Protein AF-0000000075327744 (afdb_homodimer)

InterPro domains:
  IPR001563 Peptidase S10, serine carboxypeptidase [PF00450] (1-350)
  IPR001563 Peptidase S10, serine carboxypeptidase [PR00724] (29-41)
  IPR001563 Peptidase S10, serine carboxypeptidase [PR00724] (42-52)
  IPR001563 Peptidase S10, serine carboxypeptidase [PR00724] (78-103)
  IPR001563 Peptidase S10, serine carboxypeptidase [PR00724] (320-333)
  IPR001563 Peptidase S10, serine carboxypeptidase [PTHR11802] (1-337)
  IPR018202 Serine carboxypeptidase, serine active site [PS00131] (92-99)
  IPR029058 Alpha/Beta hydrolase fold [G3DSA:3.40.50.1820] (1-203)
  IPR029058 Alpha/Beta hydrolase fold [SSF53474] (1-352)
  IPR033124 Serine carboxypeptidases, histidine active site [PS00560] (320-337)

Organism: Citrus sinensis (NCBI:txid2711)

Nearest PDB structures (foldseek):
  4ci9-assembly1_A-2  TM=8.654E-01  e=8.279E-30  Homo sapiens
  1ivy-assembly1_B  TM=8.521E-01  e=3.752E-30  Homo sapiens
  1wht-assembly1_A  TM=8.964E-01  e=1.060E-17  Triticum aestivum
  3sc2-assembly1_A-2  TM=8.978E-01  e=2.201E-17  Triticum aestivum
  1bcs-assembly1_B  TM=9.721E-01  e=8.070E-15  Triticum aestivum

Sequence (712 aa):
PGCSSLGYGAMEELGPFRVNSDGKTLYRNEYAWNNVANVLFLETPAGVGFSYSNTSSDYSNPGDNNTAEDSYTFLVNWFERFPQYKNRDFFITGESYAGHYVPQLAYTILSKNTSKTIINLKGIAIGNAWIDDNLCTKGMFDFFWTHALNSDETNAAINKYCDFATGQLSTSCDQYQTQGVREYGQIDLYNVYAPLCKSSAPPPPTAGVIREYDPCSDKYVNSYLNLAEVQAALHAKHTNWSTCSDLTWTDSPSTVLPTIQQLIASGIRVWIYSGDTDGRVPVTSSRYSINALNLPVETAWYPWYADGEVGGYVLGYKGVIFTTVRGAGHLVPTYQPQRALIMISSFLEGKLPPSSPGCSSLGYGAMEELGPFRVNSDGKTLYRNEYAWNNVANVLFLETPAGVGFSYSNTSSDYSNPGDNNTAEDSYTFLVNWFERFPQYKNRDFFITGESYAGHYVPQLAYTILSKNTSKTIINLKGIAIGNAWIDDNLCTKGMFDFFWTHALNSDETNAAINKYCDFATGQLSTSCDQYQTQGVREYGQIDLYNVYAPLCKSSAPPPPTAGVIREYDPCSDKYVNSYLNLAEVQAALHAKHTNWSTCSDLTWTDSPSTVLPTIQQLIASGIRVWIYSGDTDGRVPVTSSRYSINALNLPVETAWYPWYADGEVGGYVLGYKGVIFTTVRGAGHLVPTYQPQRALIMISSFLEGKLPPSS

Solvent-accessible surface area (backbone atoms only — not comparable to full-atom values): 37125 Å² total; per-residue (Å²): 118,34,52,15,28,52,52,47,41,33,38,52,35,38,26,59,40,33,54,34,82,84,19,76,51,71,31,60,35,93,44,19,48,59,78,81,39,91,78,83,72,66,49,50,42,68,57,8,46,80,31,67,66,97,47,73,72,65,64,69,62,35,28,51,67,60,35,27,51,51,50,50,52,49,49,56,52,48,34,65,75,41,56,92,57,39,84,40,86,34,71,47,68,38,50,35,54,25,27,44,52,42,48,48,32,51,50,52,50,54,66,64,28,74,85,48,80,70,67,49,70,49,32,39,41,25,27,21,37,48,40,32,55,38,43,30,51,53,15,22,53,56,44,29,43,62,54,64,29,34,44,72,66,40,50,52,46,31,66,69,44,35,39,51,88,80,58,55,68,40,72,65,14,52,50,30,52,54,48,40,63,57,32,47,52,75,62,44,46,48,24,63,69,53,71,74,59,60,83,70,74,62,78,65,69,74,82,67,58,88,80,67,75,59,62,49,46,66,60,15,44,45,46,31,61,50,33,67,68,49,30,55,74,67,70,42,74,91,63,91,50,46,60,58,38,94,68,70,73,73,42,72,75,64,54,38,60,70,53,47,51,51,38,35,75,71,66,33,41,38,35,42,33,21,15,48,38,12,49,65,40,12,43,40,12,46,48,47,50,52,57,71,67,70,57,59,77,75,37,76,63,37,37,18,38,49,93,90,31,59,30,23,31,38,34,29,35,66,52,35,38,41,33,39,33,60,67,5,17,50,57,35,33,41,54,31,30,64,50,38,36,50,45,51,49,18,56,77,70,74,42,75,60,44,72,107,118,33,51,15,28,52,52,49,41,30,38,51,35,37,26,59,39,34,53,34,90,82,18,74,49,72,30,61,36,93,43,18,49,63,78,80,40,89,78,85,73,65,49,49,42,68,57,8,47,79,31,68,67,95,49,73,70,63,64,68,61,35,26,52,66,60,35,27,51,51,50,50,53,48,50,56,52,50,33,65,74,41,56,91,55,39,84,40,85,34,72,46,71,37,50,34,55,24,27,45,53,44,48,48,31,50,50,52,51,55,67,64,27,75,85,47,83,71,67,47,72,50,33,40,39,25,26,20,35,47,41,30,56,40,42,28,51,53,15,21,50,55,44,30,43,62,56,64,30,34,42,72,65,41,49,52,46,30,65,69,42,34,39,50,89,80,59,56,69,41,72,65,16,54,52,32,50,52,49,40,62,58,34,46,51,74,62,45,46,47,24,63,69,55,71,74,58,63,87,64,90,60,74,75,66,74,80,68,58,89,81,67,76,60,62,48,46,67,59,15,44,45,47,31,61,51,32,68,70,50,29,54,74,68,69,41,73,91,64,90,50,48,59,58,36,93,69,69,73,72,40,72,75,64,54,38,60,71,52,47,53,51,39,34,75,71,67,32,41,36,36,43,31,20,15,47,36,12,49,66,42,13,43,40,10,47,49,46,49,54,57,71,65,69,56,56,78,75,37,76,63,38,37,17,38,49,95,88,31,59,30,24,30,37,35,29,34,68,50,34,39,41,33,39,33,58,66,6,15,49,56,34,32,42,53,32,30,62,51,38,36,50,45,52,50,18,56,76,70,72,44,75,61,43,72,106

Radius of gyration: 27.91 Å; Cα contacts (8 Å, |Δi|>4): 1458; chains: 2; bounding box: 46×91×65 Å

Foldseek 3Di:
DFFFCCLQVQAQFAHQWHFFPVLADIFGDPLHLVVQPDDDGDRDDAPHFLHHDPDPVSQVADAQVVRLVVVLVVVLVVCVVVVVCFPPEDEEEEFEQCLRNRLSNVLVQVVVPVVHNRHNYAAYEYELYDFAQLLQLLLLLVLCVVVVQADPVLNVQLVVQADSVVRDHDPSNVVSSVVSVPRNPDADLLFRPDDADDPPDPDTDPPHYLPAFDNCRSVSSQSHSQDPVNCVVVVGDRDNGHRGDDGPHNYDDNGCLVSLVVCLVVNHAYEYEYEQRRSNSHPSSVVSSVVVNVFDWDDDKAFADDPRHGQWIWTDTRRYIYTYGYQAGRSRCNGPSNSVSQCVSCVVVVHHHHRD/DFFFCCLQVQAQFAHQWHFFPVLADIFGDPLHLVVQPDDDGDRDDAPHFLHHDPDPVSQVADAQQVRLVVVLVVVLVVCVVVVVCFPPEDEEEEFEQCLRNRLSNVLVQVVVPPVHNRHNYAAYEYELYDFAQLLQLLLLLVLCVVVVQFDPVLNVQLVVQADSVVRDHDPSNVVSSVVSVPRNPDADLLFRPDDADDPPPPPGPPPHYLPAFDNCRQVSSQSHSQDPVNCVVVVGDRDNGHRGDDGPHNYDDNGCLVSLVVCLVVNHAYEYEYEQRRSNSHPSSVVSSVVVNVFDWDADKAFADDPRHGQWIWTDTRRYIYTYGYQAGRSRCNGPSNSVSQCVSCVVVVHHHHRD

Structure (mmCIF, N/CA/C/O backbone):
data_AF-0000000075327744-model_v1
#
loop_
_entity.id
_entity.type
_entity.pdbx_description
1 polymer Carboxypeptidase
#
loop_
_atom_site.group_PDB
_atom_site.id
_atom_site.type_symbol
_atom_site.label_atom_id
_atom_site.label_alt_id
_atom_site.label_comp_id
_atom_site.label_asym_id
_atom_site.label_entity_id
_atom_site.label_seq_id
_atom_site.pdbx_PDB_ins_code
_atom_site.Cartn_x
_atom_site.Cartn_y
_atom_site.Cartn_z
_atom_site.occupancy
_atom_site.B_iso_or_equiv
_atom_site.auth_seq_id
_atom_site.auth_comp_id
_atom_site.auth_asym_id
_atom_site.auth_atom_id
_atom_site.pdbx_PDB_model_num
ATOM 1 N N . PRO A 1 1 ? 11.477 -17.531 -13.422 1 89.94 1 PRO A N 1
ATOM 2 C CA . PRO A 1 1 ? 11.484 -18.984 -13.57 1 89.94 1 PRO A CA 1
ATOM 3 C C . PRO A 1 1 ? 12.492 -19.672 -12.648 1 89.94 1 PRO A C 1
ATOM 5 O O . PRO A 1 1 ? 13.438 -19.031 -12.172 1 89.94 1 PRO A O 1
ATOM 8 N N . GLY A 1 2 ? 12.18 -20.922 -12.359 1 90.31 2 GLY A N 1
ATOM 9 C CA . GLY A 1 2 ? 13.195 -21.75 -11.727 1 90.31 2 GLY A CA 1
ATOM 10 C C . GLY A 1 2 ? 13.109 -21.734 -10.211 1 90.31 2 GLY A C 1
ATOM 11 O O . GLY A 1 2 ? 14.07 -22.109 -9.531 1 90.31 2 GLY A O 1
ATOM 12 N N . CYS A 1 3 ? 11.945 -21.281 -9.727 1 95.12 3 CYS A N 1
ATOM 13 C CA . CYS A 1 3 ? 11.836 -21.266 -8.266 1 95.12 3 CYS A CA 1
ATOM 14 C C . CYS A 1 3 ? 11.023 -22.438 -7.766 1 95.12 3 CYS A C 1
ATOM 16 O O . CYS A 1 3 ? 10.133 -22.938 -8.469 1 95.12 3 CYS A O 1
ATOM 18 N N . SER A 1 4 ? 11.312 -22.844 -6.582 1 96.81 4 SER A N 1
ATOM 19 C CA . SER A 1 4 ? 10.859 -24.094 -5.984 1 96.81 4 SER A CA 1
ATOM 20 C C . SER A 1 4 ? 9.406 -24 -5.539 1 96.81 4 SER A C 1
ATOM 22 O O . SER A 1 4 ? 9.047 -23.141 -4.738 1 96.81 4 SER A O 1
ATOM 24 N N . SER A 1 5 ? 8.594 -24.891 -6.012 1 97.19 5 SER A N 1
ATOM 25 C CA . SER A 1 5 ? 7.219 -25.016 -5.543 1 97.19 5 SER A CA 1
ATOM 26 C C . SER A 1 5 ? 7.16 -25.578 -4.129 1 97.19 5 SER A C 1
ATOM 28 O O . SER A 1 5 ? 6.215 -25.297 -3.383 1 97.19 5 SER A O 1
ATOM 30 N N . LEU A 1 6 ? 8.117 -26.375 -3.781 1 96.94 6 LEU A N 1
ATOM 31 C CA . LEU A 1 6 ? 8.18 -26.891 -2.42 1 96.94 6 LEU A CA 1
ATOM 32 C C . LEU A 1 6 ? 8.617 -25.797 -1.446 1 96.94 6 LEU A C 1
ATOM 34 O O . LEU A 1 6 ? 8.023 -25.641 -0.377 1 96.94 6 LEU A O 1
ATOM 38 N N . GLY A 1 7 ? 9.641 -25.094 -1.791 1 96.5 7 GLY A N 1
ATOM 39 C CA . GLY A 1 7 ? 10.133 -24.031 -0.936 1 96.5 7 GLY A CA 1
ATOM 40 C C . GLY A 1 7 ? 9.141 -22.891 -0.758 1 96.5 7 GLY A C 1
ATOM 41 O O . GLY A 1 7 ? 8.648 -22.656 0.349 1 96.5 7 GLY A O 1
ATOM 42 N N . TYR A 1 8 ? 8.781 -22.219 -1.87 1 96 8 TYR A N 1
ATOM 43 C CA . TYR A 1 8 ? 7.816 -21.125 -1.814 1 96 8 TYR A CA 1
ATOM 44 C C . TYR A 1 8 ? 6.406 -21.641 -1.565 1 96 8 TYR A C 1
ATOM 46 O O . TYR A 1 8 ? 5.801 -21.344 -0.536 1 96 8 TYR A O 1
ATOM 54 N N . GLY A 1 9 ? 5.953 -22.469 -2.451 1 96.81 9 GLY A N 1
ATOM 55 C CA . GLY A 1 9 ? 4.57 -22.922 -2.436 1 96.81 9 GLY A CA 1
ATOM 56 C C . GLY A 1 9 ? 4.199 -23.672 -1.171 1 96.81 9 GLY A C 1
ATOM 57 O O . GLY A 1 9 ? 3.344 -23.219 -0.404 1 96.81 9 GLY A O 1
ATOM 58 N N . ALA A 1 10 ? 4.922 -24.719 -0.872 1 97.75 10 ALA A N 1
ATOM 59 C CA . ALA A 1 10 ? 4.543 -25.609 0.221 1 97.75 10 ALA A CA 1
ATOM 60 C C . ALA A 1 10 ? 4.961 -25.031 1.57 1 97.75 10 ALA A C 1
ATOM 62 O O . ALA A 1 10 ? 4.188 -25.062 2.533 1 97.75 10 ALA A O 1
ATOM 63 N N . MET A 1 11 ? 6.113 -24.453 1.64 1 97.12 11 MET A N 1
ATOM 64 C CA . MET A 1 11 ? 6.66 -24.172 2.965 1 97.12 11 MET A CA 1
ATOM 65 C C . MET A 1 11 ? 6.461 -22.703 3.34 1 97.12 11 MET A C 1
ATOM 67 O O . MET A 1 11 ? 6.457 -22.359 4.523 1 97.12 11 MET A O 1
ATOM 71 N N . GLU A 1 12 ? 6.258 -21.859 2.342 1 95.94 12 GLU A N 1
ATOM 72 C CA . GLU A 1 12 ? 6.125 -20.453 2.672 1 95.94 12 GLU A CA 1
ATOM 73 C C . GLU A 1 12 ? 4.719 -19.938 2.379 1 95.94 12 GLU A C 1
ATOM 75 O O . GLU A 1 12 ? 4.293 -18.922 2.93 1 95.94 12 GLU A O 1
ATOM 80 N N . GLU A 1 13 ? 4 -20.609 1.548 1 96.62 13 GLU A N 1
ATOM 81 C CA . GLU A 1 13 ? 2.73 -20.047 1.102 1 96.62 13 GLU A CA 1
ATOM 82 C C . GLU A 1 13 ? 1.555 -20.906 1.574 1 96.62 13 GLU A C 1
ATOM 84 O O . GLU A 1 13 ? 0.93 -20.594 2.592 1 96.62 13 GLU A O 1
ATOM 89 N N . LEU A 1 14 ? 1.235 -21.984 0.94 1 97.81 14 LEU A N 1
ATOM 90 C CA . LEU A 1 14 ? -0.118 -22.516 1.05 1 97.81 14 LEU A CA 1
ATOM 91 C C . LEU A 1 14 ? -0.095 -23.953 1.566 1 97.81 14 LEU A C 1
ATOM 93 O O . LEU A 1 14 ? -1.145 -24.578 1.701 1 97.81 14 LEU A O 1
ATOM 97 N N . GLY A 1 15 ? 1.062 -24.484 1.902 1 97.75 15 GLY A N 1
ATOM 98 C CA . GLY A 1 15 ? 1.169 -25.859 2.365 1 97.75 15 GLY A CA 1
ATOM 99 C C . GLY A 1 15 ? 0.789 -26.031 3.824 1 97.75 15 GLY A C 1
ATOM 100 O O . GLY A 1 15 ? 0.447 -25.062 4.5 1 97.75 15 GLY A O 1
ATOM 101 N N . PRO A 1 16 ? 0.827 -27.234 4.316 1 97.06 16 PRO A N 1
ATOM 102 C CA . PRO A 1 16 ? 0.313 -27.562 5.648 1 97.06 16 PRO A CA 1
ATOM 103 C C . PRO A 1 16 ? 1.245 -27.094 6.77 1 97.06 16 PRO A C 1
ATOM 105 O O . PRO A 1 16 ? 0.816 -26.969 7.918 1 97.06 16 PRO A O 1
ATOM 108 N N . PHE A 1 17 ? 2.562 -26.875 6.375 1 95.88 17 PHE A N 1
ATOM 109 C CA . PHE A 1 17 ? 3.518 -26.547 7.426 1 95.88 17 PHE A CA 1
ATOM 110 C C . PHE A 1 17 ? 4.336 -25.312 7.043 1 95.88 17 PHE A C 1
ATOM 112 O O . PHE A 1 17 ? 4.543 -25.047 5.855 1 95.88 17 PHE A O 1
ATOM 119 N N . ARG A 1 18 ? 4.777 -24.594 8.094 1 95.69 18 ARG A N 1
ATOM 120 C CA . ARG A 1 18 ? 5.793 -23.547 8.008 1 95.69 18 ARG A CA 1
ATOM 121 C C . ARG A 1 18 ? 7.043 -23.953 8.789 1 95.69 18 ARG A C 1
ATOM 123 O O . ARG A 1 18 ? 7 -24.844 9.633 1 95.69 18 ARG A O 1
ATOM 130 N N . VAL A 1 19 ? 8.07 -23.297 8.453 1 94.81 19 VAL A N 1
ATOM 131 C CA . VAL A 1 19 ? 9.32 -23.609 9.148 1 94.81 19 VAL A CA 1
ATOM 132 C C . VAL A 1 19 ? 9.547 -22.609 10.281 1 94.81 19 VAL A C 1
ATOM 134 O O . VAL A 1 19 ? 9.398 -21.391 10.094 1 94.81 19 VAL A O 1
ATOM 137 N N . ASN A 1 20 ? 9.867 -23.109 11.445 1 93.12 20 ASN A N 1
ATOM 138 C CA . ASN A 1 20 ? 10.18 -22.266 12.586 1 93.12 20 ASN A CA 1
ATOM 139 C C . ASN A 1 20 ? 11.484 -21.5 12.375 1 93.12 20 ASN A C 1
ATOM 141 O O . ASN A 1 20 ? 12.312 -21.891 11.547 1 93.12 20 ASN A O 1
ATOM 145 N N . SER A 1 21 ? 11.68 -20.484 13.195 1 91.19 21 SER A N 1
ATOM 146 C CA . SER A 1 21 ? 12.852 -19.625 13.078 1 91.19 21 SER A CA 1
ATOM 147 C C . SER A 1 21 ? 14.141 -20.375 13.375 1 91.19 21 SER A C 1
ATOM 149 O O . SER A 1 21 ? 15.234 -19.922 13.039 1 91.19 21 SER A O 1
ATOM 151 N N . ASP A 1 22 ? 14.07 -21.578 14.008 1 91.81 22 ASP A N 1
ATOM 152 C CA . ASP A 1 22 ? 15.258 -22.391 14.281 1 91.81 22 ASP A CA 1
ATOM 153 C C . ASP A 1 22 ? 15.766 -23.062 13.008 1 91.81 22 ASP A C 1
ATOM 155 O O . ASP A 1 22 ? 16.859 -23.625 12.992 1 91.81 22 ASP A O 1
ATOM 159 N N . GLY A 1 23 ? 14.922 -23.016 11.914 1 93.88 23 GLY A N 1
ATOM 160 C CA . GLY A 1 23 ? 15.32 -23.625 10.648 1 93.88 23 GLY A CA 1
ATOM 161 C C . GLY A 1 23 ? 15.344 -25.141 10.688 1 93.88 23 GLY A C 1
ATOM 162 O O . GLY A 1 23 ? 15.953 -25.766 9.82 1 93.88 23 GLY A O 1
ATOM 163 N N . LYS A 1 24 ? 14.68 -25.766 11.688 1 95.81 24 LYS A N 1
ATOM 164 C CA . LYS A 1 24 ? 14.82 -27.219 11.883 1 95.81 24 LYS A CA 1
ATOM 165 C C . LYS A 1 24 ? 13.469 -27.875 12.133 1 95.81 24 LYS A C 1
ATOM 167 O O . LYS A 1 24 ? 13.281 -29.047 11.836 1 95.81 24 LYS A O 1
ATOM 172 N N . THR A 1 25 ? 12.547 -27.172 12.711 1 95.31 25 THR A N 1
ATOM 173 C CA . THR A 1 25 ? 11.258 -27.734 13.086 1 95.31 25 THR A CA 1
ATOM 174 C C . THR A 1 25 ? 10.117 -27.031 12.352 1 95.31 25 THR A C 1
ATOM 176 O O . THR A 1 25 ? 10.32 -25.984 11.742 1 95.31 25 THR A O 1
ATOM 179 N N . LEU A 1 26 ? 8.992 -27.703 12.367 1 94.94 26 LEU A N 1
ATOM 180 C CA . LEU A 1 26 ? 7.828 -27.219 11.625 1 94.94 26 LEU A CA 1
ATOM 181 C C . LEU A 1 26 ? 6.695 -26.844 12.57 1 94.94 26 LEU A C 1
ATOM 183 O O . LEU A 1 26 ? 6.664 -27.297 13.719 1 94.94 26 LEU A O 1
ATOM 187 N N . TYR A 1 27 ? 5.816 -26 12.133 1 93.25 27 TYR A N 1
ATOM 188 C CA . TYR A 1 27 ? 4.535 -25.766 12.781 1 93.25 27 TYR A CA 1
ATOM 189 C C . TYR A 1 27 ? 3.398 -25.75 11.766 1 93.25 27 TYR A C 1
ATOM 191 O O . TYR A 1 27 ? 3.625 -25.516 10.578 1 93.25 27 TYR A O 1
ATOM 199 N N . ARG A 1 28 ? 2.232 -26 12.195 1 94.25 28 ARG A N 1
ATOM 200 C CA . ARG A 1 28 ? 1.08 -26.203 11.32 1 94.25 28 ARG A CA 1
ATOM 201 C C . ARG A 1 28 ? 0.579 -24.875 10.766 1 94.25 28 ARG A C 1
ATOM 203 O O . ARG A 1 28 ? 0.523 -23.875 11.492 1 94.25 28 ARG A O 1
ATOM 210 N N . ASN A 1 29 ? 0.234 -24.859 9.539 1 95.38 29 ASN A N 1
ATOM 211 C CA . ASN A 1 29 ? -0.487 -23.781 8.875 1 95.38 29 ASN A CA 1
ATOM 212 C C . ASN A 1 29 ? -1.995 -24.016 8.906 1 95.38 29 ASN A C 1
ATOM 214 O O . ASN A 1 29 ? -2.525 -24.812 8.141 1 95.38 29 ASN A O 1
ATOM 218 N N . GLU A 1 30 ? -2.709 -23.266 9.695 1 94.94 30 GLU A N 1
ATOM 219 C CA . GLU A 1 30 ? -4.145 -23.484 9.859 1 94.94 30 GLU A CA 1
ATOM 220 C C . GLU A 1 30 ? -4.91 -23.062 8.602 1 94.94 30 GLU A C 1
ATOM 222 O O . GLU A 1 30 ? -6.066 -23.453 8.414 1 94.94 30 GLU A O 1
ATOM 227 N N . TYR A 1 31 ? -4.254 -22.359 7.75 1 96.5 31 TYR A N 1
ATOM 228 C CA . TYR A 1 31 ? -4.922 -21.875 6.547 1 96.5 31 TYR A CA 1
ATOM 229 C C . TYR A 1 31 ? -4.375 -22.562 5.301 1 96.5 31 TYR A C 1
ATOM 231 O O . TYR A 1 31 ? -4.383 -21.969 4.211 1 96.5 31 TYR A O 1
ATOM 239 N N . ALA A 1 32 ? -3.877 -23.688 5.438 1 97.56 32 ALA A N 1
ATOM 240 C CA . ALA A 1 32 ? -3.326 -24.453 4.324 1 97.56 32 ALA A CA 1
ATOM 241 C C . ALA A 1 32 ? -4.406 -24.781 3.293 1 97.56 32 ALA A C 1
ATOM 243 O O . ALA A 1 32 ? -5.559 -25.031 3.65 1 97.56 32 ALA A O 1
ATOM 244 N N . TRP A 1 33 ? -4.043 -24.828 2.033 1 98.56 33 TRP A N 1
ATOM 245 C CA . TRP A 1 33 ? -5 -25.125 0.967 1 98.56 33 TRP A CA 1
ATOM 246 C C . TRP A 1 33 ? -5.41 -26.594 0.98 1 98.56 33 TRP A C 1
ATOM 248 O O . TRP A 1 33 ? -6.457 -26.953 0.441 1 98.56 33 TRP A O 1
ATOM 258 N N . ASN A 1 34 ? -4.645 -27.469 1.617 1 97.94 34 ASN A N 1
ATOM 259 C CA . ASN A 1 34 ? -5.035 -28.875 1.692 1 97.94 34 ASN A CA 1
ATOM 260 C C . ASN A 1 34 ? -6.199 -29.078 2.654 1 97.94 34 ASN A C 1
ATOM 262 O O . ASN A 1 34 ? -6.703 -30.188 2.795 1 97.94 34 ASN A O 1
ATOM 266 N N . ASN A 1 35 ? -6.602 -28.016 3.287 1 97.62 35 ASN A N 1
ATOM 267 C CA . ASN A 1 35 ? -7.852 -28.062 4.039 1 97.62 35 ASN A CA 1
ATOM 268 C C . ASN A 1 35 ? -9.055 -28.234 3.117 1 97.62 35 ASN A C 1
ATOM 270 O O . ASN A 1 35 ? -10.109 -28.688 3.551 1 97.62 35 ASN A O 1
ATOM 274 N N . VAL A 1 36 ? -8.898 -27.922 1.811 1 98.06 36 VAL A N 1
ATOM 275 C CA . VAL A 1 36 ? -10.078 -27.906 0.959 1 98.06 36 VAL A CA 1
ATOM 276 C C . VAL A 1 36 ? -9.82 -28.703 -0.315 1 98.06 36 VAL A C 1
ATOM 278 O O . VAL A 1 36 ? -10.734 -28.953 -1.103 1 98.06 36 VAL A O 1
ATOM 281 N N . ALA A 1 37 ? -8.578 -29.141 -0.484 1 97.75 37 ALA A N 1
ATOM 282 C CA . ALA A 1 37 ? -8.211 -29.953 -1.635 1 97.75 37 ALA A CA 1
ATOM 283 C C . ALA A 1 37 ? -6.949 -30.766 -1.354 1 97.75 37 ALA A C 1
ATOM 285 O O . ALA A 1 37 ? -6.184 -30.438 -0.444 1 97.75 37 ALA A O 1
ATOM 286 N N . ASN A 1 38 ? -6.805 -31.891 -2.072 1 97.5 38 ASN A N 1
ATOM 287 C CA . ASN A 1 38 ? -5.477 -32.469 -2.152 1 97.5 38 ASN A CA 1
ATOM 288 C C . ASN A 1 38 ? -4.523 -31.625 -2.977 1 97.5 38 ASN A C 1
ATOM 290 O O . ASN A 1 38 ? -4.918 -31.047 -3.998 1 97.5 38 ASN A O 1
ATOM 294 N N . VAL A 1 39 ? -3.305 -31.484 -2.506 1 98.12 39 VAL A N 1
ATOM 295 C CA . VAL A 1 39 ? -2.393 -30.578 -3.193 1 98.12 39 VAL A CA 1
ATOM 296 C C . VAL A 1 39 ? -1.116 -31.328 -3.58 1 98.12 39 VAL A C 1
ATOM 298 O O . VAL A 1 39 ? -0.509 -32 -2.748 1 98.12 39 VAL A O 1
ATOM 301 N N . LEU A 1 40 ? -0.753 -31.203 -4.809 1 97.5 40 LEU A N 1
ATOM 302 C CA . LEU A 1 40 ? 0.519 -31.688 -5.344 1 97.5 40 LEU A CA 1
ATOM 303 C C . LEU A 1 40 ? 1.462 -30.516 -5.621 1 97.5 40 LEU A C 1
ATOM 305 O O . LEU A 1 40 ? 1.091 -29.562 -6.309 1 97.5 40 LEU A O 1
ATOM 309 N N . PHE A 1 41 ? 2.604 -30.562 -5.008 1 97.5 41 PHE A N 1
ATOM 310 C CA . PHE A 1 41 ? 3.641 -29.594 -5.309 1 97.5 41 PHE A CA 1
ATOM 311 C C . PHE A 1 41 ? 4.664 -30.172 -6.277 1 97.5 41 PHE A C 1
ATOM 313 O O . PHE A 1 41 ? 5.297 -31.188 -5.988 1 97.5 41 PHE A O 1
ATOM 320 N N . LEU A 1 42 ? 4.84 -29.516 -7.324 1 96.62 42 LEU A N 1
ATOM 321 C CA . LEU A 1 42 ? 5.703 -30.047 -8.367 1 96.62 42 LEU A CA 1
ATOM 322 C C . LEU A 1 42 ? 6.91 -29.156 -8.594 1 96.62 42 LEU A C 1
ATOM 324 O O . LEU A 1 42 ? 6.758 -27.969 -8.922 1 96.62 42 LEU A O 1
ATOM 328 N N . GLU A 1 43 ? 8.078 -29.719 -8.352 1 95.12 43 GLU A N 1
ATOM 329 C CA . GLU A 1 43 ? 9.312 -29.031 -8.711 1 95.12 43 GLU A CA 1
ATOM 330 C C . GLU A 1 43 ? 9.609 -29.172 -10.203 1 95.12 43 GLU A C 1
ATOM 332 O O . GLU A 1 43 ? 9.906 -30.266 -10.68 1 95.12 43 GLU A O 1
ATOM 337 N N . THR A 1 44 ? 9.523 -28.172 -10.852 1 92.75 44 THR A N 1
ATOM 338 C CA . THR A 1 44 ? 9.734 -28.172 -12.297 1 92.75 44 THR A CA 1
ATOM 339 C C . THR A 1 44 ? 10.398 -26.875 -12.75 1 92.75 44 THR A C 1
ATOM 341 O O . THR A 1 44 ? 10.188 -25.828 -12.141 1 92.75 44 THR A O 1
ATOM 344 N N . PRO A 1 45 ? 11.258 -26.891 -13.836 1 91.5 45 PRO A N 1
ATOM 345 C CA . PRO A 1 45 ? 11.773 -28.047 -14.578 1 91.5 45 PRO A CA 1
ATOM 346 C C . PRO A 1 45 ? 12.914 -28.75 -13.844 1 91.5 45 PRO A C 1
ATOM 348 O O . PRO A 1 45 ? 13.109 -28.531 -12.648 1 91.5 45 PRO A O 1
ATOM 351 N N . ALA A 1 46 ? 13.492 -29.734 -14.523 1 91.69 46 ALA A N 1
ATOM 352 C CA . ALA A 1 46 ? 14.68 -30.375 -13.953 1 91.69 46 ALA A CA 1
ATOM 353 C C . ALA A 1 46 ? 15.703 -29.328 -13.508 1 91.69 46 ALA A C 1
ATOM 355 O O . ALA A 1 46 ? 15.984 -28.375 -14.234 1 91.69 46 ALA A O 1
ATOM 356 N N . GLY A 1 47 ? 16.172 -29.5 -12.281 1 91.25 47 GLY A N 1
ATOM 357 C CA . GLY A 1 47 ? 17.172 -28.578 -11.742 1 91.25 47 GLY A CA 1
ATOM 358 C C . GLY A 1 47 ? 16.609 -27.656 -10.672 1 91.25 47 GLY A C 1
ATOM 359 O O . GLY A 1 47 ? 17.359 -26.984 -9.961 1 91.25 47 GLY A O 1
ATOM 360 N N . VAL A 1 48 ? 15.336 -27.625 -10.555 1 94.5 48 VAL A N 1
ATOM 361 C CA . VAL A 1 48 ? 14.688 -26.766 -9.57 1 94.5 48 VAL A CA 1
ATOM 362 C C . VAL A 1 48 ? 14.398 -27.578 -8.297 1 94.5 48 VAL A C 1
ATOM 364 O O . VAL A 1 48 ? 13.82 -28.656 -8.367 1 94.5 48 VAL A O 1
ATOM 367 N N . GLY A 1 49 ? 14.773 -26.969 -7.18 1 95.31 49 GLY A N 1
ATOM 368 C CA . GLY A 1 49 ? 14.586 -27.672 -5.922 1 95.31 49 GLY A CA 1
ATOM 369 C C . GLY A 1 49 ? 15.273 -29.016 -5.883 1 95.31 49 GLY A C 1
ATOM 370 O O . GLY A 1 49 ? 16.469 -29.125 -6.141 1 95.31 49 GLY A O 1
ATOM 371 N N . PHE A 1 50 ? 14.453 -30.078 -5.707 1 95.88 50 PHE A N 1
ATOM 372 C CA . PHE A 1 50 ? 15.016 -31.422 -5.605 1 95.88 50 PHE A CA 1
ATOM 373 C C . PHE A 1 50 ? 14.906 -32.156 -6.938 1 95.88 50 PHE A C 1
ATOM 375 O O . PHE A 1 50 ? 15.375 -33.281 -7.066 1 95.88 50 PHE A O 1
ATOM 382 N N . SER A 1 51 ? 14.281 -31.5 -7.914 1 93.62 51 SER A N 1
ATOM 383 C CA . SER A 1 51 ? 14.156 -32.125 -9.227 1 93.62 51 SER A CA 1
ATOM 384 C C . SER A 1 51 ? 15.516 -32.25 -9.906 1 93.62 51 SER A C 1
ATOM 386 O O . SER A 1 51 ? 16.375 -31.375 -9.766 1 93.62 51 SER A O 1
ATOM 388 N N . TYR A 1 52 ? 15.672 -33.375 -10.609 1 92.06 52 TYR A N 1
ATOM 389 C CA . TYR A 1 52 ? 16.922 -33.562 -11.312 1 92.06 52 TYR A CA 1
ATOM 390 C C . TYR A 1 52 ? 16.734 -34.5 -12.523 1 92.06 52 TYR A C 1
ATOM 392 O O . TYR A 1 52 ? 15.68 -35.125 -12.664 1 92.06 52 TYR A O 1
ATOM 400 N N . SER A 1 53 ? 17.656 -34.438 -13.398 1 89.94 53 SER A N 1
ATOM 401 C CA . SER A 1 53 ? 17.766 -35.344 -14.531 1 89.94 53 SER A CA 1
ATOM 402 C C . SER A 1 53 ? 19.125 -36.031 -14.578 1 89.94 53 SER A C 1
ATOM 404 O O . SER A 1 53 ? 20.141 -35.406 -14.242 1 89.94 53 SER A O 1
ATOM 406 N N . ASN A 1 54 ? 19.031 -37.312 -14.953 1 89.06 54 ASN A N 1
ATOM 407 C CA . ASN A 1 54 ? 20.297 -38.031 -15.125 1 89.06 54 ASN A CA 1
ATOM 408 C C . ASN A 1 54 ? 20.891 -37.781 -16.5 1 89.06 54 ASN A C 1
ATOM 410 O O . ASN A 1 54 ? 21.984 -38.281 -16.812 1 89.06 54 ASN A O 1
ATOM 414 N N . THR A 1 55 ? 20.203 -37.031 -17.25 1 88.81 55 THR A N 1
ATOM 415 C CA . THR A 1 55 ? 20.641 -36.719 -18.609 1 88.81 55 THR A CA 1
ATOM 416 C C . THR A 1 55 ? 21.047 -35.25 -18.703 1 88.81 55 THR A C 1
ATOM 418 O O . THR A 1 55 ? 20.219 -34.344 -18.562 1 88.81 55 THR A O 1
ATOM 421 N N . SER A 1 56 ? 22.297 -35.031 -19.047 1 86.25 56 SER A N 1
ATOM 422 C CA . SER A 1 56 ? 22.859 -33.688 -19.031 1 86.25 56 SER A CA 1
ATOM 423 C C . SER A 1 56 ? 22.172 -32.781 -20.031 1 86.25 56 SER A C 1
ATOM 425 O O . SER A 1 56 ? 22.047 -31.578 -19.797 1 86.25 56 SER A O 1
ATOM 427 N N . SER A 1 57 ? 21.703 -33.375 -21.078 1 84.06 57 SER A N 1
ATOM 428 C CA . SER A 1 57 ? 21.094 -32.594 -22.141 1 84.06 57 SER A CA 1
ATOM 429 C C . SER A 1 57 ? 19.797 -31.938 -21.672 1 84.06 57 SER A C 1
ATOM 431 O O . SER A 1 57 ? 19.359 -30.938 -22.234 1 84.06 57 SER A O 1
ATOM 433 N N . ASP A 1 58 ? 19.219 -32.406 -20.625 1 85 58 ASP A N 1
ATOM 434 C CA . ASP A 1 58 ? 17.953 -31.906 -20.109 1 85 58 ASP A CA 1
ATOM 435 C C . ASP A 1 58 ? 18.141 -30.531 -19.469 1 85 58 ASP A C 1
ATOM 437 O O . ASP A 1 58 ? 17.172 -29.797 -19.281 1 85 58 ASP A O 1
ATOM 441 N N . TYR A 1 59 ? 19.391 -30.234 -19.203 1 86.12 59 TYR A N 1
ATOM 442 C CA . TYR A 1 59 ? 19.672 -28.984 -18.516 1 86.12 59 TYR A CA 1
ATOM 443 C C . TYR A 1 59 ? 20.109 -27.906 -19.5 1 86.12 59 TYR A C 1
ATOM 445 O O . TYR A 1 59 ? 20.234 -26.734 -19.141 1 86.12 59 TYR A O 1
ATOM 453 N N . SER A 1 60 ? 20.344 -28.344 -20.734 1 82.81 60 SER A N 1
ATOM 454 C CA . SER A 1 60 ? 20.984 -27.453 -21.688 1 82.81 60 SER A CA 1
ATOM 455 C C . SER A 1 60 ? 19.984 -26.469 -22.281 1 82.81 60 SER A C 1
ATOM 457 O O . SER A 1 60 ? 20.344 -25.359 -22.656 1 82.81 60 SER A O 1
ATOM 459 N N . ASN A 1 61 ? 18.75 -26.938 -22.344 1 83.12 61 ASN A N 1
ATOM 460 C CA . ASN A 1 61 ? 17.797 -26.031 -22.969 1 83.12 61 ASN A CA 1
ATOM 461 C C . ASN A 1 61 ? 16.484 -25.969 -22.188 1 83.12 61 ASN A C 1
ATOM 463 O O . ASN A 1 61 ? 15.414 -26.234 -22.734 1 83.12 61 ASN A O 1
ATOM 467 N N . PRO A 1 62 ? 16.656 -25.531 -20.953 1 88.19 62 PRO A N 1
ATOM 468 C CA . PRO A 1 62 ? 15.406 -25.391 -20.203 1 88.19 62 PRO A CA 1
ATOM 469 C C . PRO A 1 62 ? 14.5 -24.297 -20.766 1 88.19 62 PRO A C 1
ATOM 471 O O . PRO A 1 62 ? 14.984 -23.297 -21.297 1 88.19 62 PRO A O 1
ATOM 474 N N . GLY A 1 63 ? 13.234 -24.484 -20.75 1 93.88 63 GLY A N 1
ATOM 475 C CA . GLY A 1 63 ? 12.258 -23.531 -21.266 1 93.88 63 GLY A CA 1
ATOM 476 C C . GLY A 1 63 ? 10.828 -23.938 -20.969 1 93.88 63 GLY A C 1
ATOM 477 O O . GLY A 1 63 ? 10.578 -24.984 -20.359 1 93.88 63 GLY A O 1
ATOM 478 N N . ASP A 1 64 ? 9.945 -23.109 -21.391 1 96.56 64 ASP A N 1
ATOM 479 C CA . ASP A 1 64 ? 8.531 -23.281 -21.094 1 96.56 64 ASP A CA 1
ATOM 480 C C . ASP A 1 64 ? 7.977 -24.531 -21.781 1 96.56 64 ASP A C 1
ATOM 482 O O . ASP A 1 64 ? 7.215 -25.297 -21.172 1 96.56 64 ASP A O 1
ATOM 486 N N . ASN A 1 65 ? 8.367 -24.75 -23 1 95.19 65 ASN A N 1
ATOM 487 C CA . ASN A 1 65 ? 7.828 -25.875 -23.75 1 95.19 65 ASN A CA 1
ATOM 488 C C . ASN A 1 65 ? 8.18 -27.203 -23.094 1 95.19 65 ASN A C 1
ATOM 490 O O . ASN A 1 65 ? 7.301 -28.047 -22.891 1 95.19 65 ASN A O 1
ATOM 494 N N . ASN A 1 66 ? 9.477 -27.375 -22.844 1 93.69 66 ASN A N 1
ATOM 495 C CA . ASN A 1 66 ? 9.875 -28.641 -22.219 1 93.69 66 ASN A CA 1
ATOM 496 C C . ASN A 1 66 ? 9.281 -28.781 -20.812 1 93.69 66 ASN A C 1
ATOM 498 O O . ASN A 1 66 ? 8.977 -29.891 -20.375 1 93.69 66 ASN A O 1
ATOM 502 N N . THR A 1 67 ? 9.164 -27.656 -20.109 1 95.88 67 THR A N 1
ATOM 503 C CA . THR A 1 67 ? 8.562 -27.688 -18.781 1 95.88 67 THR A CA 1
ATOM 504 C C . THR A 1 67 ? 7.121 -28.188 -18.859 1 95.88 67 THR A C 1
ATOM 506 O O . THR A 1 67 ? 6.711 -29.031 -18.047 1 95.88 67 THR A O 1
ATOM 509 N N . ALA A 1 68 ? 6.32 -27.703 -19.812 1 97.31 68 ALA A N 1
ATOM 510 C CA . ALA A 1 68 ? 4.934 -28.125 -19.984 1 97.31 68 ALA A CA 1
ATOM 511 C C . ALA A 1 68 ? 4.855 -29.609 -20.328 1 97.31 68 ALA A C 1
ATOM 513 O O . ALA A 1 68 ? 4.055 -30.344 -19.75 1 97.31 68 ALA A O 1
ATOM 514 N N . GLU A 1 69 ? 5.715 -30.047 -21.188 1 95.81 69 GLU A N 1
ATOM 515 C CA . GLU A 1 69 ? 5.707 -31.438 -21.641 1 95.81 69 GLU A CA 1
ATOM 516 C C . GLU A 1 69 ? 6.105 -32.375 -20.5 1 95.81 69 GLU A C 1
ATOM 518 O O . GLU A 1 69 ? 5.484 -33.438 -20.312 1 95.81 69 GLU A O 1
ATOM 523 N N . ASP A 1 70 ? 7.156 -32 -19.828 1 95.38 70 ASP A N 1
ATOM 524 C CA . ASP A 1 70 ? 7.621 -32.844 -18.734 1 95.38 70 ASP A CA 1
ATOM 525 C C . ASP A 1 70 ? 6.582 -32.906 -17.609 1 95.38 70 ASP A C 1
ATOM 527 O O . ASP A 1 70 ? 6.363 -33.969 -17.016 1 95.38 70 ASP A O 1
ATOM 531 N N . SER A 1 71 ? 5.996 -31.766 -17.328 1 97.38 71 SER A N 1
ATOM 532 C CA . SER A 1 71 ? 4.965 -31.734 -16.297 1 97.38 71 SER A CA 1
ATOM 533 C C . SER A 1 71 ? 3.758 -32.562 -16.688 1 97.38 71 SER A C 1
ATOM 535 O O . SER A 1 71 ? 3.182 -33.25 -15.836 1 97.38 71 SER A O 1
ATOM 537 N N . TYR A 1 72 ? 3.367 -32.469 -17.938 1 97.94 72 TYR A N 1
ATOM 538 C CA . TYR A 1 72 ? 2.271 -33.312 -18.422 1 97.94 72 TYR A CA 1
ATOM 539 C C . TYR A 1 72 ? 2.6 -34.812 -18.266 1 97.94 72 TYR A C 1
ATOM 541 O O . TYR A 1 72 ? 1.775 -35.562 -17.766 1 97.94 72 TYR A O 1
ATOM 549 N N . THR A 1 73 ? 3.803 -35.188 -18.672 1 97 73 THR A N 1
ATOM 550 C CA . THR A 1 73 ? 4.234 -36.562 -18.562 1 97 73 THR A CA 1
ATOM 551 C C . THR A 1 73 ? 4.207 -37.031 -17.109 1 97 73 THR A C 1
ATOM 553 O O . THR A 1 73 ? 3.766 -38.125 -16.812 1 97 73 THR A O 1
ATOM 556 N N . PHE A 1 74 ? 4.723 -36.188 -16.25 1 97.06 74 PHE A N 1
ATOM 557 C CA . PHE A 1 74 ? 4.68 -36.469 -14.828 1 97.06 74 PHE A CA 1
ATOM 558 C C . PHE A 1 74 ? 3.248 -36.75 -14.375 1 97.06 74 PHE A C 1
ATOM 560 O O . PHE A 1 74 ? 2.98 -37.719 -13.695 1 97.06 74 PHE A O 1
ATOM 567 N N . LEU A 1 75 ? 2.293 -35.875 -14.719 1 97.75 75 LEU A N 1
ATOM 568 C CA . LEU A 1 75 ? 0.915 -35.969 -14.258 1 97.75 75 LEU A CA 1
ATOM 569 C C . LEU A 1 75 ? 0.27 -37.25 -14.75 1 97.75 75 LEU A C 1
ATOM 571 O O . LEU A 1 75 ? -0.414 -37.969 -13.992 1 97.75 75 LEU A O 1
ATOM 575 N N . VAL A 1 76 ? 0.489 -37.594 -16 1 96.94 76 VAL A N 1
ATOM 576 C CA . VAL A 1 76 ? -0.084 -38.812 -16.562 1 96.94 76 VAL A CA 1
ATOM 577 C C . VAL A 1 76 ? 0.412 -40.031 -15.781 1 96.94 76 VAL A C 1
ATOM 579 O O . VAL A 1 76 ? -0.382 -40.875 -15.383 1 96.94 76 VAL A O 1
ATOM 582 N N . ASN A 1 77 ? 1.712 -40.062 -15.562 1 97.31 77 ASN A N 1
ATOM 583 C CA . ASN A 1 77 ? 2.287 -41.188 -14.836 1 97.31 77 ASN A CA 1
ATOM 584 C C . ASN A 1 77 ? 1.839 -41.188 -13.375 1 97.31 77 ASN A C 1
ATOM 586 O O . ASN A 1 77 ? 1.646 -42.25 -12.789 1 97.31 77 ASN A O 1
ATOM 590 N N . TRP A 1 78 ? 1.738 -40 -12.797 1 96.94 78 TRP A N 1
ATOM 591 C CA . TRP A 1 78 ? 1.278 -39.906 -11.414 1 96.94 78 TRP A CA 1
ATOM 592 C C . TRP A 1 78 ? -0.139 -40.469 -11.273 1 96.94 78 TRP A C 1
ATOM 594 O O . TRP A 1 78 ? -0.427 -41.219 -10.352 1 96.94 78 TRP A O 1
ATOM 604 N N . PHE A 1 79 ? -1.063 -40.125 -12.18 1 96.44 79 PHE A N 1
ATOM 605 C CA . PHE A 1 79 ? -2.445 -40.594 -12.125 1 96.44 79 PHE A CA 1
ATOM 606 C C . PHE A 1 79 ? -2.527 -42.094 -12.406 1 96.44 79 PHE A C 1
ATOM 608 O O . PHE A 1 79 ? -3.434 -42.781 -11.922 1 96.44 79 PHE A O 1
ATOM 615 N N . GLU A 1 80 ? -1.602 -42.531 -13.227 1 96.25 80 GLU A N 1
ATOM 616 C CA . GLU A 1 80 ? -1.539 -43.969 -13.438 1 96.25 80 GLU A CA 1
ATOM 617 C C . GLU A 1 80 ? -1.127 -44.688 -12.156 1 96.25 80 GLU A C 1
ATOM 619 O O . GLU A 1 80 ? -1.66 -45.781 -11.844 1 96.25 80 GLU A O 1
ATOM 624 N N . ARG A 1 81 ? -0.218 -44.125 -11.523 1 97 81 ARG A N 1
ATOM 625 C CA . ARG A 1 81 ? 0.28 -44.719 -10.281 1 97 81 ARG A CA 1
ATOM 626 C C . ARG A 1 81 ? -0.754 -44.625 -9.172 1 97 81 ARG A C 1
ATOM 628 O O . ARG A 1 81 ? -0.851 -45.5 -8.312 1 97 81 ARG A O 1
ATOM 635 N N . PHE A 1 82 ? -1.526 -43.531 -9.172 1 96.94 82 PHE A N 1
ATOM 636 C CA . PHE A 1 82 ? -2.541 -43.281 -8.156 1 96.94 82 PHE A CA 1
ATOM 637 C C . PHE A 1 82 ? -3.918 -43.125 -8.789 1 96.94 82 PHE A C 1
ATOM 639 O O . PHE A 1 82 ? -4.508 -42.062 -8.734 1 96.94 82 PHE A O 1
ATOM 646 N N . PRO A 1 83 ? -4.512 -44.188 -9.227 1 95.44 83 PRO A N 1
ATOM 647 C CA . PRO A 1 83 ? -5.734 -44.156 -10.031 1 95.44 83 PRO A CA 1
ATOM 648 C C . PRO A 1 83 ? -6.941 -43.656 -9.242 1 95.44 83 PRO A C 1
ATOM 650 O O . PRO A 1 83 ? -7.934 -43.219 -9.828 1 95.44 83 PRO A O 1
ATOM 653 N N . GLN A 1 84 ? -6.875 -43.688 -7.887 1 95.44 84 GLN A N 1
ATOM 654 C CA . GLN A 1 84 ? -7.973 -43.219 -7.059 1 95.44 84 GLN A CA 1
ATOM 655 C C . GLN A 1 84 ? -8.195 -41.719 -7.262 1 95.44 84 GLN A C 1
ATOM 657 O O . GLN A 1 84 ? -9.25 -41.188 -6.914 1 95.44 84 GLN A O 1
ATOM 662 N N . TYR A 1 85 ? -7.211 -41.031 -7.848 1 95.69 85 TYR A N 1
ATOM 663 C CA . TYR A 1 85 ? -7.324 -39.594 -8.031 1 95.69 85 TYR A CA 1
ATOM 664 C C . TYR A 1 85 ? -7.656 -39.25 -9.477 1 95.69 85 TYR A C 1
ATOM 666 O O . TYR A 1 85 ? -7.902 -38.094 -9.805 1 95.69 85 TYR A O 1
ATOM 674 N N . LYS A 1 86 ? -7.719 -40.188 -10.398 1 92.31 86 LYS A N 1
ATOM 675 C CA . LYS A 1 86 ? -7.801 -39.969 -11.844 1 92.31 86 LYS A CA 1
ATOM 676 C C . LYS A 1 86 ? -9.109 -39.281 -12.227 1 92.31 86 LYS A C 1
ATOM 678 O O . LYS A 1 86 ? -9.141 -38.5 -13.172 1 92.31 86 LYS A O 1
ATOM 683 N N . ASN A 1 87 ? -10.203 -39.562 -11.578 1 91.56 87 ASN A N 1
ATOM 684 C CA . ASN A 1 87 ? -11.508 -39.031 -12 1 91.56 87 ASN A CA 1
ATOM 685 C C . ASN A 1 87 ? -11.938 -37.844 -11.172 1 91.56 87 ASN A C 1
ATOM 687 O O . ASN A 1 87 ? -13.047 -37.344 -11.32 1 91.56 87 ASN A O 1
ATOM 691 N N . ARG A 1 88 ? -11.039 -37.375 -10.398 1 95.88 88 ARG A N 1
ATOM 692 C CA . ARG A 1 88 ? -11.352 -36.188 -9.594 1 95.88 88 ARG A CA 1
ATOM 693 C C . ARG A 1 88 ? -11.141 -34.938 -10.406 1 95.88 88 ARG A C 1
ATOM 695 O O . ARG A 1 88 ? -10.398 -34.906 -11.391 1 95.88 88 ARG A O 1
ATOM 702 N N . ASP A 1 89 ? -11.945 -33.844 -9.984 1 97.62 89 ASP A N 1
ATOM 703 C CA . ASP A 1 89 ? -11.68 -32.531 -10.57 1 97.62 89 ASP A CA 1
ATOM 704 C C . ASP A 1 89 ? -10.234 -32.125 -10.336 1 97.62 89 ASP A C 1
ATOM 706 O O . ASP A 1 89 ? -9.711 -32.25 -9.234 1 97.62 89 ASP A O 1
ATOM 710 N N . PHE A 1 90 ? -9.578 -31.688 -11.398 1 98.5 90 PHE A N 1
ATOM 711 C CA . PHE A 1 90 ? -8.18 -31.281 -11.336 1 98.5 90 PHE A CA 1
ATOM 712 C C . PHE A 1 90 ? -8.023 -29.797 -11.625 1 98.5 90 PHE A C 1
ATOM 714 O O . PHE A 1 90 ? -8.68 -29.266 -12.523 1 98.5 90 PHE A O 1
ATOM 721 N N . PHE A 1 91 ? -7.277 -29.125 -10.859 1 98.75 91 PHE A N 1
ATOM 722 C CA . PHE A 1 91 ? -6.98 -27.703 -10.992 1 98.75 91 PHE A CA 1
ATOM 723 C C . PHE A 1 91 ? -5.477 -27.469 -10.977 1 98.75 91 PHE A C 1
ATOM 725 O O . PHE A 1 91 ? -4.719 -28.266 -10.422 1 98.75 91 PHE A O 1
ATOM 732 N N . ILE A 1 92 ? -5.062 -26.453 -11.609 1 98.88 92 ILE A N 1
ATOM 733 C CA . ILE A 1 92 ? -3.662 -26.047 -11.57 1 98.88 92 ILE A CA 1
ATOM 734 C C . ILE A 1 92 ? -3.555 -24.609 -11.047 1 98.88 92 ILE A C 1
ATOM 736 O O . ILE A 1 92 ? -4.316 -23.734 -11.469 1 98.88 92 ILE A O 1
ATOM 740 N N . THR A 1 93 ? -2.688 -24.391 -10.148 1 98.62 93 THR A N 1
ATOM 741 C CA . THR A 1 93 ? -2.449 -23.047 -9.617 1 98.62 93 THR A CA 1
ATOM 742 C C . THR A 1 93 ? -0.96 -22.719 -9.648 1 98.62 93 THR A C 1
ATOM 744 O O . THR A 1 93 ? -0.119 -23.609 -9.75 1 98.62 93 THR A O 1
ATOM 747 N N . GLY A 1 94 ? -0.621 -21.531 -9.594 1 98 94 GLY A N 1
ATOM 748 C CA . GLY A 1 94 ? 0.737 -21.016 -9.539 1 98 94 GLY A CA 1
ATOM 749 C C . GLY A 1 94 ? 0.795 -19.516 -9.398 1 98 94 GLY A C 1
ATOM 750 O O . GLY A 1 94 ? -0.228 -18.828 -9.508 1 98 94 GLY A O 1
ATOM 751 N N . GLU A 1 95 ? 1.934 -19.016 -9.102 1 97.31 95 GLU A N 1
ATOM 752 C CA . GLU A 1 95 ? 2.133 -17.594 -8.891 1 97.31 95 GLU A CA 1
ATOM 753 C C . GLU A 1 95 ? 3.35 -17.078 -9.656 1 97.31 95 GLU A C 1
ATOM 755 O O . GLU A 1 95 ? 4.27 -17.844 -9.945 1 97.31 95 GLU A O 1
ATOM 760 N N . SER A 1 96 ? 3.336 -15.758 -9.969 1 97.75 96 SER A N 1
ATOM 761 C CA . SER A 1 96 ? 4.496 -15.125 -10.586 1 97.75 96 SER A CA 1
ATOM 762 C C . SER A 1 96 ? 4.715 -15.641 -12.008 1 97.75 96 SER A C 1
ATOM 764 O O . SER A 1 96 ? 3.801 -15.609 -12.836 1 97.75 96 SER A O 1
ATOM 766 N N . TYR A 1 97 ? 5.852 -16.25 -12.281 1 97.19 97 TYR A N 1
ATOM 767 C CA . TYR A 1 97 ? 6.129 -16.75 -13.617 1 97.19 97 TYR A CA 1
ATOM 768 C C . TYR A 1 97 ? 5.223 -17.922 -13.961 1 97.19 97 TYR A C 1
ATOM 770 O O . TYR A 1 97 ? 5.105 -18.312 -15.125 1 97.19 97 TYR A O 1
ATOM 778 N N . ALA A 1 98 ? 4.543 -18.422 -12.953 1 97.25 98 ALA A N 1
ATOM 779 C CA . ALA A 1 98 ? 3.539 -19.453 -13.227 1 97.25 98 ALA A CA 1
ATOM 780 C C . ALA A 1 98 ? 2.428 -18.906 -14.117 1 97.25 98 ALA A C 1
ATOM 782 O O . ALA A 1 98 ? 1.638 -19.672 -14.672 1 97.25 98 ALA A O 1
ATOM 783 N N . GLY A 1 99 ? 2.416 -17.625 -14.289 1 98.31 99 GLY A N 1
ATOM 784 C CA . GLY A 1 99 ? 1.602 -17.062 -15.352 1 98.31 99 GLY A CA 1
ATOM 785 C C . GLY A 1 99 ? 1.938 -17.641 -16.719 1 98.31 99 GLY A C 1
ATOM 786 O O . GLY A 1 99 ? 1.113 -17.594 -17.641 1 98.31 99 GLY A O 1
ATOM 787 N N . HIS A 1 100 ? 3.119 -18.141 -16.891 1 98.25 100 HIS A N 1
ATOM 788 C CA . HIS A 1 100 ? 3.521 -18.875 -18.094 1 98.25 100 HIS A CA 1
ATOM 789 C C . HIS A 1 100 ? 3.299 -20.375 -17.922 1 98.25 100 HIS A C 1
ATOM 791 O O . HIS A 1 100 ? 2.635 -21 -18.734 1 98.25 100 HIS A O 1
ATOM 797 N N . TYR A 1 101 ? 3.746 -20.922 -16.828 1 98 101 TYR A N 1
ATOM 798 C CA . TYR A 1 101 ? 3.77 -22.359 -16.609 1 98 101 TYR A CA 1
ATOM 799 C C . TYR A 1 101 ? 2.359 -22.938 -16.609 1 98 101 TYR A C 1
ATOM 801 O O . TYR A 1 101 ? 2.094 -23.953 -17.266 1 98 101 TYR A O 1
ATOM 809 N N . VAL A 1 102 ? 1.495 -22.281 -15.906 1 98.75 102 VAL A N 1
ATOM 810 C CA . VAL A 1 102 ? 0.195 -22.875 -15.602 1 98.75 102 VAL A CA 1
ATOM 811 C C . VAL A 1 102 ? -0.672 -22.891 -16.859 1 98.75 102 VAL A C 1
ATOM 813 O O . VAL A 1 102 ? -1.182 -23.938 -17.25 1 98.75 102 VAL A O 1
ATOM 816 N N . PRO A 1 103 ? -0.812 -21.797 -17.547 1 98.88 103 PRO A N 1
ATOM 817 C CA . PRO A 1 103 ? -1.618 -21.844 -18.781 1 98.88 103 PRO A CA 1
ATOM 818 C C . PRO A 1 103 ? -1.04 -22.797 -19.828 1 98.88 103 PRO A C 1
ATOM 820 O O . PRO A 1 103 ? -1.79 -23.484 -20.516 1 98.88 103 PRO A O 1
ATOM 823 N N . GLN A 1 104 ? 0.225 -22.844 -19.922 1 98.75 104 GLN A N 1
ATOM 824 C CA . GLN A 1 104 ? 0.844 -23.688 -20.953 1 98.75 104 GLN A CA 1
ATOM 825 C C . GLN A 1 104 ? 0.659 -25.172 -20.625 1 98.75 104 GLN A C 1
ATOM 827 O O . GLN A 1 104 ? 0.407 -25.969 -21.516 1 98.75 104 GLN A O 1
ATOM 832 N N . LEU A 1 105 ? 0.817 -25.5 -19.375 1 98.75 105 LEU A N 1
ATOM 833 C CA . LEU A 1 105 ? 0.526 -26.875 -18.969 1 98.75 105 LEU A CA 1
ATOM 834 C C . LEU A 1 105 ? -0.944 -27.203 -19.203 1 98.75 105 LEU A C 1
ATOM 836 O O . LEU A 1 105 ? -1.269 -28.297 -19.688 1 98.75 105 LEU A O 1
ATOM 840 N N . ALA A 1 106 ? -1.828 -26.297 -18.812 1 98.81 106 ALA A N 1
ATOM 841 C CA . ALA A 1 106 ? -3.262 -26.5 -19.016 1 98.81 106 ALA A CA 1
ATOM 842 C C . ALA A 1 106 ? -3.584 -26.734 -20.484 1 98.81 106 ALA A C 1
ATOM 844 O O . ALA A 1 106 ? -4.352 -27.641 -20.828 1 98.81 106 ALA A O 1
ATOM 845 N N . TYR A 1 107 ? -3.018 -25.938 -21.312 1 98.44 107 TYR A N 1
ATOM 846 C CA . TYR A 1 107 ? -3.23 -26.078 -22.75 1 98.44 107 TYR A CA 1
ATOM 847 C C . TYR A 1 107 ? -2.73 -27.422 -23.25 1 98.44 107 TYR A C 1
ATOM 849 O O . TYR A 1 107 ? -3.383 -28.078 -24.078 1 98.44 107 TYR A O 1
ATOM 857 N N . THR A 1 108 ? -1.562 -27.828 -22.797 1 98.12 108 THR A N 1
ATOM 858 C CA . THR A 1 108 ? -1 -29.125 -23.156 1 98.12 108 THR A CA 1
ATOM 859 C C . THR A 1 108 ? -1.944 -30.25 -22.766 1 98.12 108 THR A C 1
ATOM 861 O O . THR A 1 108 ? -2.184 -31.188 -23.531 1 98.12 108 THR A O 1
ATOM 864 N N . ILE A 1 109 ? -2.479 -30.188 -21.562 1 98.19 109 ILE A N 1
ATOM 865 C CA . ILE A 1 109 ? -3.418 -31.188 -21.062 1 98.19 109 ILE A CA 1
ATOM 866 C C . ILE A 1 109 ? -4.641 -31.234 -21.984 1 98.19 109 ILE A C 1
ATOM 868 O O . ILE A 1 109 ? -5.062 -32.312 -22.406 1 98.19 109 ILE A O 1
ATOM 872 N N . LEU A 1 110 ? -5.238 -30.125 -22.328 1 97.19 110 LEU A N 1
ATOM 873 C CA . LEU A 1 110 ? -6.43 -30.062 -23.172 1 97.19 110 LEU A CA 1
ATOM 874 C C . LEU A 1 110 ? -6.156 -30.641 -24.547 1 97.19 110 LEU A C 1
ATOM 876 O O . LEU A 1 110 ? -6.996 -31.344 -25.109 1 97.19 110 LEU A O 1
ATOM 880 N N . SER A 1 111 ? -5.004 -30.312 -25.078 1 95.94 111 SER A N 1
ATOM 881 C CA . SER A 1 111 ? -4.637 -30.766 -26.406 1 95.94 111 SER A CA 1
ATOM 882 C C . SER A 1 111 ? -4.5 -32.281 -26.453 1 95.94 111 SER A C 1
ATOM 884 O O . SER A 1 111 ? -4.801 -32.906 -27.469 1 95.94 111 SER A O 1
ATOM 886 N N . LYS A 1 112 ? -4.105 -32.844 -25.422 1 95 112 LYS A N 1
ATOM 887 C CA . LYS A 1 112 ? -3.883 -34.281 -25.375 1 95 112 LYS A CA 1
ATOM 888 C C . LYS A 1 112 ? -5.152 -35 -24.953 1 95 112 LYS A C 1
ATOM 890 O O . LYS A 1 112 ? -5.273 -36.219 -25.172 1 95 112 LYS A O 1
ATOM 895 N N . ASN A 1 113 ? -6.062 -34.312 -24.328 1 93.69 113 ASN A N 1
ATOM 896 C CA . ASN A 1 113 ? -7.352 -34.875 -23.922 1 93.69 113 ASN A CA 1
ATOM 897 C C . ASN A 1 113 ? -8.297 -35 -25.109 1 93.69 113 ASN A C 1
ATOM 899 O O . ASN A 1 113 ? -9.375 -35.594 -24.984 1 93.69 113 ASN A O 1
ATOM 903 N N . THR A 1 114 ? -8.133 -34.562 -26.266 1 84.56 114 THR A N 1
ATOM 904 C CA . THR A 1 114 ? -9.039 -34.5 -27.406 1 84.56 114 THR A CA 1
ATOM 905 C C . THR A 1 114 ? -9.57 -35.875 -27.766 1 84.56 114 THR A C 1
ATOM 907 O O . THR A 1 114 ? -10.734 -36.031 -28.125 1 84.56 114 THR A O 1
ATOM 910 N N . SER A 1 115 ? -8.844 -36.938 -27.609 1 81.62 115 SER A N 1
ATOM 911 C CA . SER A 1 115 ? -9.289 -38.281 -27.969 1 81.62 115 SER A CA 1
ATOM 912 C C . SER A 1 115 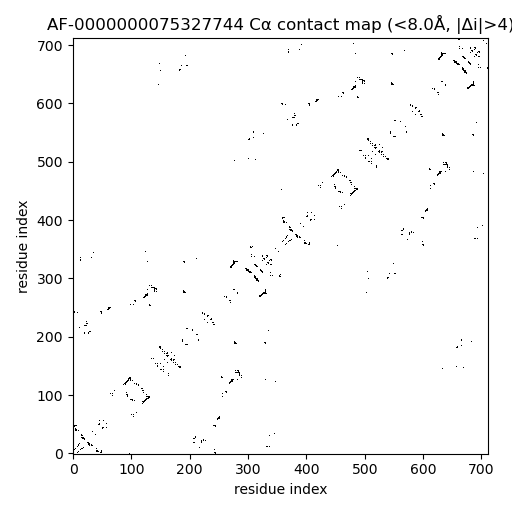? -9.93 -38.969 -26.766 1 81.62 115 SER A C 1
ATOM 914 O O . SER A 1 115 ? -10.93 -39.688 -26.922 1 81.62 115 SER A O 1
ATOM 916 N N . LYS A 1 116 ? -9.43 -38.875 -25.688 1 87.25 116 LYS A N 1
ATOM 917 C CA . LYS A 1 116 ? -9.891 -39.406 -24.406 1 87.25 116 LYS A CA 1
ATOM 918 C C . LYS A 1 116 ? -9.484 -38.5 -23.25 1 87.25 116 LYS A C 1
ATOM 920 O O . LYS A 1 116 ? -8.422 -37.844 -23.297 1 87.25 116 LYS A O 1
ATOM 925 N N . THR A 1 117 ? -10.414 -38.375 -22.328 1 87.25 117 THR A N 1
ATOM 926 C CA . THR A 1 117 ? -10.039 -37.594 -21.172 1 87.25 117 THR A CA 1
ATOM 927 C C . THR A 1 117 ? -9.031 -38.344 -20.312 1 87.25 117 THR A C 1
ATOM 929 O O . THR A 1 117 ? -9.359 -39.375 -19.719 1 87.25 117 THR A O 1
ATOM 932 N N . ILE A 1 118 ? -7.879 -37.812 -20.281 1 90.94 118 ILE A N 1
ATOM 933 C CA . ILE A 1 118 ? -6.82 -38.406 -19.469 1 90.94 118 ILE A CA 1
ATOM 934 C C . ILE A 1 118 ? -6.742 -37.719 -18.109 1 90.94 118 ILE A C 1
ATOM 936 O O . ILE A 1 118 ? -6.629 -38.344 -17.078 1 90.94 118 ILE A O 1
ATOM 940 N N . ILE A 1 119 ? -6.824 -36.406 -18.141 1 96.88 119 ILE A N 1
ATOM 941 C CA . ILE A 1 119 ? -6.828 -35.562 -16.953 1 96.88 119 ILE A CA 1
ATOM 942 C C . ILE A 1 119 ? -8.078 -34.688 -16.938 1 96.88 119 ILE A C 1
ATOM 944 O O . ILE A 1 119 ? -8.352 -33.969 -17.906 1 96.88 119 ILE A O 1
ATOM 948 N N . ASN A 1 120 ? -8.875 -34.688 -15.906 1 97 120 ASN A N 1
ATOM 949 C CA . ASN A 1 120 ? -10.141 -33.969 -15.789 1 97 120 ASN A CA 1
ATOM 950 C C . ASN A 1 120 ? -9.938 -32.531 -15.344 1 97 120 ASN A C 1
ATOM 952 O O . ASN A 1 120 ? -10.422 -32.125 -14.281 1 97 120 ASN A O 1
ATOM 956 N N . LEU A 1 121 ? -9.273 -31.75 -16.156 1 98 121 LEU A N 1
ATOM 957 C CA . LEU A 1 121 ? -8.922 -30.359 -15.875 1 98 121 LEU A CA 1
ATOM 958 C C . LEU A 1 121 ? -10.164 -29.484 -15.867 1 98 121 LEU A C 1
ATOM 960 O O . LEU A 1 121 ? -10.906 -29.438 -16.844 1 98 121 LEU A O 1
ATOM 964 N N . LYS A 1 122 ? -10.352 -28.703 -14.727 1 98.12 122 LYS A N 1
ATOM 965 C CA . LYS A 1 122 ? -11.555 -27.875 -14.57 1 98.12 122 LYS A CA 1
ATOM 966 C C . LYS A 1 122 ? -11.211 -26.391 -14.594 1 98.12 122 LYS A C 1
ATOM 968 O O . LYS A 1 122 ? -12.055 -25.562 -14.953 1 98.12 122 LYS A O 1
ATOM 973 N N . GLY A 1 123 ? -10.031 -26.062 -14.172 1 98.62 123 GLY A N 1
ATOM 974 C CA . GLY A 1 123 ? -9.711 -24.641 -14.086 1 98.62 123 GLY A CA 1
ATOM 975 C C . GLY A 1 123 ? -8.281 -24.375 -13.672 1 98.62 123 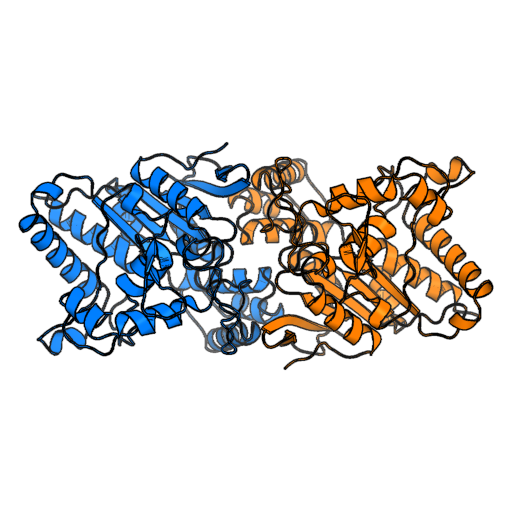GLY A C 1
ATOM 976 O O . GLY A 1 123 ? -7.574 -25.297 -13.234 1 98.62 123 GLY A O 1
ATOM 977 N N . ILE A 1 124 ? -7.863 -23.141 -13.828 1 98.94 124 ILE A N 1
ATOM 978 C CA . ILE A 1 124 ? -6.555 -22.672 -13.375 1 98.94 124 ILE A CA 1
ATOM 979 C C . ILE A 1 124 ? -6.715 -21.391 -12.57 1 98.94 124 ILE A C 1
ATOM 981 O O . ILE A 1 124 ? -7.621 -20.594 -12.828 1 98.94 124 ILE A O 1
ATOM 985 N N . ALA A 1 125 ? -5.871 -21.125 -11.594 1 98.94 125 ALA A N 1
ATOM 986 C CA . ALA A 1 125 ? -5.766 -19.891 -10.82 1 98.94 125 ALA A CA 1
ATOM 987 C C . ALA A 1 125 ? -4.316 -19.438 -10.727 1 98.94 125 ALA A C 1
ATOM 989 O O . ALA A 1 125 ? -3.467 -20.141 -10.172 1 98.94 125 ALA A O 1
ATOM 990 N N . ILE A 1 126 ? -4.066 -18.266 -11.234 1 98.88 126 ILE A N 1
ATOM 991 C CA . ILE A 1 126 ? -2.688 -17.781 -11.273 1 98.88 126 ILE A CA 1
ATOM 992 C C . ILE A 1 126 ? -2.576 -16.453 -10.531 1 98.88 126 ILE A C 1
ATOM 994 O O . ILE A 1 126 ? -3.375 -15.547 -10.758 1 98.88 126 ILE A O 1
ATOM 998 N N . GLY A 1 127 ? -1.665 -16.359 -9.609 1 98.75 127 GLY A N 1
ATOM 999 C CA . GLY A 1 127 ? -1.502 -15.203 -8.734 1 98.75 127 GLY A CA 1
ATOM 1000 C C . GLY A 1 127 ? -0.354 -14.305 -9.141 1 98.75 127 GLY A C 1
ATOM 1001 O O . GLY A 1 127 ? 0.726 -14.781 -9.492 1 98.75 127 GLY A O 1
ATOM 1002 N N . ASN A 1 128 ? -0.68 -13 -8.969 1 98.75 128 ASN A N 1
ATOM 1003 C CA . ASN A 1 128 ? 0.341 -12.07 -9.43 1 98.75 128 ASN A CA 1
ATOM 1004 C C . ASN A 1 128 ? 1.098 -12.617 -10.641 1 98.75 128 ASN A C 1
ATOM 1006 O O . ASN A 1 128 ? 2.33 -12.664 -10.633 1 98.75 128 ASN A O 1
ATOM 1010 N N . ALA A 1 129 ? 0.364 -12.867 -11.641 1 98.75 129 ALA A N 1
ATOM 1011 C CA . ALA A 1 129 ? 0.767 -13.734 -12.75 1 98.75 129 ALA A CA 1
ATOM 1012 C C . ALA A 1 129 ? 1.541 -12.945 -13.805 1 98.75 129 ALA A C 1
ATOM 1014 O O . ALA A 1 129 ? 1.039 -11.961 -14.336 1 98.75 129 ALA A O 1
ATOM 1015 N N . TRP A 1 130 ? 2.695 -13.391 -14.078 1 98.69 130 TRP A N 1
ATOM 1016 C CA . TRP A 1 130 ? 3.455 -12.852 -15.195 1 98.69 130 TRP A CA 1
ATOM 1017 C C . TRP A 1 130 ? 2.949 -13.406 -16.516 1 98.69 130 TRP A C 1
ATOM 1019 O O . TRP A 1 130 ? 3.395 -14.469 -16.969 1 98.69 130 TRP A O 1
ATOM 1029 N N . ILE A 1 131 ? 2.115 -12.633 -17.188 1 98.56 131 ILE A N 1
ATOM 1030 C CA . ILE A 1 131 ? 1.364 -13.141 -18.328 1 98.56 131 ILE A CA 1
ATOM 1031 C C . ILE A 1 131 ? 1.966 -12.594 -19.625 1 98.56 131 ILE A C 1
ATOM 1033 O O . ILE A 1 131 ? 2.111 -13.328 -20.594 1 98.56 131 ILE A O 1
ATOM 1037 N N . ASP A 1 132 ? 2.301 -11.336 -19.609 1 98.38 132 ASP A N 1
ATOM 1038 C CA . ASP A 1 132 ? 2.803 -10.609 -20.781 1 98.38 132 ASP A CA 1
ATOM 1039 C C . ASP A 1 132 ? 3.977 -9.711 -20.391 1 98.38 132 ASP A C 1
ATOM 1041 O O . ASP A 1 132 ? 3.842 -8.828 -19.547 1 98.38 132 ASP A O 1
ATOM 1045 N N . ASP A 1 133 ? 5.055 -9.875 -21.078 1 97 133 ASP A N 1
ATOM 1046 C CA . ASP A 1 133 ? 6.285 -9.195 -20.688 1 97 133 ASP A CA 1
ATOM 1047 C C . ASP A 1 133 ? 6.113 -7.68 -20.734 1 97 133 ASP A C 1
ATOM 1049 O O . ASP A 1 133 ? 6.453 -6.984 -19.766 1 97 133 ASP A O 1
ATOM 1053 N N . ASN A 1 134 ? 5.617 -7.148 -21.812 1 97.5 134 ASN A N 1
ATOM 1054 C CA . ASN A 1 134 ? 5.523 -5.703 -22.016 1 97.5 134 ASN A CA 1
ATOM 1055 C C . ASN A 1 134 ? 4.469 -5.082 -21.094 1 97.5 134 ASN A C 1
ATOM 1057 O O . ASN A 1 134 ? 4.727 -4.078 -20.438 1 97.5 134 ASN A O 1
ATOM 1061 N N . LEU A 1 135 ? 3.309 -5.68 -21.062 1 98 135 LEU A N 1
ATOM 1062 C CA . LEU A 1 135 ? 2.207 -5.133 -20.281 1 98 135 LEU A CA 1
ATOM 1063 C C . LEU A 1 135 ? 2.516 -5.207 -18.781 1 98 135 LEU A C 1
ATOM 1065 O O . LEU A 1 135 ? 2.205 -4.281 -18.031 1 98 135 LEU A O 1
ATOM 1069 N N . CYS A 1 136 ? 3.098 -6.32 -18.344 1 98.44 136 CYS A N 1
ATOM 1070 C CA . CYS A 1 136 ? 3.453 -6.461 -16.938 1 98.44 136 CYS A CA 1
ATOM 1071 C C . CYS A 1 136 ? 4.531 -5.457 -16.547 1 98.44 136 CYS A C 1
ATOM 1073 O O . CYS A 1 136 ? 4.484 -4.891 -15.453 1 98.44 136 CYS A O 1
ATOM 1075 N N . THR A 1 137 ? 5.5 -5.23 -17.422 1 98.06 137 THR A N 1
ATOM 1076 C CA . THR A 1 137 ? 6.543 -4.254 -17.141 1 98.06 137 THR A CA 1
ATOM 1077 C C . THR A 1 137 ? 5.957 -2.848 -17.047 1 98.06 137 THR A C 1
ATOM 1079 O O . THR A 1 137 ? 6.297 -2.09 -16.141 1 98.06 137 THR A O 1
ATOM 1082 N N . LYS A 1 138 ? 5.113 -2.51 -18 1 98.19 138 LYS A N 1
ATOM 1083 C CA . LYS A 1 138 ? 4.434 -1.221 -17.922 1 98.19 138 LYS A CA 1
ATOM 1084 C C . LYS A 1 138 ? 3.693 -1.067 -16.594 1 98.19 138 LYS A C 1
ATOM 1086 O O . LYS A 1 138 ? 3.777 -0.02 -15.953 1 98.19 138 LYS A O 1
ATOM 1091 N N . GLY A 1 139 ? 2.92 -2.117 -16.25 1 98.56 139 GLY A N 1
ATOM 1092 C CA . GLY A 1 139 ? 2.178 -2.094 -15.008 1 98.56 139 GLY A CA 1
ATOM 1093 C C . GLY A 1 139 ? 3.064 -1.933 -13.789 1 98.56 139 GLY A C 1
ATOM 1094 O O . GLY A 1 139 ? 2.691 -1.254 -12.828 1 98.56 139 GLY A O 1
ATOM 1095 N N . MET A 1 140 ? 4.207 -2.572 -13.797 1 98.69 140 MET A N 1
ATOM 1096 C CA . MET A 1 140 ? 5.16 -2.484 -12.695 1 98.69 140 MET A CA 1
ATOM 1097 C C . MET A 1 140 ? 5.586 -1.039 -12.461 1 98.69 140 MET A C 1
ATOM 1099 O O . MET A 1 140 ? 5.566 -0.557 -11.328 1 98.69 140 MET A O 1
ATOM 1103 N N . PHE A 1 141 ? 5.938 -0.328 -13.484 1 98.56 141 PHE A N 1
ATOM 1104 C CA . PHE A 1 141 ? 6.445 1.029 -13.32 1 98.56 141 PHE A CA 1
ATOM 1105 C C . PHE A 1 141 ? 5.312 1.995 -13 1 98.56 141 PHE A C 1
ATOM 1107 O O . PHE A 1 141 ? 5.508 2.971 -12.273 1 98.56 141 PHE A O 1
ATOM 1114 N N . ASP A 1 142 ? 4.082 1.771 -13.539 1 98.25 142 ASP A N 1
ATOM 1115 C CA . ASP A 1 142 ? 2.936 2.566 -13.109 1 98.25 142 ASP A CA 1
ATOM 1116 C C . ASP A 1 142 ? 2.66 2.373 -11.625 1 98.25 142 ASP A C 1
ATOM 1118 O O . ASP A 1 142 ? 2.32 3.328 -10.922 1 98.25 142 ASP A O 1
ATOM 1122 N N . PHE A 1 143 ? 2.779 1.156 -11.211 1 98.81 143 PHE A N 1
ATOM 1123 C CA . PHE A 1 143 ? 2.666 0.862 -9.789 1 98.81 143 PHE A CA 1
ATOM 1124 C C . PHE A 1 143 ? 3.732 1.608 -8.992 1 98.81 143 PHE A C 1
ATOM 1126 O O . PHE A 1 143 ? 3.436 2.213 -7.961 1 98.81 143 PHE A O 1
ATOM 1133 N N . PHE A 1 144 ? 5.004 1.559 -9.438 1 98.88 144 PHE A N 1
ATOM 1134 C CA . PHE A 1 144 ? 6.09 2.244 -8.742 1 98.88 144 PHE A CA 1
ATOM 1135 C C . PHE A 1 144 ? 5.746 3.713 -8.523 1 98.88 144 PHE A C 1
ATOM 1137 O O . PHE A 1 144 ? 5.879 4.227 -7.406 1 98.88 144 PHE A O 1
ATOM 1144 N N . TRP A 1 145 ? 5.289 4.336 -9.523 1 98.75 145 TRP A N 1
ATOM 1145 C CA . TRP A 1 145 ? 5.059 5.777 -9.461 1 98.75 145 TRP A CA 1
ATOM 1146 C C . TRP A 1 145 ? 3.957 6.105 -8.453 1 98.75 145 TRP A C 1
ATOM 1148 O O . TRP A 1 145 ? 4.133 6.973 -7.594 1 98.75 145 TRP A O 1
ATOM 1158 N N . THR A 1 146 ? 2.867 5.371 -8.484 1 98.44 146 THR A N 1
ATOM 1159 C CA . THR A 1 146 ? 1.703 5.695 -7.668 1 98.44 146 THR A CA 1
ATOM 1160 C C . THR A 1 146 ? 1.919 5.266 -6.223 1 98.44 146 THR A C 1
ATOM 1162 O O . THR A 1 146 ? 1.199 5.703 -5.32 1 98.44 146 THR A O 1
ATOM 1165 N N . HIS A 1 147 ? 2.887 4.406 -5.949 1 98.56 147 HIS A N 1
ATOM 1166 C CA . HIS A 1 147 ? 3.219 3.965 -4.602 1 98.56 147 HIS A CA 1
ATOM 1167 C C . HIS A 1 147 ? 4.457 4.684 -4.074 1 98.56 147 HIS A C 1
ATOM 1169 O O . HIS A 1 147 ? 5.051 4.258 -3.08 1 98.56 147 HIS A O 1
ATOM 1175 N N . ALA A 1 148 ? 4.895 5.73 -4.801 1 98.5 148 ALA A N 1
ATOM 1176 C CA . ALA A 1 148 ? 5.98 6.617 -4.387 1 98.5 148 ALA A CA 1
ATOM 1177 C C . ALA A 1 148 ? 7.328 5.902 -4.457 1 98.5 148 ALA A C 1
ATOM 1179 O O . ALA A 1 148 ? 8.234 6.191 -3.67 1 98.5 148 ALA A O 1
ATOM 1180 N N . LEU A 1 149 ? 7.512 4.969 -5.398 1 98.75 149 LEU A N 1
ATOM 1181 C CA . LEU A 1 149 ? 8.742 4.188 -5.426 1 98.75 149 LEU A CA 1
ATOM 1182 C C . LEU A 1 149 ? 9.719 4.742 -6.465 1 98.75 149 LEU A C 1
ATOM 1184 O O . LEU A 1 149 ? 10.867 4.316 -6.531 1 98.75 149 LEU A O 1
ATOM 1188 N N . ASN A 1 150 ? 9.258 5.645 -7.289 1 98.38 150 ASN A N 1
ATOM 1189 C CA . ASN A 1 150 ? 10.156 6.297 -8.234 1 98.38 150 ASN A CA 1
ATOM 1190 C C . ASN A 1 150 ? 9.711 7.727 -8.531 1 98.38 150 ASN A C 1
ATOM 1192 O O . ASN A 1 150 ? 8.672 8.172 -8.039 1 98.38 150 ASN A O 1
ATOM 1196 N N . SER A 1 151 ? 10.508 8.484 -9.242 1 98.44 151 SER A N 1
ATOM 1197 C CA . SER A 1 151 ? 10.289 9.914 -9.438 1 98.44 151 SER A CA 1
ATOM 1198 C C . SER A 1 151 ? 9.32 10.172 -10.586 1 98.44 151 SER A C 1
ATOM 1200 O O . SER A 1 151 ? 9.086 9.297 -11.422 1 98.44 151 SER A O 1
ATOM 1202 N N . ASP A 1 152 ? 8.727 11.391 -10.594 1 98.19 152 ASP A N 1
ATOM 1203 C CA . ASP A 1 152 ? 7.941 11.859 -11.727 1 98.19 152 ASP A CA 1
ATOM 1204 C C . ASP A 1 152 ? 8.758 11.828 -13.016 1 98.19 152 ASP A C 1
ATOM 1206 O O . ASP A 1 152 ? 8.25 11.422 -14.07 1 98.19 152 ASP A O 1
ATOM 1210 N N . GLU A 1 153 ? 10 12.242 -12.922 1 97.5 153 GLU A N 1
ATOM 1211 C CA . GLU A 1 153 ? 10.875 12.32 -14.086 1 97.5 153 GLU A CA 1
ATOM 1212 C C . GLU A 1 153 ? 11.102 10.945 -14.703 1 97.5 153 GLU A C 1
ATOM 1214 O O . GLU A 1 153 ? 11.008 10.781 -15.914 1 97.5 153 GLU A O 1
ATOM 1219 N N . THR A 1 154 ? 11.438 10 -13.867 1 98.19 154 THR A N 1
ATOM 1220 C CA . THR A 1 154 ? 11.695 8.648 -14.336 1 98.19 154 THR A CA 1
ATOM 1221 C C . THR A 1 154 ? 10.445 8.039 -14.969 1 98.19 154 THR A C 1
ATOM 1223 O O . THR A 1 154 ? 10.508 7.445 -16.047 1 98.19 154 THR A O 1
ATOM 1226 N N . ASN A 1 155 ? 9.328 8.172 -14.273 1 98.06 155 ASN A N 1
ATOM 1227 C CA . ASN A 1 155 ? 8.07 7.648 -14.805 1 98.06 155 ASN A CA 1
ATOM 1228 C C . ASN A 1 155 ? 7.727 8.281 -16.156 1 98.06 155 ASN A C 1
ATOM 1230 O O . ASN A 1 155 ? 7.309 7.582 -17.078 1 98.06 155 ASN A O 1
ATOM 1234 N N . ALA A 1 156 ? 7.855 9.594 -16.266 1 97.75 156 ALA A N 1
ATOM 1235 C CA . ALA A 1 156 ? 7.578 10.297 -17.516 1 97.75 156 ALA A CA 1
ATOM 1236 C C . ALA A 1 156 ? 8.484 9.797 -18.641 1 97.75 156 ALA A C 1
ATOM 1238 O O . ALA A 1 156 ? 8.031 9.617 -19.766 1 97.75 156 ALA A O 1
ATOM 1239 N N . ALA A 1 157 ? 9.742 9.633 -18.359 1 97.88 157 ALA A N 1
ATOM 1240 C CA . ALA A 1 157 ? 10.703 9.172 -19.359 1 97.88 157 ALA A CA 1
ATOM 1241 C C . ALA A 1 157 ? 10.375 7.754 -19.812 1 97.88 157 ALA A C 1
ATOM 1243 O O . ALA A 1 157 ? 10.461 7.445 -21 1 97.88 157 ALA A O 1
ATOM 1244 N N . ILE A 1 158 ? 10.039 6.867 -18.906 1 97.88 158 ILE A N 1
ATOM 1245 C CA . ILE A 1 158 ? 9.664 5.504 -19.266 1 97.88 158 ILE A CA 1
ATOM 1246 C C . ILE A 1 158 ? 8.453 5.527 -20.203 1 97.88 158 ILE A C 1
ATOM 1248 O O . ILE A 1 158 ? 8.438 4.848 -21.234 1 97.88 158 ILE A O 1
ATOM 1252 N N . ASN A 1 159 ? 7.441 6.352 -19.859 1 96.19 159 ASN A N 1
ATOM 1253 C CA . ASN A 1 159 ? 6.246 6.445 -20.703 1 96.19 159 ASN A CA 1
ATOM 1254 C C . ASN A 1 159 ? 6.566 7.055 -22.062 1 96.19 159 ASN A C 1
ATOM 1256 O O . ASN A 1 159 ? 5.914 6.73 -23.062 1 96.19 159 ASN A O 1
ATOM 1260 N N . LYS A 1 160 ? 7.52 7.902 -22.125 1 96.38 160 LYS A N 1
ATOM 1261 C CA . LYS A 1 160 ? 7.902 8.578 -23.359 1 96.38 160 LYS A CA 1
ATOM 1262 C C . LYS A 1 160 ? 8.734 7.66 -24.25 1 96.38 160 LYS A C 1
ATOM 1264 O O . LYS A 1 160 ? 8.531 7.617 -25.469 1 96.38 160 LYS A O 1
ATOM 1269 N N . TYR A 1 161 ? 9.68 6.965 -23.656 1 97 161 TYR A N 1
ATOM 1270 C CA . TYR A 1 161 ? 10.719 6.316 -24.453 1 97 161 TYR A CA 1
ATOM 1271 C C . TYR A 1 161 ? 10.453 4.824 -24.594 1 97 161 TYR A C 1
ATOM 1273 O O . TYR A 1 161 ? 11.07 4.148 -25.422 1 97 161 TYR A O 1
ATOM 1281 N N . CYS A 1 162 ? 9.617 4.234 -23.75 1 96.62 162 CYS A N 1
ATOM 1282 C CA . CYS A 1 162 ? 9.312 2.809 -23.828 1 96.62 162 CYS A CA 1
ATOM 1283 C C . CYS A 1 162 ? 7.996 2.562 -24.547 1 96.62 162 CYS A C 1
ATOM 1285 O O . CYS A 1 162 ? 6.938 2.971 -24.078 1 96.62 162 CYS A O 1
ATOM 1287 N N . ASP A 1 163 ? 8.062 1.886 -25.641 1 95.56 163 ASP A N 1
ATOM 1288 C CA . ASP A 1 163 ? 6.859 1.489 -26.375 1 95.56 163 ASP A CA 1
ATOM 1289 C C . ASP A 1 163 ? 6.398 0.095 -25.953 1 95.56 163 ASP A C 1
ATOM 1291 O O . ASP A 1 163 ? 6.699 -0.893 -26.625 1 95.56 163 ASP A O 1
ATOM 1295 N N . PHE A 1 164 ? 5.594 0.011 -24.984 1 93.88 164 PHE A N 1
ATOM 1296 C CA . PHE A 1 164 ? 5.152 -1.264 -24.438 1 93.88 164 PHE A CA 1
ATOM 1297 C C . PHE A 1 164 ? 4.105 -1.91 -25.344 1 93.88 164 PHE A C 1
ATOM 1299 O O . PHE A 1 164 ? 3.795 -3.094 -25.188 1 93.88 164 PHE A O 1
ATOM 1306 N N . ALA A 1 165 ? 3.543 -1.178 -26.266 1 88.19 165 ALA A N 1
ATOM 1307 C CA . ALA A 1 165 ? 2.562 -1.736 -27.188 1 88.19 165 ALA A CA 1
ATOM 1308 C C . ALA A 1 165 ? 3.232 -2.641 -28.219 1 88.19 165 ALA A C 1
ATOM 1310 O O . ALA A 1 165 ? 2.738 -3.73 -28.516 1 88.19 165 ALA A O 1
ATOM 1311 N N . THR A 1 166 ? 4.41 -2.199 -28.703 1 87.5 166 THR A N 1
ATOM 1312 C CA . THR A 1 166 ? 5.105 -2.969 -29.734 1 87.5 166 THR A CA 1
ATOM 1313 C C . THR A 1 166 ? 6.227 -3.801 -29.125 1 87.5 166 THR A C 1
ATOM 1315 O O . THR A 1 166 ? 6.699 -4.762 -29.734 1 87.5 166 THR A O 1
ATOM 1318 N N . GLY A 1 167 ? 6.633 -3.41 -27.969 1 86.12 167 GLY A N 1
ATOM 1319 C CA . GLY A 1 167 ? 7.746 -4.094 -27.328 1 86.12 167 GLY A CA 1
ATOM 1320 C C . GLY A 1 167 ? 9.102 -3.605 -27.797 1 86.12 167 GLY A C 1
ATOM 1321 O O . GLY A 1 167 ? 10.125 -4.246 -27.531 1 86.12 167 GLY A O 1
ATOM 1322 N N . GLN A 1 168 ? 9.102 -2.531 -28.578 1 84.19 168 GLN A N 1
ATOM 1323 C CA . GLN A 1 168 ? 10.359 -1.936 -29 1 84.19 168 GLN A CA 1
ATOM 1324 C C . GLN A 1 168 ? 10.961 -1.064 -27.906 1 84.19 168 GLN A C 1
ATOM 1326 O O . GLN A 1 168 ? 10.438 0.011 -27.609 1 84.19 168 GLN A O 1
ATOM 1331 N N . LEU A 1 169 ? 11.961 -1.604 -27.312 1 87 169 LEU A N 1
ATOM 1332 C CA . LEU A 1 169 ? 12.617 -0.912 -26.219 1 87 169 LEU A CA 1
ATOM 1333 C C . LEU A 1 169 ? 13.922 -0.261 -26.672 1 87 169 LEU A C 1
ATOM 1335 O O . LEU A 1 169 ? 14.805 -0.941 -27.203 1 87 169 LEU A O 1
ATOM 1339 N N . SER A 1 170 ? 13.969 1.066 -26.578 1 92.5 170 SER A N 1
ATOM 1340 C CA . SER A 1 170 ? 15.148 1.835 -26.938 1 92.5 170 SER A CA 1
ATOM 1341 C C . SER A 1 170 ? 16.188 1.804 -25.828 1 92.5 170 SER A C 1
ATOM 1343 O O . SER A 1 170 ? 15.914 1.333 -24.719 1 92.5 170 SER A O 1
ATOM 1345 N N . THR A 1 171 ? 17.328 2.258 -26.219 1 95.75 171 THR A N 1
ATOM 1346 C CA . THR A 1 171 ? 18.391 2.396 -25.219 1 95.75 171 THR A CA 1
ATOM 1347 C C . THR A 1 171 ? 17.953 3.326 -24.094 1 95.75 171 THR A C 1
ATOM 1349 O O . THR A 1 171 ? 18.234 3.057 -22.922 1 95.75 171 THR A O 1
ATOM 1352 N N . SER A 1 172 ? 17.266 4.367 -24.438 1 96.81 172 SER A N 1
ATOM 1353 C CA . SER A 1 172 ? 16.734 5.293 -23.438 1 96.81 172 SER A CA 1
ATOM 1354 C C . SER A 1 172 ? 15.727 4.605 -22.531 1 96.81 172 SER A C 1
ATOM 1356 O O . SER A 1 172 ? 15.727 4.828 -21.312 1 96.81 172 SER A O 1
ATOM 1358 N N . CYS A 1 173 ? 14.922 3.84 -23.141 1 97.06 173 CYS A N 1
ATOM 1359 C CA . CYS A 1 173 ? 13.953 3.08 -22.359 1 97.06 173 CYS A CA 1
ATOM 1360 C C . CYS A 1 173 ? 14.656 2.205 -21.328 1 97.06 173 CYS A C 1
ATOM 1362 O O . CYS A 1 173 ? 14.305 2.23 -20.141 1 97.06 173 CYS A O 1
ATOM 1364 N N . ASP A 1 174 ? 15.617 1.455 -21.719 1 96.69 174 ASP A N 1
ATOM 1365 C CA . ASP A 1 174 ? 16.359 0.57 -20.828 1 96.69 174 ASP A CA 1
ATOM 1366 C C . ASP A 1 174 ? 17.016 1.357 -19.703 1 96.69 174 ASP A C 1
ATOM 1368 O O . ASP A 1 174 ? 17.047 0.903 -18.562 1 96.69 174 ASP A O 1
ATOM 1372 N N . GLN A 1 175 ? 17.562 2.479 -20.062 1 97.56 175 GLN A N 1
ATOM 1373 C CA . GLN A 1 175 ? 18.234 3.322 -19.078 1 97.56 175 GLN A CA 1
ATOM 1374 C C . GLN A 1 175 ? 17.266 3.797 -18 1 97.56 175 GLN A C 1
ATOM 1376 O O . GLN A 1 175 ? 17.578 3.738 -16.812 1 97.56 175 GLN A O 1
ATOM 1381 N N . TYR A 1 176 ? 16.094 4.266 -18.391 1 97.69 176 TYR A N 1
ATOM 1382 C CA . TYR A 1 176 ? 15.148 4.805 -17.422 1 97.69 176 TYR A CA 1
ATOM 1383 C C . TYR A 1 176 ? 14.484 3.689 -16.625 1 97.69 176 TYR A C 1
ATOM 1385 O O . TYR A 1 176 ? 14.125 3.875 -15.461 1 97.69 176 TYR A O 1
ATOM 1393 N N . GLN A 1 177 ? 14.281 2.502 -17.266 1 97.62 177 GLN A N 1
ATOM 1394 C CA . GLN A 1 177 ? 13.828 1.358 -16.484 1 97.62 177 GLN A CA 1
ATOM 1395 C C . GLN A 1 177 ? 14.828 1.019 -15.375 1 97.62 177 GLN A C 1
ATOM 1397 O O . GLN A 1 177 ? 14.438 0.769 -14.234 1 97.62 177 GLN A O 1
ATOM 1402 N N . THR A 1 178 ? 16.078 1.014 -15.719 1 97.81 178 THR A N 1
ATOM 1403 C CA . THR A 1 178 ? 17.141 0.75 -14.75 1 97.81 178 THR A CA 1
ATOM 1404 C C . THR A 1 178 ? 17.141 1.802 -13.641 1 97.81 178 THR A C 1
ATOM 1406 O O . THR A 1 178 ? 17.281 1.471 -12.461 1 97.81 178 THR A O 1
ATOM 1409 N N . GLN A 1 179 ? 16.953 3.037 -14.016 1 97.69 179 GLN A N 1
ATOM 1410 C CA . GLN A 1 179 ? 16.875 4.121 -13.047 1 97.69 179 GLN A CA 1
ATOM 1411 C C . GLN A 1 179 ? 15.68 3.93 -12.109 1 97.69 179 GLN A C 1
ATOM 1413 O O . GLN A 1 179 ? 15.797 4.148 -10.898 1 97.69 179 GLN A O 1
ATOM 1418 N N . GLY A 1 180 ? 14.531 3.572 -12.719 1 97.31 180 GLY A N 1
ATOM 1419 C CA . GLY A 1 180 ? 13.352 3.318 -11.906 1 97.31 180 GLY A CA 1
ATOM 1420 C C . GLY A 1 180 ? 13.57 2.254 -10.852 1 97.31 180 GLY A C 1
ATOM 1421 O O . GLY A 1 180 ? 13.109 2.398 -9.719 1 97.31 180 GLY A O 1
ATOM 1422 N N . VAL A 1 181 ? 14.297 1.227 -11.148 1 96.88 181 VAL A N 1
ATOM 1423 C CA . VAL A 1 181 ? 14.586 0.128 -10.234 1 96.88 181 VAL A CA 1
ATOM 1424 C C . VAL A 1 181 ? 15.562 0.596 -9.156 1 96.88 181 VAL A C 1
ATOM 1426 O O . VAL A 1 181 ? 15.461 0.191 -7.996 1 96.88 181 VAL A O 1
ATOM 1429 N N . ARG A 1 182 ? 16.406 1.471 -9.43 1 96.88 182 ARG A N 1
ATOM 1430 C CA . ARG A 1 182 ? 17.375 1.993 -8.469 1 96.88 182 ARG A CA 1
ATOM 1431 C C . ARG A 1 182 ? 16.703 2.947 -7.484 1 96.88 182 ARG A C 1
ATOM 1433 O O . ARG A 1 182 ? 17.094 3.012 -6.316 1 96.88 182 ARG A O 1
ATOM 1440 N N . GLU A 1 183 ? 15.703 3.58 -7.879 1 97.81 183 GLU A N 1
ATOM 1441 C CA . GLU A 1 183 ? 15.125 4.699 -7.145 1 97.81 183 GLU A CA 1
ATOM 1442 C C . GLU A 1 183 ? 14.352 4.215 -5.918 1 97.81 183 GLU A C 1
ATOM 1444 O O . GLU A 1 183 ? 14.172 4.961 -4.957 1 97.81 183 GLU A O 1
ATOM 1449 N N . TYR A 1 184 ? 13.812 3.008 -5.945 1 97.75 184 TYR A N 1
ATOM 1450 C CA . TYR A 1 184 ? 13.016 2.615 -4.789 1 97.75 184 TYR A CA 1
ATOM 1451 C C . TYR A 1 184 ? 13.914 2.148 -3.646 1 97.75 184 TYR A C 1
ATOM 1453 O O . TYR A 1 184 ? 13.453 1.99 -2.514 1 97.75 184 TYR A O 1
ATOM 1461 N N . GLY A 1 185 ? 15.242 1.959 -3.863 1 97.25 185 GLY A N 1
ATOM 1462 C CA . GLY A 1 185 ? 16.172 1.678 -2.791 1 97.25 185 GLY A CA 1
ATOM 1463 C C . GLY A 1 185 ? 16.062 0.27 -2.24 1 97.25 185 GLY A C 1
ATOM 1464 O O . GLY A 1 185 ? 15.781 -0.672 -2.988 1 97.25 185 GLY A O 1
ATOM 1465 N N . GLN A 1 186 ? 16.359 0.081 -0.981 1 95.5 186 GLN A N 1
ATOM 1466 C CA . GLN A 1 186 ? 16.422 -1.241 -0.366 1 95.5 186 GLN A CA 1
ATOM 1467 C C . GLN A 1 186 ? 15.086 -1.617 0.262 1 95.5 186 GLN A C 1
ATOM 1469 O O . GLN A 1 186 ? 14.906 -1.494 1.476 1 95.5 186 GLN A O 1
ATOM 1474 N N . ILE A 1 187 ? 14.273 -2.105 -0.564 1 97.38 187 ILE A N 1
ATOM 1475 C CA . ILE A 1 187 ? 13 -2.643 -0.082 1 97.38 187 ILE A CA 1
ATOM 1476 C C . ILE A 1 187 ? 12.773 -4.031 -0.675 1 97.38 187 ILE A C 1
ATOM 1478 O O . ILE A 1 187 ? 13.477 -4.441 -1.6 1 97.38 187 ILE A O 1
ATOM 1482 N N . ASP A 1 188 ? 11.914 -4.789 -0.07 1 96 188 ASP A N 1
ATOM 1483 C CA . ASP A 1 188 ? 11.43 -6.035 -0.661 1 96 188 ASP A CA 1
ATOM 1484 C C . ASP A 1 188 ? 10.336 -5.77 -1.692 1 96 188 ASP A C 1
ATOM 1486 O O . ASP A 1 188 ? 9.211 -5.41 -1.334 1 96 188 ASP A O 1
ATOM 1490 N N . LEU A 1 189 ? 10.633 -5.973 -2.891 1 97.44 189 LEU A N 1
ATOM 1491 C CA . LEU A 1 189 ? 9.695 -5.668 -3.965 1 97.44 189 LEU A CA 1
ATOM 1492 C C . LEU A 1 189 ? 8.492 -6.594 -3.912 1 97.44 189 LEU A C 1
ATOM 1494 O O . LEU A 1 189 ? 7.441 -6.293 -4.488 1 97.44 189 LEU A O 1
ATOM 1498 N N . TYR A 1 190 ? 8.617 -7.738 -3.254 1 97.38 190 TYR A N 1
ATOM 1499 C CA . TYR A 1 190 ? 7.531 -8.711 -3.176 1 97.38 190 TYR A CA 1
ATOM 1500 C C . TYR A 1 190 ? 6.449 -8.25 -2.209 1 97.38 190 TYR A C 1
ATOM 1502 O O . TYR A 1 190 ? 5.34 -8.789 -2.205 1 97.38 190 TYR A O 1
ATOM 1510 N N . ASN A 1 191 ? 6.695 -7.332 -1.424 1 98 191 ASN A N 1
ATOM 1511 C CA . ASN A 1 191 ? 5.777 -6.539 -0.615 1 98 191 ASN A CA 1
ATOM 1512 C C . ASN A 1 191 ? 6.383 -5.191 -0.237 1 98 191 ASN A C 1
ATOM 1514 O O . ASN A 1 191 ? 7.184 -5.105 0.697 1 98 191 ASN A O 1
ATOM 1518 N N . VAL A 1 192 ? 5.977 -4.191 -0.819 1 98.38 192 VAL A N 1
ATOM 1519 C CA . VAL A 1 192 ? 6.723 -2.936 -0.83 1 98.38 192 VAL A CA 1
ATOM 1520 C C . VAL A 1 192 ? 6.609 -2.256 0.533 1 98.38 192 VAL A C 1
ATOM 1522 O O . VAL A 1 192 ? 7.355 -1.322 0.832 1 98.38 192 VAL A O 1
ATOM 1525 N N . TYR A 1 193 ? 5.754 -2.732 1.405 1 96.81 193 TYR A N 1
ATOM 1526 C CA . TYR A 1 193 ? 5.578 -2.098 2.707 1 96.81 193 TYR A CA 1
ATOM 1527 C C . TYR A 1 193 ? 6.062 -3.012 3.826 1 96.81 193 TYR A C 1
ATOM 1529 O O . TYR A 1 193 ? 6.035 -2.633 5 1 96.81 193 TYR A O 1
ATOM 1537 N N . ALA A 1 194 ? 6.496 -4.254 3.516 1 94.94 194 ALA A N 1
ATOM 1538 C CA . ALA A 1 194 ? 6.969 -5.203 4.516 1 94.94 194 ALA A CA 1
ATOM 1539 C C . ALA A 1 194 ? 8.375 -4.844 4.992 1 94.94 194 ALA A C 1
ATOM 1541 O O . ALA A 1 194 ? 9.148 -4.227 4.258 1 94.94 194 ALA A O 1
ATOM 1542 N N . PRO A 1 195 ? 8.68 -5.184 6.238 1 92.62 195 PRO A N 1
ATOM 1543 C CA . PRO A 1 195 ? 10.055 -4.996 6.699 1 92.62 195 PRO A CA 1
ATOM 1544 C C . PRO A 1 195 ? 11.031 -5.984 6.059 1 92.62 195 PRO A C 1
ATOM 1546 O O . PRO A 1 195 ? 10.617 -7.027 5.555 1 92.62 195 PRO A O 1
ATOM 1549 N N . LEU A 1 196 ? 12.281 -5.613 6.078 1 94.44 196 LEU A N 1
ATOM 1550 C CA . LEU A 1 196 ? 13.336 -6.523 5.648 1 94.44 196 LEU A CA 1
ATOM 1551 C C . LEU A 1 196 ? 13.742 -7.457 6.781 1 94.44 196 LEU A C 1
ATOM 1553 O O . LEU A 1 196 ? 13.555 -7.133 7.957 1 94.44 196 LEU A O 1
ATOM 1557 N N . CYS A 1 197 ? 14.195 -8.633 6.438 1 91.5 197 CYS A N 1
ATOM 1558 C CA . CYS A 1 197 ? 14.781 -9.523 7.438 1 91.5 197 CYS A CA 1
ATOM 1559 C C . CYS A 1 197 ? 16.047 -8.906 8.031 1 91.5 197 CYS A C 1
ATOM 1561 O O . CYS A 1 197 ? 16.969 -8.555 7.293 1 91.5 197 CYS A O 1
ATOM 1563 N N . LYS A 1 198 ? 16.047 -8.578 9.297 1 83.75 198 LYS A N 1
ATOM 1564 C CA . LYS A 1 198 ? 17.234 -8.055 9.977 1 83.75 198 LYS A CA 1
ATOM 1565 C C . LYS A 1 198 ? 18.031 -9.172 10.633 1 83.75 198 LYS A C 1
ATOM 1567 O O . LYS A 1 198 ? 17.453 -10.156 11.109 1 83.75 198 LYS A O 1
ATOM 1572 N N . SER A 1 199 ? 19.25 -9.352 10.148 1 68.06 199 SER A N 1
ATOM 1573 C CA . SER A 1 199 ? 20.125 -10.398 10.672 1 68.06 199 SER A CA 1
ATOM 1574 C C . SER A 1 199 ? 20.094 -10.438 12.195 1 68.06 199 SER A C 1
ATOM 1576 O O . SER A 1 199 ? 20.25 -11.5 12.797 1 68.06 199 SER A O 1
ATOM 1578 N N . SER A 1 200 ? 20.219 -9.125 12.789 1 59.81 200 SER A N 1
ATOM 1579 C CA . SER A 1 200 ? 20.172 -9.195 14.25 1 59.81 200 SER A CA 1
ATOM 1580 C C . SER A 1 200 ? 18.812 -9.719 14.727 1 59.81 200 SER A C 1
ATOM 1582 O O . SER A 1 200 ? 17.781 -9.375 14.164 1 59.81 200 SER A O 1
ATOM 1584 N N . ALA A 1 201 ? 18.781 -10.852 15.352 1 47.91 201 ALA A N 1
ATOM 1585 C CA . ALA A 1 201 ? 17.672 -11.773 15.609 1 47.91 201 ALA A CA 1
ATOM 1586 C C . ALA A 1 201 ? 16.453 -11.023 16.109 1 47.91 201 ALA A C 1
ATOM 1588 O O . ALA A 1 201 ? 16.484 -10.406 17.172 1 47.91 201 ALA A O 1
ATOM 1589 N N . PRO A 1 202 ? 15.609 -10.266 15.297 1 49.47 202 PRO A N 1
ATOM 1590 C CA . PRO A 1 202 ? 14.445 -9.977 16.141 1 49.47 202 PRO A CA 1
ATOM 1591 C C . PRO A 1 202 ? 13.898 -11.219 16.828 1 49.47 202 PRO A C 1
ATOM 1593 O O . PRO A 1 202 ? 14.133 -12.344 16.375 1 49.47 202 PRO A O 1
ATOM 1596 N N . PRO A 1 203 ? 13.469 -11.117 18.094 1 50.38 203 PRO A N 1
ATOM 1597 C CA . PRO A 1 203 ? 12.922 -12.312 18.734 1 50.38 203 PRO A CA 1
ATOM 1598 C C . PRO A 1 203 ? 11.953 -13.078 17.828 1 50.38 203 PRO A C 1
ATOM 1600 O O . PRO A 1 203 ? 11.289 -12.477 16.984 1 50.38 203 PRO A O 1
ATOM 1603 N N . PRO A 1 204 ? 12.227 -14.391 17.656 1 48.34 204 PRO A N 1
ATOM 1604 C CA . PRO A 1 204 ? 11.383 -15.273 16.844 1 48.34 204 PRO A CA 1
ATOM 1605 C C . PRO A 1 204 ? 9.891 -14.953 16.984 1 48.34 204 PRO A C 1
ATOM 1607 O O . PRO A 1 204 ? 9.445 -14.539 18.062 1 48.34 204 PRO A O 1
ATOM 1610 N N . PRO A 1 205 ? 9.242 -14.547 15.906 1 49.59 205 PRO A N 1
ATOM 1611 C CA . PRO A 1 205 ? 7.801 -14.539 16.141 1 49.59 205 PRO A CA 1
ATOM 1612 C C . PRO A 1 205 ? 7.348 -15.664 17.062 1 49.59 205 PRO A C 1
ATOM 1614 O O . PRO A 1 205 ? 8.039 -16.672 17.203 1 49.59 205 PRO A O 1
ATOM 1617 N N . THR A 1 206 ? 6.449 -15.336 17.969 1 50.22 206 THR A N 1
ATOM 1618 C CA . THR A 1 206 ? 5.914 -16.422 18.797 1 50.22 206 THR A CA 1
ATOM 1619 C C . THR A 1 206 ? 5.703 -17.672 17.953 1 50.22 206 THR A C 1
ATOM 1621 O O . THR A 1 206 ? 5.031 -17.641 16.922 1 50.22 206 THR A O 1
ATOM 1624 N N . ALA A 1 207 ? 6.441 -18.688 18.188 1 50.38 207 ALA A N 1
ATOM 1625 C CA . ALA A 1 207 ? 6.418 -20.062 17.672 1 50.38 207 ALA A CA 1
ATOM 1626 C C . ALA A 1 207 ? 4.984 -20.578 17.547 1 50.38 207 ALA A C 1
ATOM 1628 O O . ALA A 1 207 ? 4.148 -20.312 18.406 1 50.38 207 ALA A O 1
ATOM 1629 N N . GLY A 1 208 ? 4.59 -21.109 16.234 1 50.69 208 GLY A N 1
ATOM 1630 C CA . GLY A 1 208 ? 3.527 -22.094 16.078 1 50.69 208 GLY A CA 1
ATOM 1631 C C . GLY A 1 208 ? 2.236 -21.5 15.547 1 50.69 208 GLY A C 1
ATOM 1632 O O . GLY A 1 208 ? 1.255 -22.219 15.336 1 50.69 208 GLY A O 1
ATOM 1633 N N . VAL A 1 209 ? 2.064 -20.141 15.5 1 51.34 209 VAL A N 1
ATOM 1634 C CA . VAL A 1 209 ? 0.806 -19.625 14.977 1 51.34 209 VAL A CA 1
ATOM 1635 C C . VAL A 1 209 ? 1.084 -18.547 13.93 1 51.34 209 VAL A C 1
ATOM 1637 O O . VAL A 1 209 ? 1.919 -17.656 14.141 1 51.34 209 VAL A O 1
ATOM 1640 N N . ILE A 1 210 ? 0.574 -18.812 12.711 1 60.16 210 ILE A N 1
ATOM 1641 C CA . ILE A 1 210 ? 0.727 -17.828 11.641 1 60.16 210 ILE A CA 1
ATOM 1642 C C . ILE A 1 210 ? -0.034 -16.547 11.992 1 60.16 210 ILE A C 1
ATOM 1644 O O . ILE A 1 210 ? -1.255 -16.484 11.828 1 60.16 210 ILE A O 1
ATOM 1648 N N . ARG A 1 211 ? 0.389 -15.617 12.641 1 60.44 211 ARG A N 1
ATOM 1649 C CA . ARG A 1 211 ? -0.285 -14.367 12.969 1 60.44 211 ARG A CA 1
ATOM 1650 C C . ARG A 1 211 ? 0.269 -13.211 12.141 1 60.44 211 ARG A C 1
ATOM 1652 O O . ARG A 1 211 ? -0.479 -12.32 11.734 1 60.44 211 ARG A O 1
ATOM 1659 N N . GLU A 1 212 ? 1.577 -13.375 11.875 1 73.88 212 GLU A N 1
ATOM 1660 C CA . GLU A 1 212 ? 2.23 -12.25 11.211 1 73.88 212 GLU A CA 1
ATOM 1661 C C . GLU A 1 212 ? 3.277 -12.727 10.211 1 73.88 212 GLU A C 1
ATOM 1663 O O . GLU A 1 212 ? 3.83 -13.82 10.352 1 73.88 212 GLU A O 1
ATOM 1668 N N . TYR A 1 213 ? 3.414 -11.953 9.156 1 86.06 213 TYR A N 1
ATOM 1669 C CA . TYR A 1 213 ? 4.449 -12.203 8.164 1 86.06 213 TYR A CA 1
ATOM 1670 C C . TYR A 1 213 ? 5.836 -12.156 8.797 1 86.06 213 TYR A C 1
ATOM 1672 O O . TYR A 1 213 ? 6.148 -11.242 9.562 1 86.06 213 TYR A O 1
ATOM 1680 N N . ASP A 1 214 ? 6.555 -13.219 8.547 1 90.25 214 ASP A N 1
ATOM 1681 C CA . ASP A 1 214 ? 7.957 -13.258 8.961 1 90.25 214 ASP A CA 1
ATOM 1682 C C . ASP A 1 214 ? 8.883 -13 7.781 1 90.25 214 ASP A C 1
ATOM 1684 O O . ASP A 1 214 ? 9.039 -13.852 6.902 1 90.25 214 ASP A O 1
ATOM 1688 N N . PRO A 1 215 ? 9.555 -11.867 7.75 1 92.44 215 PRO A N 1
ATOM 1689 C CA . PRO A 1 215 ? 10.383 -11.523 6.59 1 92.44 215 PRO A CA 1
ATOM 1690 C C . PRO A 1 215 ? 11.609 -12.422 6.457 1 92.44 215 PRO A C 1
ATOM 1692 O O . PRO A 1 215 ? 12.289 -12.398 5.426 1 92.44 215 PRO A O 1
ATOM 1695 N N . CYS A 1 216 ? 11.914 -13.258 7.465 1 93 216 CYS A N 1
ATOM 1696 C CA . CYS A 1 216 ? 13.109 -14.102 7.422 1 93 216 CYS A CA 1
ATOM 1697 C C . CYS A 1 216 ? 12.742 -15.531 7.039 1 93 216 CYS A C 1
ATOM 1699 O O . CYS A 1 216 ? 13.609 -16.406 7.027 1 93 216 CYS A O 1
ATOM 1701 N N . SER A 1 217 ? 11.547 -15.781 6.719 1 92.94 217 SER A N 1
ATOM 1702 C CA . SER A 1 217 ? 11.047 -17.125 6.465 1 92.94 217 SER A CA 1
ATOM 1703 C C . SER A 1 217 ? 11.883 -17.844 5.41 1 92.94 217 SER A C 1
ATOM 1705 O O . SER A 1 217 ? 12.125 -19.047 5.512 1 92.94 217 SER A O 1
ATOM 1707 N N . ASP A 1 218 ? 12.289 -17.109 4.406 1 93.38 218 ASP A N 1
ATOM 1708 C CA . ASP A 1 218 ? 13.078 -17.719 3.336 1 93.38 218 ASP A CA 1
ATOM 1709 C C . ASP A 1 218 ? 14.359 -18.328 3.881 1 93.38 218 ASP A C 1
ATOM 1711 O O . ASP A 1 218 ? 14.797 -19.391 3.404 1 93.38 218 ASP A O 1
ATOM 1715 N N . LYS A 1 219 ? 14.969 -17.688 4.832 1 93.69 219 LYS A N 1
ATOM 1716 C CA . LYS A 1 219 ? 16.203 -18.188 5.441 1 93.69 219 LYS A CA 1
ATOM 1717 C C . LYS A 1 219 ? 15.938 -19.484 6.199 1 93.69 219 LYS A C 1
ATOM 1719 O O . LYS A 1 219 ? 16.75 -20.422 6.145 1 93.69 219 LYS A O 1
ATOM 1724 N N . TYR A 1 220 ? 14.812 -19.531 6.891 1 94.44 220 TYR A N 1
ATOM 1725 C CA . TYR A 1 220 ? 14.469 -20.719 7.656 1 94.44 220 TYR A CA 1
ATOM 1726 C C . TYR A 1 220 ? 14.211 -21.906 6.734 1 94.44 220 TYR A C 1
ATOM 1728 O O . TYR A 1 220 ? 14.664 -23.016 7.004 1 94.44 220 TYR A O 1
ATOM 1736 N N . VAL A 1 221 ? 13.508 -21.609 5.68 1 96.75 221 VAL A N 1
ATOM 1737 C CA . VAL A 1 221 ? 13.18 -22.672 4.727 1 96.75 221 VAL A CA 1
ATOM 1738 C C . VAL A 1 221 ? 14.453 -23.203 4.074 1 96.75 221 VAL A C 1
ATOM 1740 O O . VAL A 1 221 ? 14.617 -24.406 3.914 1 96.75 221 VAL A O 1
ATOM 1743 N N . ASN A 1 222 ? 15.32 -22.312 3.701 1 97.06 222 ASN A N 1
ATOM 1744 C CA . ASN A 1 222 ? 16.594 -22.719 3.115 1 97.06 222 ASN A CA 1
ATOM 1745 C C . ASN A 1 222 ? 17.375 -23.625 4.062 1 97.06 222 ASN A C 1
ATOM 1747 O O . ASN A 1 222 ? 17.922 -24.641 3.637 1 97.06 222 ASN A O 1
ATOM 1751 N N . SER A 1 223 ? 17.438 -23.219 5.324 1 97.06 223 SER A N 1
ATOM 1752 C CA . SER A 1 223 ? 18.109 -24.031 6.32 1 97.06 223 SER A CA 1
ATOM 1753 C C . SER A 1 223 ? 17.453 -25.406 6.461 1 97.06 223 SER A C 1
ATOM 1755 O O . SER A 1 223 ? 18.141 -26.438 6.441 1 97.06 223 SER A O 1
ATOM 1757 N N . TYR A 1 224 ? 16.188 -25.406 6.566 1 97.5 224 TYR A N 1
ATOM 1758 C CA . TYR A 1 224 ? 15.422 -26.625 6.812 1 97.5 224 TYR A CA 1
ATOM 1759 C C . TYR A 1 224 ? 15.594 -27.625 5.668 1 97.5 224 TYR A C 1
ATOM 1761 O O . TYR A 1 224 ? 15.844 -28.797 5.902 1 97.5 224 TYR A O 1
ATOM 1769 N N . LEU A 1 225 ? 15.477 -27.188 4.445 1 98.31 225 LEU A N 1
ATOM 1770 C CA . LEU A 1 225 ? 15.477 -28.062 3.289 1 98.31 225 LEU A CA 1
ATOM 1771 C C . LEU A 1 225 ? 16.891 -28.531 2.953 1 98.31 225 LEU A C 1
ATOM 1773 O O . LEU A 1 225 ? 17.078 -29.406 2.111 1 98.31 225 LEU A O 1
ATOM 1777 N N . ASN A 1 226 ? 17.875 -28 3.648 1 98.38 226 ASN A N 1
ATOM 1778 C CA . ASN A 1 226 ? 19.25 -28.438 3.439 1 98.38 226 ASN A CA 1
ATOM 1779 C C . ASN A 1 226 ? 19.703 -29.391 4.543 1 98.38 226 ASN A C 1
ATOM 1781 O O . ASN A 1 226 ? 20.844 -29.844 4.543 1 98.38 226 ASN A O 1
ATOM 1785 N N . LEU A 1 227 ? 18.844 -29.656 5.508 1 98.12 227 LEU A N 1
ATOM 1786 C CA . LEU A 1 227 ? 19.156 -30.672 6.52 1 98.12 227 LEU A CA 1
ATOM 1787 C C . LEU A 1 227 ? 19.172 -32.062 5.906 1 98.12 227 LEU A C 1
ATOM 1789 O O . LEU A 1 227 ? 18.25 -32.438 5.188 1 98.12 227 LEU A O 1
ATOM 1793 N N . ALA A 1 228 ? 20.125 -32.844 6.301 1 97.69 228 ALA A N 1
ATOM 1794 C CA . ALA A 1 228 ? 20.281 -34.188 5.758 1 97.69 228 ALA A CA 1
ATOM 1795 C C . ALA A 1 228 ? 19.094 -35.062 6.129 1 97.69 228 ALA A C 1
ATOM 1797 O O . ALA A 1 228 ? 18.609 -35.844 5.309 1 97.69 228 ALA A O 1
ATOM 1798 N N . GLU A 1 229 ? 18.656 -34.938 7.332 1 97.75 229 GLU A N 1
ATOM 1799 C CA . GLU A 1 229 ? 17.547 -35.781 7.797 1 97.75 229 GLU A CA 1
ATOM 1800 C C . GLU A 1 229 ? 16.25 -35.406 7.07 1 97.75 229 GLU A C 1
ATOM 1802 O O . GLU A 1 229 ? 15.406 -36.281 6.844 1 97.75 229 GLU A O 1
ATOM 1807 N N . VAL A 1 230 ? 16.094 -34.125 6.73 1 98.06 230 VAL A N 1
ATOM 1808 C CA . VAL A 1 230 ? 14.898 -33.688 6.004 1 98.06 230 VAL A CA 1
ATOM 1809 C C . VAL A 1 230 ? 14.945 -34.219 4.574 1 98.06 230 VAL A C 1
ATOM 1811 O O . VAL A 1 230 ? 13.953 -34.75 4.07 1 98.06 230 VAL A O 1
ATOM 1814 N N . GLN A 1 231 ? 16.047 -34.094 3.906 1 98.12 231 GLN A N 1
ATOM 1815 C CA . GLN A 1 231 ? 16.188 -34.625 2.549 1 98.12 231 GLN A CA 1
ATOM 1816 C C . GLN A 1 231 ? 15.961 -36.125 2.514 1 98.12 231 GLN A C 1
ATOM 1818 O O . GLN A 1 231 ? 15.328 -36.656 1.591 1 98.12 231 GLN A O 1
ATOM 1823 N N . ALA A 1 232 ? 16.453 -36.812 3.539 1 97.81 232 ALA A N 1
ATOM 1824 C CA . ALA A 1 232 ? 16.219 -38.25 3.639 1 97.81 232 ALA A CA 1
ATOM 1825 C C . ALA A 1 232 ? 14.734 -38.562 3.801 1 97.81 232 ALA A C 1
ATOM 1827 O O . ALA A 1 232 ? 14.211 -39.469 3.164 1 97.81 232 ALA A O 1
ATOM 1828 N N . ALA A 1 233 ? 14.109 -37.781 4.66 1 97.06 233 ALA A N 1
ATOM 1829 C CA . ALA A 1 233 ? 12.688 -38 4.918 1 97.06 233 ALA A CA 1
ATOM 1830 C C . ALA A 1 233 ? 11.859 -37.75 3.66 1 97.06 233 ALA A C 1
ATOM 1832 O O . ALA A 1 233 ? 10.828 -38.375 3.447 1 97.06 233 ALA A O 1
ATOM 1833 N N . LEU A 1 234 ? 12.328 -36.844 2.795 1 96.56 234 LEU A N 1
ATOM 1834 C CA . LEU A 1 234 ? 11.633 -36.5 1.562 1 96.56 234 LEU A CA 1
ATOM 1835 C C . LEU A 1 234 ? 12.008 -37.469 0.438 1 96.56 234 LEU A C 1
ATOM 1837 O O . LEU A 1 234 ? 11.484 -37.375 -0.675 1 96.56 234 LEU A O 1
ATOM 1841 N N . HIS A 1 235 ? 12.914 -38.375 0.751 1 96.31 235 HIS A N 1
ATOM 1842 C CA . HIS A 1 235 ? 13.445 -39.312 -0.223 1 96.31 235 HIS A CA 1
ATOM 1843 C C . HIS A 1 235 ? 14.094 -38.594 -1.397 1 96.31 235 HIS A C 1
ATOM 1845 O O . HIS A 1 235 ? 13.977 -39.031 -2.545 1 96.31 235 HIS A O 1
ATOM 1851 N N . ALA A 1 236 ? 14.648 -37.469 -1.121 1 95.69 236 ALA A N 1
ATOM 1852 C CA . ALA A 1 236 ? 15.336 -36.688 -2.137 1 95.69 236 ALA A CA 1
ATOM 1853 C C . ALA A 1 236 ? 16.797 -37.094 -2.254 1 95.69 236 ALA A C 1
ATOM 1855 O O . ALA A 1 236 ? 17.422 -37.5 -1.268 1 95.69 236 ALA A O 1
ATOM 1856 N N . LYS A 1 237 ? 17.312 -37 -3.424 1 93.81 237 LYS A N 1
ATOM 1857 C CA . LYS A 1 237 ? 18.766 -37.125 -3.574 1 93.81 237 LYS A CA 1
ATOM 1858 C C . LYS A 1 237 ? 19.484 -35.969 -2.857 1 93.81 237 LYS A C 1
ATOM 1860 O O . LYS A 1 237 ? 19.031 -34.812 -2.9 1 93.81 237 LYS A O 1
ATOM 1865 N N . HIS A 1 238 ? 20.547 -36.406 -2.229 1 93.12 238 HIS A N 1
ATOM 1866 C CA . HIS A 1 238 ? 21.312 -35.406 -1.52 1 93.12 238 HIS A CA 1
ATOM 1867 C C . HIS A 1 238 ? 21.719 -34.25 -2.453 1 93.12 238 HIS A C 1
ATOM 1869 O O . HIS A 1 238 ? 22.25 -34.5 -3.539 1 93.12 238 HIS A O 1
ATOM 1875 N N . THR A 1 239 ? 21.422 -33.062 -2.035 1 93.06 239 THR A N 1
ATOM 1876 C CA . THR A 1 239 ? 21.703 -31.891 -2.867 1 93.06 239 THR A CA 1
ATOM 1877 C C . THR A 1 239 ? 21.828 -30.641 -2.012 1 93.06 239 THR A C 1
ATOM 1879 O O . THR A 1 239 ? 21.422 -30.625 -0.848 1 93.06 239 THR A O 1
ATOM 1882 N N . ASN A 1 240 ? 22.578 -29.656 -2.568 1 94.75 240 ASN A N 1
ATOM 1883 C CA . ASN A 1 240 ? 22.516 -28.297 -2.01 1 94.75 240 ASN A CA 1
ATOM 1884 C C . ASN A 1 240 ? 21.297 -27.547 -2.516 1 94.75 240 ASN A C 1
ATOM 1886 O O . ASN A 1 240 ? 21.312 -26.984 -3.615 1 94.75 240 ASN A O 1
ATOM 1890 N N . TRP A 1 241 ? 20.328 -27.5 -1.717 1 96.62 241 TRP A N 1
ATOM 1891 C CA . TRP A 1 241 ? 19.047 -26.953 -2.105 1 96.62 241 TRP A CA 1
ATOM 1892 C C . TRP A 1 241 ? 19.078 -25.422 -2.08 1 96.62 241 TRP A C 1
ATOM 1894 O O . TRP A 1 241 ? 19.688 -24.828 -1.196 1 96.62 241 TRP A O 1
ATOM 1904 N N . SER A 1 242 ? 18.359 -24.766 -2.984 1 95.69 242 SER A N 1
ATOM 1905 C CA . SER A 1 242 ? 18.141 -23.328 -3.012 1 95.69 242 SER A CA 1
ATOM 1906 C C . SER A 1 242 ? 16.719 -23 -3.443 1 95.69 242 SER A C 1
ATOM 1908 O O . SER A 1 242 ? 16.062 -23.797 -4.105 1 95.69 242 SER A O 1
ATOM 1910 N N . THR A 1 243 ? 16.297 -21.844 -2.994 1 94.94 243 THR A N 1
ATOM 1911 C CA . THR A 1 243 ? 14.938 -21.406 -3.27 1 94.94 243 THR A CA 1
ATOM 1912 C C . THR A 1 243 ? 14.695 -21.297 -4.773 1 94.94 243 THR A C 1
ATOM 1914 O O . THR A 1 243 ? 13.648 -21.703 -5.273 1 94.94 243 THR A O 1
ATOM 1917 N N . CYS A 1 244 ? 15.617 -20.641 -5.438 1 94.69 244 CYS A N 1
ATOM 1918 C CA . CYS A 1 244 ? 15.562 -20.531 -6.887 1 94.69 244 CYS A CA 1
ATOM 1919 C C . CYS A 1 244 ? 16.875 -20.953 -7.523 1 94.69 244 CYS A C 1
ATOM 1921 O O . CYS A 1 244 ? 17.953 -20.734 -6.949 1 94.69 244 CYS A O 1
ATOM 1923 N N . SER A 1 245 ? 16.734 -21.578 -8.68 1 91.69 245 SER A N 1
ATOM 1924 C CA . SER A 1 245 ? 17.906 -21.969 -9.469 1 91.69 245 SER A CA 1
ATOM 1925 C C . SER A 1 245 ? 18.156 -20.984 -10.609 1 91.69 245 SER A C 1
ATOM 1927 O O . SER A 1 245 ? 17.203 -20.453 -11.188 1 91.69 245 SER A O 1
ATOM 1929 N N . ASP A 1 246 ? 19.391 -20.734 -10.828 1 86.44 246 ASP A N 1
ATOM 1930 C CA . ASP A 1 246 ? 19.75 -19.891 -11.953 1 86.44 246 ASP A CA 1
ATOM 1931 C C . ASP A 1 246 ? 19.828 -20.688 -13.25 1 86.44 246 ASP A C 1
ATOM 1933 O O . ASP A 1 246 ? 20.906 -21.141 -13.641 1 86.44 246 ASP A O 1
ATOM 1937 N N . LEU A 1 247 ? 18.75 -20.781 -13.898 1 86.75 247 LEU A N 1
ATOM 1938 C CA . LEU A 1 247 ? 18.672 -21.547 -15.141 1 86.75 247 LEU A CA 1
ATOM 1939 C C . LEU A 1 247 ? 18.797 -20.625 -16.344 1 86.75 247 LEU A C 1
ATOM 1941 O O . LEU A 1 247 ? 18.266 -19.516 -16.344 1 86.75 247 LEU A O 1
ATOM 1945 N N . THR A 1 248 ? 19.531 -21.016 -17.312 1 85.62 248 THR A N 1
ATOM 1946 C CA . THR A 1 248 ? 19.578 -20.281 -18.578 1 85.62 248 THR A CA 1
ATOM 1947 C C . THR A 1 248 ? 18.328 -20.562 -19.406 1 85.62 248 THR A C 1
ATOM 1949 O O . THR A 1 248 ? 18.281 -21.516 -20.172 1 85.62 248 THR A O 1
ATOM 1952 N N . TRP A 1 249 ? 17.406 -19.719 -19.234 1 89.25 249 TRP A N 1
ATOM 1953 C CA . TRP A 1 249 ? 16.094 -19.906 -19.828 1 89.25 249 TRP A CA 1
ATOM 1954 C C . TRP A 1 249 ? 16.109 -19.562 -21.312 1 89.25 249 TRP A C 1
ATOM 1956 O O . TRP A 1 249 ? 16.359 -18.406 -21.688 1 89.25 249 TRP A O 1
ATOM 1966 N N . THR A 1 250 ? 15.898 -20.531 -22.188 1 88.25 250 THR A N 1
ATOM 1967 C CA . THR A 1 250 ? 16.141 -20.391 -23.625 1 88.25 250 THR A CA 1
ATOM 1968 C C . THR A 1 250 ? 14.828 -20.266 -24.391 1 88.25 250 THR A C 1
ATOM 1970 O O . THR A 1 250 ? 14.812 -19.844 -25.547 1 88.25 250 THR A O 1
ATOM 1973 N N . ASP A 1 251 ? 13.789 -20.688 -23.797 1 93.12 251 ASP A N 1
ATOM 1974 C CA . ASP A 1 251 ? 12.484 -20.703 -24.453 1 93.12 251 ASP A CA 1
ATOM 1975 C C . ASP A 1 251 ? 11.414 -20.109 -23.547 1 93.12 251 ASP A C 1
ATOM 1977 O O . ASP A 1 251 ? 11.078 -20.688 -22.516 1 93.12 251 ASP A O 1
ATOM 1981 N N . SER A 1 252 ? 10.914 -19.016 -23.891 1 94.94 252 SER A N 1
ATOM 1982 C CA . SER A 1 252 ? 9.82 -18.328 -23.203 1 94.94 252 SER A CA 1
ATOM 1983 C C . SER A 1 252 ? 9.117 -17.344 -24.125 1 94.94 252 SER A C 1
ATOM 1985 O O . SER A 1 252 ? 9.742 -16.406 -24.625 1 94.94 252 SER A O 1
ATOM 1987 N N . PRO A 1 253 ? 7.891 -17.625 -24.438 1 96.38 253 PRO A N 1
ATOM 1988 C CA . PRO A 1 253 ? 7.188 -16.609 -25.219 1 96.38 253 PRO A CA 1
ATOM 1989 C C . PRO A 1 253 ? 7.02 -15.289 -24.469 1 96.38 253 PRO A C 1
ATOM 1991 O O . PRO A 1 253 ? 6.898 -15.289 -23.234 1 96.38 253 PRO A O 1
ATOM 1994 N N . SER A 1 254 ? 6.957 -14.188 -25.203 1 96 254 SER A N 1
ATOM 1995 C CA . SER A 1 254 ? 6.801 -12.875 -24.594 1 96 254 SER A CA 1
ATOM 1996 C C . SER A 1 254 ? 5.402 -12.695 -24.016 1 96 254 SER A C 1
ATOM 1998 O O . SER A 1 254 ? 5.176 -11.812 -23.188 1 96 254 SER A O 1
ATOM 2000 N N . THR A 1 255 ? 4.457 -13.5 -24.5 1 97.81 255 THR A N 1
ATOM 2001 C CA . THR A 1 255 ? 3.084 -13.406 -24.016 1 97.81 255 THR A CA 1
ATOM 2002 C C . THR A 1 255 ? 2.414 -14.781 -24.031 1 97.81 255 THR A C 1
ATOM 2004 O O . THR A 1 255 ? 2.719 -15.617 -24.891 1 97.81 255 THR A O 1
ATOM 2007 N N . VAL A 1 256 ? 1.575 -15.016 -23.062 1 98.5 256 VAL A N 1
ATOM 2008 C CA . VAL A 1 256 ? 0.783 -16.234 -23.031 1 98.5 256 VAL A CA 1
ATOM 2009 C C . VAL A 1 256 ? -0.7 -15.898 -23.156 1 98.5 256 VAL A C 1
ATOM 2011 O O . VAL A 1 256 ? -1.562 -16.734 -22.891 1 98.5 256 VAL A O 1
ATOM 2014 N N . LEU A 1 257 ? -1.027 -14.688 -23.562 1 98.69 257 LEU A N 1
ATOM 2015 C CA . LEU A 1 257 ? -2.404 -14.234 -23.734 1 98.69 257 LEU A CA 1
ATOM 2016 C C . LEU A 1 257 ? -3.154 -15.133 -24.703 1 98.69 257 LEU A C 1
ATOM 2018 O O . LEU A 1 257 ? -4.281 -15.547 -24.438 1 98.69 257 LEU A O 1
ATOM 2022 N N . PRO A 1 258 ? -2.52 -15.508 -25.875 1 98.62 258 PRO A N 1
ATOM 2023 C CA . PRO A 1 258 ? -3.244 -16.406 -26.781 1 98.62 258 PRO A CA 1
ATOM 2024 C C . PRO A 1 258 ? -3.582 -17.75 -26.141 1 98.62 258 PRO A C 1
ATOM 2026 O O . PRO A 1 258 ? -4.66 -18.297 -26.391 1 98.62 258 PRO A O 1
ATOM 2029 N N . THR A 1 259 ? -2.668 -18.266 -25.359 1 98.75 259 THR A N 1
ATOM 2030 C CA . THR A 1 259 ? -2.912 -19.516 -24.656 1 98.75 259 THR A CA 1
ATOM 2031 C C . THR A 1 259 ? -4.09 -19.391 -23.688 1 98.75 259 THR A C 1
ATOM 2033 O O . THR A 1 259 ? -4.949 -20.266 -23.625 1 98.75 259 THR A O 1
ATOM 2036 N N . ILE A 1 260 ? -4.164 -18.297 -22.953 1 98.88 260 ILE A N 1
ATOM 2037 C CA . ILE A 1 260 ? -5.258 -18.047 -22.016 1 98.88 260 ILE A CA 1
ATOM 2038 C C . ILE A 1 260 ? -6.574 -17.922 -22.781 1 98.88 260 ILE A C 1
ATOM 2040 O O . ILE A 1 260 ? -7.602 -18.438 -22.344 1 98.88 260 ILE A O 1
ATOM 2044 N N . GLN A 1 261 ? -6.566 -17.281 -23.938 1 98.62 261 GLN A N 1
ATOM 2045 C CA . GLN A 1 261 ? -7.758 -17.188 -24.766 1 98.62 261 GLN A CA 1
ATOM 2046 C C . GLN A 1 261 ? -8.266 -18.562 -25.172 1 98.62 261 GLN A C 1
ATOM 2048 O O . GLN A 1 261 ? -9.469 -18.812 -25.188 1 98.62 261 GLN A O 1
ATOM 2053 N N . GLN A 1 262 ? -7.34 -19.453 -25.516 1 98.19 262 GLN A N 1
ATOM 2054 C CA . GLN A 1 262 ? -7.703 -20.828 -25.906 1 98.19 262 GLN A CA 1
ATOM 2055 C C . GLN A 1 262 ? -8.328 -21.578 -24.734 1 98.19 262 GLN A C 1
ATOM 2057 O O . GLN A 1 262 ? -9.273 -22.344 -24.906 1 98.19 262 GLN A O 1
ATOM 2062 N N . LEU A 1 263 ? -7.754 -21.359 -23.562 1 98.75 263 LEU A N 1
ATOM 2063 C CA . LEU A 1 263 ? -8.312 -22 -22.375 1 98.75 263 LEU A CA 1
ATOM 2064 C C . LEU A 1 263 ? -9.742 -21.531 -22.125 1 98.75 263 LEU A C 1
ATOM 2066 O O . LEU A 1 263 ? -10.625 -22.344 -21.859 1 98.75 263 LEU A O 1
ATOM 2070 N N . ILE A 1 264 ? -9.93 -20.234 -22.219 1 98.5 264 ILE A N 1
ATOM 2071 C CA . ILE A 1 264 ? -11.258 -19.656 -22.031 1 98.5 264 ILE A CA 1
ATOM 2072 C C . ILE A 1 264 ? -12.227 -20.266 -23.047 1 98.5 264 ILE A C 1
ATOM 2074 O O . ILE A 1 264 ? -13.328 -20.672 -22.703 1 98.5 264 ILE A O 1
ATOM 2078 N N . ALA A 1 265 ? -11.836 -20.359 -24.266 1 97.75 265 ALA A N 1
ATOM 2079 C CA . ALA A 1 265 ? -12.664 -20.875 -25.359 1 97.75 265 ALA A CA 1
ATOM 2080 C C . ALA A 1 265 ? -13.016 -22.344 -25.125 1 97.75 265 ALA A C 1
ATOM 2082 O O . ALA A 1 265 ? -14.047 -22.812 -25.578 1 97.75 265 ALA A O 1
ATOM 2083 N N . SER A 1 266 ? -12.195 -23.062 -24.422 1 96.94 266 SER A N 1
ATOM 2084 C CA . SER A 1 266 ? -12.391 -24.484 -24.188 1 96.94 266 SER A CA 1
ATOM 2085 C C . SER A 1 266 ? -13.258 -24.719 -22.953 1 96.94 266 SER A C 1
ATOM 2087 O O . SER A 1 266 ? -13.484 -25.859 -22.547 1 96.94 266 SER A O 1
ATOM 2089 N N . GLY A 1 267 ? -13.609 -23.641 -22.281 1 96.5 267 GLY A N 1
ATOM 2090 C CA . GLY A 1 267 ? -14.508 -23.75 -21.141 1 96.5 267 GLY A CA 1
ATOM 2091 C C . GLY A 1 267 ? -13.789 -23.922 -19.828 1 96.5 267 GLY A C 1
ATOM 2092 O O . GLY A 1 267 ? -14.414 -24.188 -18.797 1 96.5 267 GLY A O 1
ATOM 2093 N N . ILE A 1 268 ? -12.477 -23.828 -19.859 1 97.62 268 ILE A N 1
ATOM 2094 C CA . ILE A 1 268 ? -11.688 -23.891 -18.641 1 97.62 268 ILE A CA 1
ATOM 2095 C C . ILE A 1 268 ? -11.898 -22.625 -17.812 1 97.62 268 ILE A C 1
ATOM 2097 O O . ILE A 1 268 ? -11.859 -21.516 -18.359 1 97.62 268 ILE A O 1
ATOM 2101 N N . ARG A 1 269 ? -12.141 -22.75 -16.516 1 97.69 269 ARG A N 1
ATOM 2102 C CA . ARG A 1 269 ? -12.258 -21.609 -15.617 1 97.69 269 ARG A CA 1
ATOM 2103 C C . ARG A 1 269 ? -10.898 -20.984 -15.352 1 97.69 269 ARG A C 1
ATOM 2105 O O . ARG A 1 269 ? -9.969 -21.656 -14.93 1 97.69 269 ARG A O 1
ATOM 2112 N N . VAL A 1 270 ? -10.781 -19.672 -15.555 1 98.88 270 VAL A N 1
ATOM 2113 C CA . VAL A 1 270 ? -9.508 -18.984 -15.359 1 98.88 270 VAL A CA 1
ATOM 2114 C C . VAL A 1 270 ? -9.648 -17.922 -14.281 1 98.88 270 VAL A C 1
ATOM 2116 O O . VAL A 1 270 ? -10.461 -17 -14.422 1 98.88 270 VAL A O 1
ATOM 2119 N N . TRP A 1 271 ? -8.922 -18.031 -13.195 1 98.94 271 TRP A N 1
ATOM 2120 C CA . TRP A 1 271 ? -8.82 -16.984 -12.18 1 98.94 271 TRP A CA 1
ATOM 2121 C C . TRP A 1 271 ? -7.445 -16.328 -12.211 1 98.94 271 TRP A C 1
ATOM 2123 O O . TRP A 1 271 ? -6.422 -17.016 -12.289 1 98.94 271 TRP A O 1
ATOM 2133 N N . ILE A 1 272 ? -7.449 -15.078 -12.234 1 98.94 272 ILE A N 1
ATOM 2134 C CA . ILE A 1 272 ? -6.246 -14.281 -12.031 1 98.94 272 ILE A CA 1
ATOM 2135 C C . ILE A 1 272 ? -6.367 -13.484 -10.734 1 98.94 272 ILE A C 1
ATOM 2137 O O . ILE A 1 272 ? -7.285 -12.672 -10.586 1 98.94 272 ILE A O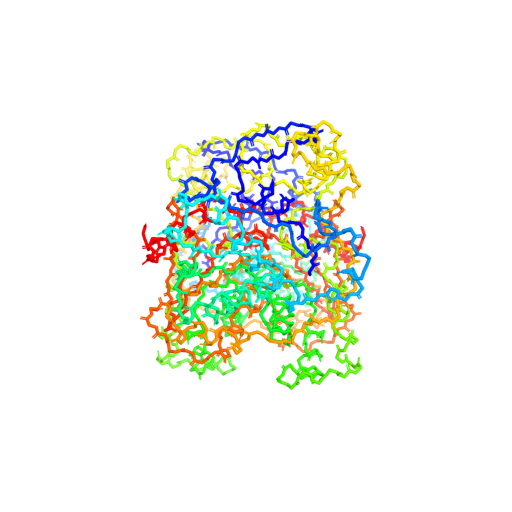 1
ATOM 2141 N N . TYR A 1 273 ? -5.52 -13.742 -9.789 1 98.94 273 TYR A N 1
ATOM 2142 C CA . TYR A 1 273 ? -5.602 -13.023 -8.523 1 98.94 273 TYR A CA 1
ATOM 2143 C C . TYR A 1 273 ? -4.312 -12.266 -8.242 1 98.94 273 TYR A C 1
ATOM 2145 O O . TYR A 1 273 ? -3.254 -12.602 -8.773 1 98.94 273 TYR A O 1
ATOM 2153 N N . SER A 1 274 ? -4.41 -11.219 -7.504 1 98.88 274 SER A N 1
ATOM 2154 C CA . SER A 1 274 ? -3.264 -10.344 -7.277 1 98.88 274 SER A CA 1
ATOM 2155 C C . SER A 1 274 ? -3.287 -9.75 -5.871 1 98.88 274 SER A C 1
ATOM 2157 O O . SER A 1 274 ? -4.301 -9.195 -5.441 1 98.88 274 SER A O 1
ATOM 2159 N N . GLY A 1 275 ? -2.152 -9.969 -5.152 1 98.81 275 GLY A N 1
ATOM 2160 C CA . GLY A 1 275 ? -1.944 -9.117 -3.992 1 98.81 275 GLY A CA 1
ATOM 2161 C C . GLY A 1 275 ? -1.71 -7.66 -4.359 1 98.81 275 GLY A C 1
ATOM 2162 O O . GLY A 1 275 ? -1.032 -7.363 -5.344 1 98.81 275 GLY A O 1
ATOM 2163 N N . ASP A 1 276 ? -2.178 -6.777 -3.523 1 98.75 276 ASP A N 1
ATOM 2164 C CA . ASP A 1 276 ? -2.229 -5.395 -3.986 1 98.75 276 ASP A CA 1
ATOM 2165 C C . ASP A 1 276 ? -1.075 -4.578 -3.406 1 98.75 276 ASP A C 1
ATOM 2167 O O . ASP A 1 276 ? -0.996 -3.369 -3.621 1 98.75 276 ASP A O 1
ATOM 2171 N N . THR A 1 277 ? -0.122 -5.195 -2.691 1 98.62 277 THR A N 1
ATOM 2172 C CA . THR A 1 277 ? 1.087 -4.512 -2.246 1 98.62 277 THR A CA 1
ATOM 2173 C C . THR A 1 277 ? 2.324 -5.117 -2.906 1 98.62 277 THR A C 1
ATOM 2175 O O . THR A 1 277 ? 3.449 -4.871 -2.469 1 98.62 277 THR A O 1
ATOM 2178 N N . ASP A 1 278 ? 2.113 -5.93 -3.928 1 98.75 278 ASP A N 1
ATOM 2179 C CA . ASP A 1 278 ? 3.178 -6.531 -4.723 1 98.75 278 ASP A CA 1
ATOM 2180 C C . ASP A 1 278 ? 3.742 -5.535 -5.73 1 98.75 278 ASP A C 1
ATOM 2182 O O . ASP A 1 278 ? 3.014 -5.035 -6.594 1 98.75 278 ASP A O 1
ATOM 2186 N N . GLY A 1 279 ? 5.027 -5.328 -5.672 1 98.75 279 GLY A N 1
ATOM 2187 C CA . GLY A 1 279 ? 5.645 -4.43 -6.633 1 98.75 279 GLY A CA 1
ATOM 2188 C C . GLY A 1 279 ? 6.301 -5.152 -7.793 1 98.75 279 GLY A C 1
ATOM 2189 O O . GLY A 1 279 ? 6.75 -4.523 -8.75 1 98.75 279 GLY A O 1
ATOM 2190 N N . ARG A 1 280 ? 6.34 -6.438 -7.766 1 98.5 280 ARG A N 1
ATOM 2191 C CA . ARG A 1 280 ? 7.008 -7.227 -8.797 1 98.5 280 ARG A CA 1
ATOM 2192 C C . ARG A 1 280 ? 6.074 -7.496 -9.969 1 98.5 280 ARG A C 1
ATOM 2194 O O . ARG A 1 280 ? 6.441 -7.277 -11.125 1 98.5 280 ARG A O 1
ATOM 2201 N N . VAL A 1 281 ? 4.957 -8.047 -9.734 1 98.81 281 VAL A N 1
ATOM 2202 C CA . VAL A 1 281 ? 3.84 -8.195 -10.664 1 98.81 281 VAL A CA 1
ATOM 2203 C C . VAL A 1 281 ? 2.568 -7.621 -10.039 1 98.81 281 VAL A C 1
ATOM 2205 O O . VAL A 1 281 ? 1.692 -8.375 -9.602 1 98.81 281 VAL A O 1
ATOM 2208 N N . PRO A 1 282 ? 2.457 -6.324 -10.047 1 98.88 282 PRO A N 1
ATOM 2209 C CA . PRO A 1 282 ? 1.411 -5.648 -9.281 1 98.88 282 PRO A CA 1
ATOM 2210 C C . PRO A 1 282 ? 0.028 -5.793 -9.914 1 98.88 282 PRO A C 1
ATOM 2212 O O . PRO A 1 282 ? -0.103 -6.371 -10.992 1 98.88 282 PRO A O 1
ATOM 2215 N N . VAL A 1 283 ? -0.962 -5.336 -9.195 1 98.81 283 VAL A N 1
ATOM 2216 C CA . VAL A 1 283 ? -2.348 -5.367 -9.656 1 98.81 283 VAL A CA 1
ATOM 2217 C C . VAL A 1 283 ? -2.461 -4.656 -11 1 98.81 283 VAL A C 1
ATOM 2219 O O . VAL A 1 283 ? -3.246 -5.066 -11.859 1 98.81 283 VAL A O 1
ATOM 2222 N N . THR A 1 284 ? -1.683 -3.586 -11.227 1 98.88 284 THR A N 1
ATOM 2223 C CA . THR A 1 284 ? -1.708 -2.863 -12.5 1 98.88 284 THR A CA 1
ATOM 2224 C C . THR A 1 284 ? -1.266 -3.768 -13.641 1 98.88 284 THR A C 1
ATOM 2226 O O . THR A 1 284 ? -1.829 -3.711 -14.742 1 98.88 284 THR A O 1
ATOM 2229 N N . SER A 1 285 ? -0.271 -4.625 -13.414 1 98.88 285 SER A N 1
ATOM 2230 C CA . SER A 1 285 ? 0.16 -5.598 -14.414 1 98.88 285 SER A CA 1
ATOM 2231 C C . SER A 1 285 ? -0.958 -6.578 -14.75 1 98.88 285 SER A C 1
ATOM 2233 O O . SER A 1 285 ? -1.206 -6.863 -15.922 1 98.88 285 SER A O 1
ATOM 2235 N N . SER A 1 286 ? -1.595 -7.094 -13.734 1 98.88 286 SER A N 1
ATOM 2236 C CA . SER A 1 286 ? -2.715 -8 -13.945 1 98.88 286 SER A CA 1
ATOM 2237 C C . SER A 1 286 ? -3.828 -7.336 -14.742 1 98.88 286 SER A C 1
ATOM 2239 O O . SER A 1 286 ? -4.367 -7.926 -15.68 1 98.88 286 SER A O 1
ATOM 2241 N N . ARG A 1 287 ? -4.121 -6.109 -14.375 1 98.75 287 ARG A N 1
ATOM 2242 C CA . ARG A 1 287 ? -5.184 -5.371 -15.047 1 98.75 287 ARG A CA 1
ATOM 2243 C C . ARG A 1 287 ? -4.863 -5.172 -16.531 1 98.75 287 ARG A C 1
ATOM 2245 O O . ARG A 1 287 ? -5.719 -5.387 -17.391 1 98.75 287 ARG A O 1
ATOM 2252 N N . TYR A 1 288 ? -3.654 -4.73 -16.812 1 98.62 288 TYR A N 1
ATOM 2253 C CA . TYR A 1 288 ? -3.281 -4.5 -18.203 1 98.62 288 TYR A CA 1
ATOM 2254 C C . TYR A 1 288 ? -3.348 -5.789 -19.016 1 98.62 288 TYR A C 1
ATOM 2256 O O . TYR A 1 288 ? -3.834 -5.797 -20.141 1 98.62 288 TYR A O 1
ATOM 2264 N N . SER A 1 289 ? -2.896 -6.895 -18.453 1 98.69 289 SER A N 1
ATOM 2265 C CA . SER A 1 289 ? -2.936 -8.18 -19.141 1 98.69 289 SER A CA 1
ATOM 2266 C C . SER A 1 289 ? -4.371 -8.633 -19.391 1 98.69 289 SER A C 1
ATOM 2268 O O . SER A 1 289 ? -4.699 -9.094 -20.484 1 98.69 289 SER A O 1
ATOM 2270 N N . ILE A 1 290 ? -5.211 -8.523 -18.406 1 98.75 290 ILE A N 1
ATOM 2271 C CA . ILE A 1 290 ? -6.602 -8.945 -18.531 1 98.75 290 ILE A CA 1
ATOM 2272 C C . ILE A 1 290 ? -7.312 -8.062 -19.547 1 98.75 290 ILE A C 1
ATOM 2274 O O . ILE A 1 290 ? -8.078 -8.562 -20.391 1 98.75 290 ILE A O 1
ATOM 2278 N N . ASN A 1 291 ? -7.07 -6.758 -19.469 1 98.31 291 ASN A N 1
ATOM 2279 C CA . ASN A 1 291 ? -7.703 -5.828 -20.391 1 98.31 291 ASN A CA 1
ATOM 2280 C C . ASN A 1 291 ? -7.348 -6.156 -21.844 1 98.31 291 ASN A C 1
ATOM 2282 O O . ASN A 1 291 ? -8.156 -5.945 -22.75 1 98.31 291 ASN A O 1
ATOM 2286 N N . ALA A 1 292 ? -6.172 -6.684 -22.062 1 98.06 292 ALA A N 1
ATOM 2287 C CA . ALA A 1 292 ? -5.719 -7.031 -23.406 1 98.06 292 ALA A CA 1
ATOM 2288 C C . ALA A 1 292 ? -6.527 -8.188 -23.984 1 98.06 292 ALA A C 1
ATOM 2290 O O . ALA A 1 292 ? -6.512 -8.43 -25.188 1 98.06 292 ALA A O 1
ATOM 2291 N N . LEU A 1 293 ? -7.215 -8.938 -23.156 1 98.38 293 LEU A N 1
ATOM 2292 C CA . LEU A 1 293 ? -8.055 -10.039 -23.609 1 98.38 293 LEU A CA 1
ATOM 2293 C C . LEU A 1 293 ? -9.367 -9.523 -24.172 1 98.38 293 LEU A C 1
ATOM 2295 O O . LEU A 1 293 ? -10.078 -10.258 -24.875 1 98.38 293 LEU A O 1
ATOM 2299 N N . ASN A 1 294 ? -9.727 -8.266 -23.891 1 97.94 294 ASN A N 1
ATOM 2300 C CA . ASN A 1 294 ? -10.93 -7.613 -24.406 1 97.94 294 ASN A CA 1
ATOM 2301 C C . ASN A 1 294 ? -12.18 -8.445 -24.125 1 97.94 294 ASN A C 1
ATOM 2303 O O . ASN A 1 294 ? -12.969 -8.711 -25.031 1 97.94 294 ASN A O 1
ATOM 2307 N N . LEU A 1 295 ? -12.297 -8.891 -22.906 1 98.31 295 LEU A N 1
ATOM 2308 C CA . LEU A 1 295 ? -13.43 -9.711 -22.5 1 98.31 295 LEU A CA 1
ATOM 2309 C C . LEU A 1 295 ? -14.555 -8.852 -21.922 1 98.31 295 LEU A C 1
ATOM 2311 O O . LEU A 1 295 ? -14.297 -7.863 -21.234 1 98.31 295 LEU A O 1
ATOM 2315 N N . PRO A 1 296 ? -15.773 -9.172 -22.219 1 97.69 296 PRO A N 1
ATOM 2316 C CA . PRO A 1 296 ? -16.891 -8.422 -21.625 1 97.69 296 PRO A CA 1
ATOM 2317 C C . PRO A 1 296 ? -17.016 -8.656 -20.125 1 97.69 296 PRO A C 1
ATOM 2319 O O . PRO A 1 296 ? -16.797 -9.781 -19.641 1 97.69 296 PRO A O 1
ATOM 2322 N N . VAL A 1 297 ? -17.375 -7.645 -19.391 1 97.94 297 VAL A N 1
ATOM 2323 C CA . VAL A 1 297 ? -17.625 -7.742 -17.969 1 97.94 297 VAL A CA 1
ATOM 2324 C C . VAL A 1 297 ? -19 -8.375 -17.719 1 97.94 297 VAL A C 1
ATOM 2326 O O . VAL A 1 297 ? -20 -7.961 -18.312 1 97.94 297 VAL A O 1
ATOM 2329 N N . GLU A 1 298 ? -19.031 -9.406 -16.875 1 97.88 298 GLU A N 1
ATOM 2330 C CA . GLU A 1 298 ? -20.281 -10.094 -16.547 1 97.88 298 GLU A CA 1
ATOM 2331 C C . GLU A 1 298 ? -20.688 -9.852 -15.094 1 97.88 298 GLU A C 1
ATOM 2333 O O . GLU A 1 298 ? -21.859 -9.891 -14.758 1 97.88 298 GLU A O 1
ATOM 2338 N N . THR A 1 299 ? -19.766 -9.672 -14.227 1 97.88 299 THR A N 1
ATOM 2339 C CA . THR A 1 299 ? -19.984 -9.312 -12.828 1 97.88 299 THR A CA 1
ATOM 2340 C C . THR A 1 299 ? -19.203 -8.039 -12.477 1 97.88 299 THR A C 1
ATOM 2342 O O . THR A 1 299 ? -17.984 -8 -12.594 1 97.88 299 THR A O 1
ATOM 2345 N N . ALA A 1 300 ? -19.953 -7.043 -12.031 1 97.31 300 ALA A N 1
ATOM 2346 C CA . ALA A 1 300 ? -19.344 -5.75 -11.727 1 97.31 300 ALA A CA 1
ATOM 2347 C C . ALA A 1 300 ? -18.422 -5.852 -10.516 1 97.31 300 ALA A C 1
ATOM 2349 O O . ALA A 1 300 ? -18.625 -6.703 -9.648 1 97.31 300 ALA A O 1
ATOM 2350 N N . TRP A 1 301 ? -17.516 -4.965 -10.484 1 98.25 301 TRP A N 1
ATOM 2351 C CA . TRP A 1 301 ? -16.516 -4.84 -9.414 1 98.25 301 TRP A CA 1
ATOM 2352 C C . TRP A 1 301 ? -17.203 -4.703 -8.055 1 98.25 301 TRP A C 1
ATOM 2354 O O . TRP A 1 301 ? -18.125 -3.893 -7.895 1 98.25 301 TRP A O 1
ATOM 2364 N N . TYR A 1 302 ? -16.812 -5.484 -7.074 1 97.81 302 TYR A N 1
ATOM 2365 C CA . TYR A 1 302 ? -17.297 -5.309 -5.711 1 97.81 302 TYR A CA 1
ATOM 2366 C C . TYR A 1 302 ? -16.297 -5.855 -4.699 1 97.81 302 TYR A C 1
ATOM 2368 O O . TYR A 1 302 ? -15.453 -6.68 -5.043 1 97.81 302 TYR A O 1
ATOM 2376 N N . PRO A 1 303 ? -16.359 -5.395 -3.457 1 98.5 303 PRO A N 1
ATOM 2377 C CA . PRO A 1 303 ? -15.516 -5.945 -2.396 1 98.5 303 PRO A CA 1
ATOM 2378 C C . PRO A 1 303 ? -16.031 -7.289 -1.875 1 98.5 303 PRO A C 1
ATOM 2380 O O . PRO A 1 303 ? -17.234 -7.492 -1.762 1 98.5 303 PRO A O 1
ATOM 2383 N N . TRP A 1 304 ? -15.141 -8.219 -1.705 1 98.62 304 TRP A N 1
ATOM 2384 C CA . TRP A 1 304 ? -15.477 -9.422 -0.944 1 98.62 304 TRP A CA 1
ATOM 2385 C C . TRP A 1 304 ? -14.898 -9.352 0.466 1 98.62 304 TRP A C 1
ATOM 2387 O O . TRP A 1 304 ? -14.016 -8.531 0.741 1 98.62 304 TRP A O 1
ATOM 2397 N N . TYR A 1 305 ? -15.453 -10.133 1.414 1 97.81 305 TYR A N 1
ATOM 2398 C CA . TYR A 1 305 ? -15.18 -9.891 2.826 1 97.81 305 TYR A CA 1
ATOM 2399 C C . TYR A 1 305 ? -14.688 -11.164 3.508 1 97.81 305 TYR A C 1
ATOM 2401 O O . TYR A 1 305 ? -15.094 -12.266 3.146 1 97.81 305 TYR A O 1
ATOM 2409 N N . ALA A 1 306 ? -13.789 -11.039 4.336 1 95.38 306 ALA A N 1
ATOM 2410 C CA . ALA A 1 306 ? -13.266 -12.039 5.262 1 95.38 306 ALA A CA 1
ATOM 2411 C C . ALA A 1 306 ? -13.25 -11.508 6.691 1 95.38 306 ALA A C 1
ATOM 2413 O O . ALA A 1 306 ? -12.547 -10.531 6.992 1 95.38 306 ALA A O 1
ATOM 2414 N N . ASP A 1 307 ? -13.984 -12.102 7.594 1 91.38 307 ASP A N 1
ATOM 2415 C CA . ASP A 1 307 ? -14.023 -11.742 9.008 1 91.38 307 ASP A CA 1
ATOM 2416 C C . ASP A 1 307 ? -14.367 -10.266 9.188 1 91.38 307 ASP A C 1
ATOM 2418 O O . ASP A 1 307 ? -13.68 -9.547 9.914 1 91.38 307 ASP A O 1
ATOM 2422 N N . GLY A 1 308 ? -15.328 -9.812 8.438 1 92.12 308 GLY A N 1
ATOM 2423 C CA . GLY A 1 308 ? -15.867 -8.477 8.625 1 92.12 308 GLY A CA 1
ATOM 2424 C C . GLY A 1 308 ? -15.031 -7.398 7.969 1 92.12 308 GLY A C 1
ATOM 2425 O O . GLY A 1 308 ? -15.367 -6.211 8.055 1 92.12 308 GLY A O 1
ATOM 2426 N N . GLU A 1 309 ? -14.023 -7.699 7.352 1 95.19 309 GLU A N 1
ATOM 2427 C CA . GLU A 1 309 ? -13.164 -6.742 6.656 1 95.19 309 GLU A CA 1
ATOM 2428 C C . GLU A 1 309 ? -13.102 -7.047 5.164 1 95.19 309 GLU A C 1
ATOM 2430 O O . GLU A 1 309 ? -13.305 -8.188 4.746 1 95.19 309 GLU A O 1
ATOM 2435 N N . VAL A 1 310 ? -12.836 -6.051 4.418 1 98.12 310 VAL A N 1
ATOM 2436 C CA . VAL A 1 310 ? -12.633 -6.281 2.992 1 98.12 310 VAL A CA 1
ATOM 2437 C C . VAL A 1 310 ? -11.438 -7.203 2.781 1 98.12 310 VAL A C 1
ATOM 2439 O O . VAL A 1 310 ? -10.32 -6.879 3.184 1 98.12 310 VAL A O 1
ATOM 2442 N N . GLY A 1 311 ? -11.68 -8.359 2.221 1 98.31 311 GLY A N 1
ATOM 2443 C CA . GLY A 1 311 ? -10.609 -9.281 1.869 1 98.31 311 GLY A CA 1
ATOM 2444 C C . GLY A 1 311 ? -9.906 -8.914 0.577 1 98.31 311 GLY A C 1
ATOM 2445 O O . GLY A 1 311 ? -8.734 -9.234 0.39 1 98.31 311 GLY A O 1
ATOM 2446 N N . GLY A 1 312 ? -10.633 -8.305 -0.274 1 98.69 312 GLY A N 1
ATOM 2447 C CA . GLY A 1 312 ? -10.211 -7.863 -1.594 1 98.69 312 GLY A CA 1
ATOM 2448 C C . GLY A 1 312 ? -11.375 -7.5 -2.498 1 98.69 312 GLY A C 1
ATOM 2449 O O . GLY A 1 312 ? -12.406 -7.016 -2.029 1 98.69 312 GLY A O 1
ATOM 2450 N N . TYR A 1 313 ? -11.117 -7.645 -3.744 1 98.88 313 TYR A N 1
ATOM 2451 C CA . TYR A 1 313 ? -12.133 -7.258 -4.719 1 98.88 313 TYR A CA 1
ATOM 2452 C C . TYR A 1 313 ? -12.242 -8.289 -5.832 1 98.88 313 TYR A C 1
ATOM 2454 O O . TYR A 1 313 ? -11.336 -9.102 -6.031 1 98.88 313 TYR A O 1
ATOM 2462 N N . VAL A 1 314 ? -13.367 -8.258 -6.484 1 98.56 314 VAL A N 1
ATOM 2463 C CA . VAL A 1 314 ? -13.586 -9.219 -7.555 1 98.56 314 VAL A CA 1
ATOM 2464 C C . VAL A 1 314 ? -14.25 -8.531 -8.75 1 98.56 314 VAL A C 1
ATOM 2466 O O . VAL A 1 314 ? -15.039 -7.605 -8.57 1 98.56 314 VAL A O 1
ATOM 2469 N N . LEU A 1 315 ? -13.898 -8.828 -9.898 1 98.56 315 LEU A N 1
ATOM 2470 C CA . LEU A 1 315 ? -14.469 -8.469 -11.188 1 98.56 315 LEU A CA 1
ATOM 2471 C C . LEU A 1 315 ? -14.586 -9.688 -12.094 1 98.56 315 LEU A C 1
ATOM 2473 O O . LEU A 1 315 ? -13.609 -10.398 -12.32 1 98.56 315 LEU A O 1
ATOM 2477 N N . GLY A 1 316 ? -15.805 -9.961 -12.539 1 98.38 316 GLY A N 1
ATOM 2478 C CA . GLY A 1 316 ? -16.031 -11.125 -13.383 1 98.38 316 GLY A CA 1
ATOM 2479 C C . GLY A 1 316 ? -16.141 -10.781 -14.852 1 98.38 316 GLY A C 1
ATOM 2480 O O . GLY A 1 316 ? -17 -10 -15.258 1 98.38 316 GLY A O 1
ATOM 2481 N N . TYR A 1 317 ? -15.219 -11.32 -15.633 1 98.31 317 TYR A N 1
ATOM 2482 C CA . TYR A 1 317 ? -15.289 -11.289 -17.094 1 98.31 317 TYR A CA 1
ATOM 2483 C C . TYR A 1 317 ? -15.836 -12.602 -17.641 1 98.31 317 TYR A C 1
ATOM 2485 O O . TYR A 1 317 ? -15.898 -13.602 -16.922 1 98.31 317 TYR A O 1
ATOM 2493 N N . LYS A 1 318 ? -16.297 -12.547 -18.891 1 97.94 318 LYS A N 1
ATOM 2494 C CA . LYS A 1 318 ? -16.594 -13.812 -19.547 1 97.94 318 LYS A CA 1
ATOM 2495 C C . LYS A 1 318 ? -15.367 -14.711 -19.609 1 97.94 318 LYS A C 1
ATOM 2497 O O . LYS A 1 318 ? -14.398 -14.391 -20.297 1 97.94 318 LYS A O 1
ATOM 2502 N N . GLY A 1 319 ? -15.359 -15.758 -18.828 1 97.69 319 GLY A N 1
ATOM 2503 C CA . GLY A 1 319 ? -14.297 -16.75 -18.875 1 97.69 319 GLY A CA 1
ATOM 2504 C C . GLY A 1 319 ? -13.188 -16.5 -17.891 1 97.69 319 GLY A C 1
ATOM 2505 O O . GLY A 1 319 ? -12.352 -17.375 -17.641 1 97.69 319 GLY A O 1
ATOM 2506 N N . VAL A 1 320 ? -13.07 -15.266 -17.312 1 98.75 320 VAL A N 1
ATOM 2507 C CA . VAL A 1 320 ? -11.992 -14.93 -16.391 1 98.75 320 VAL A CA 1
ATOM 2508 C C . VAL A 1 320 ? -12.57 -14.234 -15.156 1 98.75 320 VAL A C 1
ATOM 2510 O O . VAL A 1 320 ? -13.422 -13.352 -15.273 1 98.75 320 VAL A O 1
ATOM 2513 N N . ILE A 1 321 ? -12.195 -14.648 -14.008 1 98.88 321 ILE A N 1
ATOM 2514 C CA . ILE A 1 321 ? -12.445 -13.906 -12.781 1 98.88 321 ILE A CA 1
ATOM 2515 C C . ILE A 1 321 ? -11.156 -13.227 -12.312 1 98.88 321 ILE A C 1
ATOM 2517 O O . ILE A 1 321 ? -10.117 -13.883 -12.188 1 98.88 321 ILE A O 1
ATOM 2521 N N . PHE A 1 322 ? -11.211 -11.953 -12.195 1 98.88 322 PHE A N 1
ATOM 2522 C CA . PHE A 1 322 ? -10.133 -11.195 -11.57 1 98.88 322 PHE A CA 1
ATOM 2523 C C . PHE A 1 322 ? -10.43 -10.93 -10.102 1 98.88 322 PHE A C 1
ATOM 2525 O O . PHE A 1 322 ? -11.5 -10.422 -9.758 1 98.88 322 PHE A O 1
ATOM 2532 N N . THR A 1 323 ? -9.547 -11.32 -9.227 1 98.88 323 THR A N 1
ATOM 2533 C CA . THR A 1 323 ? -9.734 -11.078 -7.797 1 98.88 323 THR A CA 1
ATOM 2534 C C . THR A 1 323 ? -8.453 -10.531 -7.172 1 98.88 323 THR A C 1
ATOM 2536 O O . THR A 1 323 ? -7.352 -10.93 -7.543 1 98.88 323 THR A O 1
ATOM 2539 N N . THR A 1 324 ? -8.617 -9.562 -6.324 1 98.88 324 THR A N 1
ATOM 2540 C CA . THR A 1 324 ? -7.473 -9.047 -5.574 1 98.88 324 THR A CA 1
ATOM 2541 C C . THR A 1 324 ? -7.555 -9.469 -4.113 1 98.88 324 THR A C 1
ATOM 2543 O O . THR A 1 324 ? -8.617 -9.883 -3.635 1 98.88 324 THR A O 1
ATOM 2546 N N . VAL A 1 325 ? -6.469 -9.523 -3.484 1 98.81 325 VAL A N 1
ATOM 2547 C CA . VAL A 1 325 ? -6.383 -9.773 -2.049 1 98.81 325 VAL A CA 1
ATOM 2548 C C . VAL A 1 325 ? -5.723 -8.586 -1.355 1 98.81 325 VAL A C 1
ATOM 2550 O O . VAL A 1 325 ? -4.543 -8.297 -1.582 1 98.81 325 VAL A O 1
ATOM 2553 N N . ARG A 1 326 ? -6.445 -7.902 -0.521 1 98.5 326 ARG A N 1
ATOM 2554 C CA . ARG A 1 326 ? -6.02 -6.66 0.118 1 98.5 326 ARG A CA 1
ATOM 2555 C C . ARG A 1 326 ? -4.918 -6.926 1.142 1 98.5 326 ARG A C 1
ATOM 2557 O O . ARG A 1 326 ? -5.055 -7.809 1.991 1 98.5 326 ARG A O 1
ATOM 2564 N N . GLY A 1 327 ? -3.844 -6.113 1.046 1 97.25 327 GLY A N 1
ATOM 2565 C CA . GLY A 1 327 ? -2.75 -6.195 2 1 97.25 327 GLY A CA 1
ATOM 2566 C C . GLY A 1 327 ? -1.801 -7.344 1.723 1 97.25 327 GLY A C 1
ATOM 2567 O O . GLY A 1 327 ? -0.963 -7.68 2.562 1 97.25 327 GLY A O 1
ATOM 2568 N N . ALA A 1 328 ? -1.946 -7.977 0.595 1 98.12 328 ALA A N 1
ATOM 2569 C CA . ALA A 1 328 ? -1.071 -9.102 0.266 1 98.12 328 ALA A CA 1
ATOM 2570 C C . ALA A 1 328 ? 0.016 -8.68 -0.717 1 98.12 328 ALA A C 1
ATOM 2572 O O . ALA A 1 328 ? -0.246 -7.922 -1.656 1 98.12 328 ALA A O 1
ATOM 2573 N N . GLY A 1 329 ? 1.251 -9.164 -0.479 1 98.06 329 GLY A N 1
ATOM 2574 C CA . GLY A 1 329 ? 2.328 -9.023 -1.446 1 98.06 329 GLY A CA 1
ATOM 2575 C C . GLY A 1 329 ? 2.285 -10.078 -2.541 1 98.06 329 GLY A C 1
ATOM 2576 O O . GLY A 1 329 ? 1.208 -10.539 -2.924 1 98.06 329 GLY A O 1
ATOM 2577 N N . HIS A 1 330 ? 3.445 -10.352 -3.078 1 98.06 330 HIS A N 1
ATOM 2578 C CA . HIS A 1 330 ? 3.625 -11.242 -4.219 1 98.06 330 HIS A CA 1
ATOM 2579 C C . HIS A 1 330 ? 3.154 -12.656 -3.898 1 98.06 330 HIS A C 1
ATOM 2581 O O . HIS A 1 330 ? 2.459 -13.281 -4.703 1 98.06 330 HIS A O 1
ATOM 2587 N N . LEU A 1 331 ? 3.588 -13.172 -2.738 1 97.5 331 LEU A N 1
ATOM 2588 C CA . LEU A 1 331 ? 3.154 -14.469 -2.238 1 97.5 331 LEU A CA 1
ATOM 2589 C C . LEU A 1 331 ? 1.873 -14.336 -1.42 1 97.5 331 LEU A C 1
ATOM 2591 O O . LEU A 1 331 ? 1.913 -14.367 -0.188 1 97.5 331 LEU A O 1
ATOM 2595 N N . VAL A 1 332 ? 0.753 -14.352 -2.076 1 98.5 332 VAL A N 1
ATOM 2596 C CA . VAL A 1 332 ? -0.53 -13.961 -1.499 1 98.5 332 VAL A CA 1
ATOM 2597 C C . VAL A 1 332 ? -0.814 -14.805 -0.258 1 98.5 332 VAL A C 1
ATOM 2599 O O . VAL A 1 332 ? -1.098 -14.266 0.814 1 98.5 332 VAL A O 1
ATOM 2602 N N . PRO A 1 333 ? -0.633 -16.156 -0.298 1 97.81 333 PRO A N 1
ATOM 2603 C CA . PRO A 1 333 ? -0.975 -16.938 0.895 1 97.81 333 PRO A CA 1
ATOM 2604 C C . PRO A 1 333 ? -0.002 -16.703 2.049 1 97.81 333 PRO A C 1
ATOM 2606 O O . PRO A 1 333 ? -0.315 -17.031 3.199 1 97.81 333 PRO A O 1
ATOM 2609 N N . THR A 1 334 ? 1.216 -16.219 1.706 1 96.5 334 THR A N 1
ATOM 2610 C CA . THR A 1 334 ? 2.176 -15.898 2.756 1 96.5 334 THR A CA 1
ATOM 2611 C C . THR A 1 334 ? 1.715 -14.688 3.553 1 96.5 334 THR A C 1
ATOM 2613 O O . THR A 1 334 ? 1.729 -14.703 4.785 1 96.5 334 THR A O 1
ATOM 2616 N N . TYR A 1 335 ? 1.205 -13.719 2.889 1 96.31 335 TYR A N 1
ATOM 2617 C CA . TYR A 1 335 ? 0.93 -12.422 3.508 1 96.31 335 TYR A CA 1
ATOM 2618 C C . TYR A 1 335 ? -0.49 -12.375 4.059 1 96.31 335 TYR A C 1
ATOM 2620 O O . TYR A 1 335 ? -0.764 -11.656 5.023 1 96.31 335 TYR A O 1
ATOM 2628 N N . GLN A 1 336 ? -1.401 -13.102 3.389 1 97.06 336 GLN A N 1
ATOM 2629 C CA . GLN A 1 336 ? -2.799 -13.156 3.807 1 97.06 336 GLN A CA 1
ATOM 2630 C C . GLN A 1 336 ? -3.352 -14.57 3.705 1 97.06 336 GLN A C 1
ATOM 2632 O O . GLN A 1 336 ? -4.199 -14.859 2.857 1 97.06 336 GLN A O 1
ATOM 2637 N N . PRO A 1 337 ? -2.947 -15.438 4.637 1 96.88 337 PRO A N 1
ATOM 2638 C CA . PRO A 1 337 ? -3.273 -16.859 4.516 1 96.88 337 PRO A CA 1
ATOM 2639 C C . PRO A 1 337 ? -4.773 -17.125 4.59 1 96.88 337 PRO A C 1
ATOM 2641 O O . PRO A 1 337 ? -5.305 -17.922 3.807 1 96.88 337 PRO A O 1
ATOM 2644 N N . GLN A 1 338 ? -5.492 -16.484 5.539 1 96.31 338 GLN A N 1
ATOM 2645 C CA . GLN A 1 338 ? -6.926 -16.703 5.664 1 96.31 338 GLN A CA 1
ATOM 2646 C C . GLN A 1 338 ? -7.668 -16.234 4.41 1 96.31 338 GLN A C 1
ATOM 2648 O O . GLN A 1 338 ? -8.523 -16.953 3.895 1 96.31 338 GLN A O 1
ATOM 2653 N N . ARG A 1 339 ? -7.383 -15.062 3.988 1 97.69 339 ARG A N 1
ATOM 2654 C CA . ARG A 1 339 ? -8.023 -14.523 2.795 1 97.69 339 ARG A CA 1
ATOM 2655 C C . ARG A 1 339 ? -7.734 -15.383 1.574 1 97.69 339 ARG A C 1
ATOM 2657 O O . ARG A 1 339 ? -8.617 -15.617 0.744 1 97.69 339 ARG A O 1
ATOM 2664 N N . ALA A 1 340 ? -6.508 -15.828 1.488 1 98.19 340 ALA A N 1
ATOM 2665 C CA . ALA A 1 340 ? -6.117 -16.688 0.376 1 98.19 340 ALA A CA 1
ATOM 2666 C C . ALA A 1 340 ? -6.922 -17.984 0.376 1 98.19 340 ALA A C 1
ATOM 2668 O O . ALA A 1 340 ? -7.344 -18.469 -0.68 1 98.19 340 ALA A O 1
ATOM 2669 N N . LEU A 1 341 ? -7.109 -18.547 1.533 1 98.38 341 LEU A N 1
ATOM 2670 C CA . LEU A 1 341 ? -7.871 -19.781 1.64 1 98.38 341 LEU A CA 1
ATOM 2671 C C . LEU A 1 341 ? -9.32 -19.562 1.221 1 98.38 341 LEU A C 1
ATOM 2673 O O . LEU A 1 341 ? -9.898 -20.391 0.52 1 98.38 341 LEU A O 1
ATOM 2677 N N . ILE A 1 342 ? -9.883 -18.469 1.639 1 98.38 342 ILE A N 1
ATOM 2678 C CA . ILE A 1 342 ? -11.25 -18.141 1.259 1 98.38 342 ILE A CA 1
ATOM 2679 C C . ILE A 1 342 ? -11.344 -17.984 -0.258 1 98.38 342 ILE A C 1
ATOM 2681 O O . ILE A 1 342 ? -12.258 -18.531 -0.887 1 98.38 342 ILE A O 1
ATOM 2685 N N . MET A 1 343 ? -10.438 -17.297 -0.827 1 98.62 343 MET A N 1
ATOM 2686 C CA . MET A 1 343 ? -10.414 -17.062 -2.268 1 98.62 343 MET A CA 1
ATOM 2687 C C . MET A 1 343 ? -10.312 -18.375 -3.029 1 98.62 343 MET A C 1
ATOM 2689 O O . MET A 1 343 ? -11.109 -18.641 -3.93 1 98.62 343 MET A O 1
ATOM 2693 N N . ILE A 1 344 ? -9.352 -19.281 -2.65 1 98.75 344 ILE A N 1
ATOM 2694 C CA . ILE A 1 344 ? -9.117 -20.5 -3.412 1 98.75 344 ILE A CA 1
ATOM 2695 C C . ILE A 1 344 ? -10.289 -21.469 -3.213 1 98.75 344 ILE A C 1
ATOM 2697 O O . ILE A 1 344 ? -10.648 -22.203 -4.125 1 98.75 344 ILE A O 1
ATOM 2701 N N . SER A 1 345 ? -10.883 -21.438 -2.014 1 98.69 345 SER A N 1
ATOM 2702 C CA . SER A 1 345 ? -12.078 -22.234 -1.784 1 98.69 345 SER A CA 1
ATOM 2703 C C . SER A 1 345 ? -13.195 -21.844 -2.744 1 98.69 345 SER A C 1
ATOM 2705 O O . SER A 1 345 ? -13.875 -22.703 -3.301 1 98.69 345 SER A O 1
ATOM 2707 N N . SER A 1 346 ? -13.375 -20.562 -2.859 1 98.62 346 SER A N 1
ATOM 2708 C CA . SER A 1 346 ? -14.383 -20.078 -3.793 1 98.62 346 SER A CA 1
ATOM 2709 C C . SER A 1 346 ? -14.094 -20.547 -5.215 1 98.62 346 SER A C 1
ATOM 2711 O O . SER A 1 346 ? -15 -21 -5.922 1 98.62 346 SER A O 1
ATOM 2713 N N . PHE A 1 347 ? -12.891 -20.5 -5.617 1 98.75 347 PHE A N 1
ATOM 2714 C CA . PHE A 1 347 ? -12.469 -20.969 -6.93 1 98.75 347 PHE A CA 1
ATOM 2715 C C . PHE A 1 347 ? -12.805 -22.438 -7.121 1 98.75 347 PHE A C 1
ATOM 2717 O O . PHE A 1 347 ? -13.391 -22.812 -8.133 1 98.75 347 PHE A O 1
ATOM 2724 N N . LEU A 1 348 ? -12.422 -23.234 -6.168 1 98.62 348 LEU A N 1
ATOM 2725 C CA . LEU A 1 348 ? -12.625 -24.688 -6.242 1 98.62 348 LEU A CA 1
ATOM 2726 C C . LEU A 1 348 ? -14.109 -25.031 -6.289 1 98.62 348 LEU A C 1
ATOM 2728 O O . LEU A 1 348 ? -14.5 -25.984 -6.953 1 98.62 348 LEU A O 1
ATOM 2732 N N . GLU A 1 349 ? -14.922 -24.203 -5.672 1 97.69 349 GLU A N 1
ATOM 2733 C CA . GLU A 1 349 ? -16.359 -24.453 -5.59 1 97.69 349 GLU A CA 1
ATOM 2734 C C . GLU A 1 349 ? -17.094 -23.844 -6.781 1 97.69 349 GLU A C 1
ATOM 2736 O O . GLU A 1 349 ? -18.281 -24.078 -6.961 1 97.69 349 GLU A O 1
ATOM 2741 N N . GLY A 1 350 ? -16.422 -23.094 -7.539 1 96.81 350 GLY A N 1
ATOM 2742 C CA . GLY A 1 350 ? -17.047 -22.438 -8.672 1 96.81 350 GLY A CA 1
ATOM 2743 C C . GLY A 1 350 ? -17.953 -21.297 -8.266 1 96.81 350 GLY A C 1
ATOM 2744 O O . GLY A 1 350 ? -19 -21.078 -8.883 1 96.81 350 GLY A O 1
ATOM 2745 N N . LYS A 1 351 ? -17.547 -20.656 -7.156 1 97 351 LYS A N 1
ATOM 2746 C CA . LYS A 1 351 ? -18.266 -19.516 -6.629 1 97 351 LYS A CA 1
ATOM 2747 C C . LYS A 1 351 ? -17.359 -18.297 -6.5 1 97 351 LYS A C 1
ATOM 2749 O O . LYS A 1 351 ? -16.141 -18.438 -6.422 1 97 351 LYS A O 1
ATOM 2754 N N . LEU A 1 352 ? -18 -17.125 -6.539 1 97.69 352 LEU A N 1
ATOM 2755 C CA . LEU A 1 352 ? -17.219 -15.922 -6.27 1 97.69 352 LEU A CA 1
ATOM 2756 C C . LEU A 1 352 ? -16.969 -15.75 -4.773 1 97.69 352 LEU A C 1
ATOM 2758 O O . LEU A 1 352 ? -17.719 -16.312 -3.955 1 97.69 352 LEU A O 1
ATOM 2762 N N . PRO A 1 353 ? -15.922 -15.062 -4.441 1 96.69 353 PRO A N 1
ATOM 2763 C CA . PRO A 1 353 ? -15.703 -14.812 -3.014 1 96.69 353 PRO A CA 1
ATOM 2764 C C . PRO A 1 353 ? -16.875 -14.094 -2.354 1 96.69 353 PRO A C 1
ATOM 2766 O O . PRO A 1 353 ? -17.641 -13.406 -3.031 1 96.69 353 PRO A O 1
ATOM 2769 N N . PRO A 1 354 ? -17.031 -14.203 -1.065 1 94.81 354 PRO A N 1
ATOM 2770 C CA . PRO A 1 354 ? -18.219 -13.703 -0.373 1 94.81 354 PRO A CA 1
ATOM 2771 C C . PRO A 1 354 ? -18.312 -12.18 -0.383 1 94.81 354 PRO A C 1
ATOM 2773 O O . PRO A 1 354 ? -17.328 -11.5 -0.081 1 94.81 354 PRO A O 1
ATOM 2776 N N . SER A 1 355 ? -19.5 -11.633 -0.624 1 92.38 355 SER A N 1
ATOM 2777 C CA . SER A 1 355 ? -19.734 -10.195 -0.707 1 92.38 355 SER A CA 1
ATOM 2778 C C . SER A 1 355 ? -20.109 -9.617 0.653 1 92.38 355 SER A C 1
ATOM 2780 O O . SER A 1 355 ? -20.422 -8.43 0.764 1 92.38 355 SER A O 1
ATOM 2782 N N . SER A 1 356 ? -20.375 -10.383 1.652 1 87.44 356 SER A N 1
ATOM 2783 C CA . SER A 1 356 ? -20.688 -9.961 3.016 1 87.44 356 SER A CA 1
ATOM 2784 C C . SER A 1 356 ? -20.062 -10.906 4.039 1 87.44 356 SER A C 1
ATOM 2786 O O . SER A 1 356 ? -19.781 -12.07 3.734 1 87.44 356 SER A O 1
ATOM 2788 N N . PRO B 1 1 ? -12.102 20.125 7.082 1 89.81 1 PRO B N 1
ATOM 2789 C CA . PRO B 1 1 ? -11.977 21.172 8.086 1 89.81 1 PRO B CA 1
ATOM 2790 C C . PRO B 1 1 ? -12.68 20.844 9.398 1 89.81 1 PRO B C 1
ATOM 2792 O O . PRO B 1 1 ? -13.562 19.969 9.422 1 89.81 1 PRO B O 1
ATOM 2795 N N . GLY B 1 2 ? -12.164 21.453 10.453 1 90.12 2 GLY B N 1
ATOM 2796 C CA . GLY B 1 2 ? -12.93 21.422 11.688 1 90.12 2 GLY B CA 1
ATOM 2797 C C . GLY B 1 2 ? -12.508 20.297 12.617 1 90.12 2 GLY B C 1
ATOM 2798 O O . GLY B 1 2 ? -13.242 19.938 13.539 1 90.12 2 GLY B O 1
ATOM 2799 N N . CYS B 1 3 ? -11.32 19.75 12.312 1 95 3 CYS B N 1
ATOM 2800 C CA . CYS B 1 3 ? -10.891 18.656 13.188 1 95 3 CYS B CA 1
ATOM 2801 C C . CYS B 1 3 ? -9.867 19.141 14.203 1 95 3 CYS B C 1
ATOM 2803 O O . CYS B 1 3 ? -9.109 20.078 13.93 1 95 3 CYS B O 1
ATOM 2805 N N . SER B 1 4 ? -9.836 18.5 15.312 1 96.75 4 SER B N 1
ATOM 2806 C CA . SER B 1 4 ? -9.141 18.922 16.516 1 96.75 4 SER B CA 1
ATOM 2807 C C . SER B 1 4 ? -7.637 18.672 16.406 1 96.75 4 SER B C 1
ATOM 2809 O O . SER B 1 4 ? -7.203 17.547 16.188 1 96.75 4 SER B O 1
ATOM 2811 N N . SER B 1 5 ? -6.875 19.688 16.594 1 97.19 5 SER B N 1
ATOM 2812 C CA . SER B 1 5 ? -5.422 19.562 16.656 1 97.19 5 SER B CA 1
ATOM 2813 C C . SER B 1 5 ? -4.996 18.875 17.953 1 97.19 5 SER B C 1
ATOM 2815 O O . SER B 1 5 ? -3.941 18.234 18 1 97.19 5 SER B O 1
ATOM 2817 N N . LEU B 1 6 ? -5.762 19.047 18.984 1 97 6 LEU B N 1
ATOM 2818 C CA . LEU B 1 6 ? -5.469 18.359 20.234 1 97 6 LEU B CA 1
ATOM 2819 C C . LEU B 1 6 ? -5.785 16.875 20.125 1 97 6 LEU B C 1
ATOM 2821 O O . LEU B 1 6 ? -4.984 16.031 20.547 1 97 6 LEU B O 1
ATOM 2825 N N . GLY B 1 7 ? -6.934 16.562 19.609 1 96.56 7 GLY B N 1
ATOM 2826 C CA . GLY B 1 7 ? -7.328 15.18 19.453 1 96.56 7 GLY B CA 1
ATOM 2827 C C . GLY B 1 7 ? -6.438 14.406 18.5 1 96.56 7 GLY B C 1
ATOM 2828 O O . GLY B 1 7 ? -5.734 13.477 18.906 1 96.56 7 GLY B O 1
ATOM 2829 N N . TYR B 1 8 ? -6.41 14.828 17.219 1 96.06 8 TYR B N 1
ATOM 2830 C CA . TYR B 1 8 ? -5.578 14.164 16.219 1 96.06 8 TYR B CA 1
ATOM 2831 C C . TYR B 1 8 ? -4.102 14.469 16.453 1 96.06 8 TYR B C 1
ATOM 2833 O O . TYR B 1 8 ? -3.314 13.562 16.719 1 96.06 8 TYR B O 1
ATOM 2841 N N . GLY B 1 9 ? -3.77 15.719 16.422 1 96.81 9 GLY B N 1
ATOM 2842 C CA . GLY B 1 9 ? -2.379 16.141 16.453 1 96.81 9 GLY B CA 1
ATOM 2843 C C . GLY B 1 9 ? -1.662 15.727 17.719 1 96.81 9 GLY B C 1
ATOM 2844 O O . GLY B 1 9 ? -0.707 14.945 17.688 1 96.81 9 GLY B O 1
ATOM 2845 N N . ALA B 1 10 ? -2.195 16.109 18.859 1 97.81 10 ALA B N 1
ATOM 2846 C CA . ALA B 1 10 ? -1.493 15.922 20.125 1 97.81 10 ALA B CA 1
ATOM 2847 C C . ALA B 1 10 ? -1.658 14.484 20.625 1 97.81 10 ALA B C 1
ATOM 2849 O O . ALA B 1 10 ? -0.696 13.875 21.094 1 97.81 10 ALA B O 1
ATOM 2850 N N . MET B 1 11 ? -2.82 13.945 20.5 1 97.12 11 MET B N 1
ATOM 2851 C CA . MET B 1 11 ? -3.09 12.719 21.234 1 97.12 11 MET B CA 1
ATOM 2852 C C . MET B 1 11 ? -2.955 11.492 20.328 1 97.12 11 MET B C 1
ATOM 2854 O O . MET B 1 11 ? -2.725 10.383 20.812 1 97.12 11 MET B O 1
ATOM 2858 N N . GLU B 1 12 ? -3.057 11.711 19.031 1 95.94 12 GLU B N 1
ATOM 2859 C CA . GLU B 1 12 ? -2.998 10.547 18.156 1 95.94 12 GLU B CA 1
ATOM 2860 C C . GLU B 1 12 ? -1.747 10.578 17.281 1 95.94 12 GLU B C 1
ATOM 2862 O O . GLU B 1 12 ? -1.308 9.539 16.781 1 95.94 12 GLU B O 1
ATOM 2867 N N . GLU B 1 13 ? -1.166 11.711 17.094 1 96.62 13 GLU B N 1
ATOM 2868 C CA . GLU B 1 13 ? -0.092 11.805 16.109 1 96.62 13 GLU B CA 1
ATOM 2869 C C . GLU B 1 13 ? 1.241 12.125 16.781 1 96.62 13 GLU B C 1
ATOM 2871 O O . GLU B 1 13 ? 2.057 11.234 17.016 1 96.62 13 GLU B O 1
ATOM 2876 N N . LEU B 1 14 ? 1.515 13.352 17.125 1 97.88 14 LEU B N 1
ATOM 2877 C CA . LEU B 1 14 ? 2.904 13.758 17.297 1 97.88 14 LEU B CA 1
ATOM 2878 C C . LEU B 1 14 ? 3.143 14.305 18.703 1 97.88 14 LEU B C 1
ATOM 2880 O O . LEU B 1 14 ? 4.254 14.727 19.031 1 97.88 14 LEU B O 1
ATOM 2884 N N . GLY B 1 15 ? 2.156 14.281 19.578 1 97.75 15 GLY B N 1
ATOM 2885 C CA . GLY B 1 15 ? 2.293 14.828 20.922 1 97.75 15 GLY B CA 1
ATOM 2886 C C . GLY B 1 15 ? 3.008 13.891 21.875 1 97.75 15 GLY B C 1
ATOM 2887 O O . GLY B 1 15 ? 3.396 12.789 21.484 1 97.75 15 GLY B O 1
ATOM 2888 N N . PRO B 1 16 ? 3.203 14.305 23.078 1 97.06 16 PRO B N 1
ATOM 2889 C CA . PRO B 1 16 ? 4.031 13.578 24.047 1 97.06 16 PRO B CA 1
ATOM 2890 C C . PRO B 1 16 ? 3.33 12.344 24.609 1 97.06 16 PRO B C 1
ATOM 2892 O O . PRO B 1 16 ? 3.988 11.445 25.141 1 97.06 16 PRO B O 1
ATOM 2895 N N . PHE B 1 17 ? 1.94 12.352 24.484 1 95.88 17 PHE B N 1
ATOM 2896 C CA . PHE B 1 17 ? 1.212 11.242 25.109 1 95.88 17 PHE B CA 1
ATOM 2897 C C . PHE B 1 17 ? 0.209 10.648 24.125 1 95.88 17 PHE B C 1
ATOM 2899 O O . PHE B 1 17 ? -0.274 11.336 23.219 1 95.88 17 PHE B O 1
ATOM 2906 N N . ARG B 1 18 ? -0.067 9.344 24.344 1 95.75 18 ARG B N 1
ATOM 2907 C CA . ARG B 1 18 ? -1.181 8.617 23.734 1 95.75 18 ARG B CA 1
ATOM 2908 C C . ARG B 1 18 ? -2.18 8.172 24.797 1 95.75 18 ARG B C 1
ATOM 2910 O O . ARG B 1 18 ? -1.854 8.125 25.984 1 95.75 18 ARG B O 1
ATOM 2917 N N . VAL B 1 19 ? -3.318 7.91 24.344 1 94.81 19 VAL B N 1
ATOM 2918 C CA . VAL B 1 19 ? -4.344 7.469 25.281 1 94.81 19 VAL B CA 1
ATOM 2919 C C . VAL B 1 19 ? -4.41 5.945 25.297 1 94.81 19 VAL B C 1
ATOM 2921 O O . VAL B 1 19 ? -4.434 5.309 24.234 1 94.81 19 VAL B O 1
ATOM 2924 N N . ASN B 1 20 ? -4.398 5.375 26.484 1 93.12 20 ASN B N 1
ATOM 2925 C CA . ASN B 1 20 ? -4.535 3.928 26.625 1 93.12 20 ASN B CA 1
ATOM 2926 C C . ASN B 1 20 ? -5.926 3.453 26.219 1 93.12 20 ASN B C 1
ATOM 2928 O O . ASN B 1 20 ? -6.871 4.242 26.188 1 93.12 20 ASN B O 1
ATOM 2932 N N . SER B 1 21 ? -6.039 2.158 26 1 91.06 21 SER B N 1
ATOM 2933 C CA . SER B 1 21 ? -7.289 1.558 25.547 1 91.06 21 SER B CA 1
ATOM 2934 C C . SER B 1 21 ? -8.383 1.701 26.594 1 91.06 21 SER B C 1
ATOM 2936 O O . SER B 1 21 ? -9.57 1.534 26.297 1 91.06 21 SER B O 1
ATOM 2938 N N . ASP B 1 22 ? -8.047 2.02 27.891 1 91.75 22 ASP B N 1
ATOM 2939 C CA . ASP B 1 22 ? -9.055 2.221 28.922 1 91.75 22 ASP B CA 1
ATOM 2940 C C . ASP B 1 22 ? -9.766 3.562 28.75 1 91.75 22 ASP B C 1
ATOM 2942 O O . ASP B 1 22 ? -10.773 3.828 29.406 1 91.75 22 ASP B O 1
ATOM 2946 N N . GLY B 1 23 ? -9.203 4.438 27.844 1 93.88 23 GLY B N 1
ATOM 2947 C CA . GLY B 1 23 ? -9.805 5.734 27.578 1 93.88 23 GLY B CA 1
ATOM 2948 C C . GLY B 1 23 ? -9.664 6.699 28.75 1 93.88 23 GLY B C 1
ATOM 2949 O O . GLY B 1 23 ? -10.383 7.703 28.812 1 93.88 23 GLY B O 1
ATOM 2950 N N . LYS B 1 24 ? -8.734 6.441 29.688 1 95.62 24 LYS B N 1
ATOM 2951 C CA . LYS B 1 24 ? -8.672 7.227 30.922 1 95.62 24 LYS B CA 1
ATOM 2952 C C . LYS B 1 24 ? -7.238 7.613 31.266 1 95.62 24 LYS B C 1
ATOM 2954 O O . LYS B 1 24 ? -7 8.633 31.906 1 95.62 24 LYS B O 1
ATOM 2959 N N . THR B 1 25 ? -6.293 6.801 30.906 1 95.31 25 THR B N 1
ATOM 2960 C CA . THR B 1 25 ? -4.898 7.027 31.281 1 95.31 25 THR B CA 1
ATOM 2961 C C . THR B 1 25 ? -4.035 7.23 30.031 1 95.31 25 THR B C 1
ATOM 2963 O O . THR B 1 25 ? -4.477 6.973 28.922 1 95.31 25 THR B O 1
ATOM 2966 N N . LEU B 1 26 ? -2.871 7.777 30.281 1 95 26 LEU B N 1
ATOM 2967 C CA . LEU B 1 26 ? -1.961 8.141 29.203 1 95 26 LEU B CA 1
ATOM 2968 C C . LEU B 1 26 ? -0.687 7.301 29.266 1 95 26 LEU B C 1
ATOM 2970 O O . LEU B 1 26 ? -0.354 6.746 30.312 1 95 26 LEU B O 1
ATOM 2974 N N . TYR B 1 27 ? -0.021 7.16 28.172 1 93.31 27 TYR B N 1
ATOM 2975 C CA . TYR B 1 27 ? 1.342 6.645 28.109 1 93.31 27 TYR B CA 1
ATOM 2976 C C . TYR B 1 27 ? 2.215 7.512 27.219 1 93.31 27 TYR B C 1
ATOM 2978 O O . TYR B 1 27 ? 1.706 8.227 26.344 1 93.31 27 TYR B O 1
ATOM 2986 N N . ARG B 1 28 ? 3.467 7.469 27.406 1 94.44 28 ARG B N 1
ATOM 2987 C CA . ARG B 1 28 ? 4.41 8.367 26.75 1 94.44 28 ARG B CA 1
ATOM 2988 C C . ARG B 1 28 ? 4.633 7.965 25.297 1 94.44 28 ARG B C 1
ATOM 2990 O O . ARG B 1 28 ? 4.742 6.777 24.984 1 94.44 28 ARG B O 1
ATOM 2997 N N . ASN B 1 29 ? 4.703 8.906 24.438 1 95.5 29 ASN B N 1
ATOM 2998 C CA . ASN B 1 29 ? 5.141 8.773 23.062 1 95.5 29 ASN B CA 1
ATOM 2999 C C . ASN B 1 29 ? 6.637 9.055 22.906 1 95.5 29 ASN B C 1
ATOM 3001 O O . ASN B 1 29 ? 7.059 10.211 22.906 1 95.5 29 ASN B O 1
ATOM 3005 N N . GLU B 1 30 ? 7.422 8.07 22.688 1 94.94 30 GLU B N 1
ATOM 3006 C CA . GLU B 1 30 ? 8.875 8.227 22.625 1 94.94 30 GLU B CA 1
ATOM 3007 C C . GLU B 1 30 ? 9.297 8.961 21.359 1 94.94 30 GLU B C 1
ATOM 3009 O O . GLU B 1 30 ? 10.414 9.469 21.266 1 94.94 30 GLU B O 1
ATOM 3014 N N . TYR B 1 31 ? 8.383 9.07 20.453 1 96.5 31 TYR B N 1
ATOM 3015 C CA . TYR B 1 31 ? 8.719 9.711 19.188 1 96.5 31 TYR B CA 1
ATOM 3016 C C . TYR B 1 31 ? 7.984 11.039 19.031 1 96.5 31 TYR B C 1
ATOM 3018 O O . TYR B 1 31 ? 7.699 11.477 17.922 1 96.5 31 TYR B O 1
ATOM 3026 N N . ALA B 1 32 ? 7.641 11.633 20.078 1 97.56 32 ALA B N 1
ATOM 3027 C CA . ALA B 1 32 ? 6.934 12.914 20.078 1 97.56 32 ALA B CA 1
ATOM 3028 C C . ALA B 1 32 ? 7.785 14.008 19.438 1 97.56 32 ALA B C 1
ATOM 3030 O O . ALA B 1 32 ? 9.008 14.016 19.594 1 97.56 32 ALA B O 1
ATOM 3031 N N . TRP B 1 33 ? 7.168 14.945 18.766 1 98.56 33 TRP B N 1
ATOM 3032 C CA . TRP B 1 33 ? 7.887 16.031 18.109 1 98.56 33 TRP B CA 1
ATOM 3033 C C . TRP B 1 33 ? 8.445 17.016 19.125 1 98.56 33 TRP B C 1
ATOM 3035 O O . TRP B 1 33 ? 9.383 17.766 18.828 1 98.56 33 TRP B O 1
ATOM 3045 N N . ASN B 1 34 ? 7.93 17.031 20.359 1 97.94 34 ASN B N 1
ATOM 3046 C CA . ASN B 1 34 ? 8.469 17.938 21.359 1 97.94 34 ASN B CA 1
ATOM 3047 C C . ASN B 1 34 ? 9.836 17.469 21.859 1 97.94 34 ASN B C 1
ATOM 3049 O O . ASN B 1 34 ? 10.461 18.141 22.672 1 97.94 34 ASN B O 1
ATOM 3053 N N . ASN B 1 35 ? 10.258 16.344 21.359 1 97.62 35 ASN B N 1
ATOM 3054 C CA . ASN B 1 35 ? 11.641 15.938 21.578 1 97.62 35 ASN B CA 1
ATOM 3055 C C . ASN B 1 35 ? 12.625 16.859 20.875 1 97.62 35 ASN B C 1
ATOM 3057 O O . ASN B 1 35 ? 13.789 16.953 21.25 1 97.62 35 ASN B O 1
ATOM 3061 N N . VAL B 1 36 ? 12.133 17.625 19.859 1 98.06 36 VAL B N 1
ATOM 3062 C CA . VAL B 1 36 ? 13.094 18.359 19.047 1 98.06 36 VAL B CA 1
ATOM 3063 C C . VAL B 1 36 ? 12.633 19.812 18.906 1 98.06 36 VAL B C 1
ATOM 3065 O O . VAL B 1 36 ? 13.375 20.656 18.391 1 98.06 36 VAL B O 1
ATOM 3068 N N . ALA B 1 37 ? 11.438 20.109 19.391 1 97.81 37 ALA B N 1
ATOM 3069 C CA . ALA B 1 37 ? 10.914 21.469 19.359 1 97.81 37 ALA B CA 1
ATOM 3070 C C . ALA B 1 37 ? 9.836 21.672 20.438 1 97.81 37 ALA B C 1
ATOM 3072 O O . ALA B 1 37 ? 9.266 20.703 20.922 1 97.81 37 ALA B O 1
ATOM 3073 N N . ASN B 1 38 ? 9.648 22.922 20.844 1 97.5 38 ASN B N 1
ATOM 3074 C CA . ASN B 1 38 ? 8.406 23.234 21.547 1 97.5 38 ASN B CA 1
ATOM 3075 C C . ASN B 1 38 ? 7.211 23.188 20.594 1 97.5 38 ASN B C 1
ATOM 3077 O O . ASN B 1 38 ? 7.305 23.625 19.453 1 97.5 38 ASN B O 1
ATOM 3081 N N . VAL B 1 39 ? 6.121 22.625 21.062 1 98.06 39 VAL B N 1
ATOM 3082 C CA . VAL B 1 39 ? 4.992 22.453 20.156 1 98.06 39 VAL B CA 1
ATOM 3083 C C . VAL B 1 39 ? 3.742 23.094 20.75 1 98.06 39 VAL B C 1
ATOM 3085 O O . VAL B 1 39 ? 3.41 22.859 21.922 1 98.06 39 VAL B O 1
ATOM 3088 N N . LEU B 1 40 ? 3.109 23.906 19.984 1 97.44 40 LEU B N 1
ATOM 3089 C CA . LEU B 1 40 ? 1.806 24.484 20.297 1 97.44 40 LEU B CA 1
ATOM 3090 C C . LEU B 1 40 ? 0.713 23.844 19.453 1 97.44 40 LEU B C 1
ATOM 3092 O O . LEU B 1 40 ? 0.823 23.766 18.219 1 97.44 40 LEU B O 1
ATOM 3096 N N . PHE B 1 41 ? -0.26 23.266 20.125 1 97.44 41 PHE B N 1
ATOM 3097 C CA . PHE B 1 41 ? -1.432 22.75 19.438 1 97.44 41 PHE B CA 1
ATOM 3098 C C . PHE B 1 41 ? -2.582 23.75 19.484 1 97.44 41 PHE B C 1
ATOM 3100 O O . PHE B 1 41 ? -3.029 24.125 20.562 1 97.44 41 PHE B O 1
ATOM 3107 N N . LEU B 1 42 ? -3.037 24.094 18.375 1 96.44 42 LEU B N 1
ATOM 3108 C CA . LEU B 1 42 ? -4.051 25.141 18.312 1 96.44 42 LEU B CA 1
ATOM 3109 C C . LEU B 1 42 ? -5.363 24.594 17.766 1 96.44 42 LEU B C 1
ATOM 3111 O O . LEU B 1 42 ? -5.402 24.078 16.641 1 96.44 42 LEU B O 1
ATOM 3115 N N . GLU B 1 43 ? -6.379 24.656 18.594 1 94.88 43 GLU B N 1
ATOM 3116 C CA . GLU B 1 43 ? -7.727 24.344 18.125 1 94.88 43 GLU B CA 1
ATOM 3117 C C . GLU B 1 43 ? -8.336 25.531 17.375 1 94.88 43 GLU B C 1
ATOM 3119 O O . GLU B 1 43 ? -8.586 26.578 17.953 1 94.88 43 GLU B O 1
ATOM 3124 N N . THR B 1 44 ? -8.5 25.375 16.203 1 92.56 44 THR B N 1
ATOM 3125 C CA . THR B 1 44 ? -9.031 26.422 15.352 1 92.56 44 THR B CA 1
ATOM 3126 C C . THR B 1 44 ? -9.914 25.844 14.25 1 92.56 44 THR B C 1
ATOM 3128 O O . THR B 1 44 ? -9.688 24.719 13.797 1 92.56 44 THR B O 1
ATOM 3131 N N . PRO B 1 45 ? -10.984 26.578 13.773 1 91.44 45 PRO B N 1
ATOM 3132 C CA . PRO B 1 45 ? -11.531 27.828 14.281 1 91.44 45 PRO B CA 1
ATOM 3133 C C . PRO B 1 45 ? -12.398 27.641 15.523 1 91.44 45 PRO B C 1
ATOM 3135 O O . PRO B 1 45 ? -12.352 26.578 16.156 1 91.44 45 PRO B O 1
ATOM 3138 N N . ALA B 1 46 ? -13.016 28.734 15.953 1 91.56 46 ALA B N 1
ATOM 3139 C CA . ALA B 1 46 ? -13.961 28.609 17.062 1 91.56 46 ALA B CA 1
ATOM 3140 C C . ALA B 1 46 ? -14.969 27.5 16.797 1 91.56 46 ALA B C 1
ATOM 3142 O O . ALA B 1 46 ? -15.508 27.375 15.688 1 91.56 46 ALA B O 1
ATOM 3143 N N . GLY B 1 47 ? -15.148 26.625 17.781 1 91 47 GLY B N 1
ATOM 3144 C CA . GLY B 1 47 ? -16.078 25.516 17.656 1 91 47 GLY B CA 1
ATOM 3145 C C . GLY B 1 47 ? -15.398 24.172 17.516 1 91 47 GLY B C 1
ATOM 3146 O O . GLY B 1 47 ? -16.031 23.125 17.641 1 91 47 GLY B O 1
ATOM 3147 N N . VAL B 1 48 ? -14.148 24.203 17.281 1 94.38 48 VAL B N 1
ATOM 3148 C CA . VAL B 1 48 ? -13.383 22.969 17.125 1 94.38 48 VAL B CA 1
ATOM 3149 C C . VAL B 1 48 ? -12.742 22.578 18.453 1 94.38 48 VAL B C 1
ATOM 3151 O O . VAL B 1 48 ? -12.086 23.406 19.094 1 94.38 48 VAL B O 1
ATOM 3154 N N . GLY B 1 49 ? -12.914 21.297 18.797 1 95.25 49 GLY B N 1
ATOM 3155 C CA . GLY B 1 49 ? -12.375 20.844 20.078 1 95.25 49 GLY B CA 1
ATOM 3156 C C . GLY B 1 49 ? -12.898 21.625 21.266 1 95.25 49 GLY B C 1
ATOM 3157 O O . GLY B 1 49 ? -14.109 21.766 21.453 1 95.25 49 GLY B O 1
ATOM 3158 N N . PHE B 1 50 ? -11.953 22.297 21.969 1 95.81 50 PHE B N 1
ATOM 3159 C CA . PHE B 1 50 ? -12.336 23.047 23.172 1 95.81 50 PHE B CA 1
ATOM 3160 C C . PHE B 1 50 ? -12.445 24.531 22.859 1 95.81 50 PHE B C 1
ATOM 3162 O O . PHE B 1 50 ? -12.797 25.328 23.734 1 95.81 50 PHE B O 1
ATOM 3169 N N . SER B 1 51 ? -12.141 24.875 21.594 1 93.5 51 SER B N 1
ATOM 3170 C CA . SER B 1 51 ? -12.242 26.281 21.219 1 93.5 51 SER B CA 1
ATOM 3171 C C . SER B 1 51 ? -13.703 26.734 21.203 1 93.5 51 SER B C 1
ATOM 3173 O O . SER B 1 51 ? -14.594 25.969 20.828 1 93.5 51 SER B O 1
ATOM 3175 N N . TYR B 1 52 ? -13.891 27.984 21.609 1 91.88 52 TYR B N 1
ATOM 3176 C CA . TYR B 1 52 ? -15.25 28.516 21.609 1 91.88 52 TYR B CA 1
ATOM 3177 C C . TYR B 1 52 ? -15.234 30.047 21.484 1 91.88 52 TYR B C 1
ATOM 3179 O O . TYR B 1 52 ? -14.18 30.672 21.625 1 91.88 52 TYR B O 1
ATOM 3187 N N . SER B 1 53 ? -16.344 30.562 21.125 1 89.69 53 SER B N 1
ATOM 3188 C CA . SER B 1 53 ? -16.594 32 21.109 1 89.69 53 SER B CA 1
ATOM 3189 C C . SER B 1 53 ? -17.859 32.344 21.891 1 89.69 53 SER B C 1
ATOM 3191 O O . SER B 1 53 ? -18.828 31.578 21.875 1 89.69 53 SER B O 1
ATOM 3193 N N . ASN B 1 54 ? -17.734 33.469 22.562 1 88.81 54 ASN B N 1
ATOM 3194 C CA . ASN B 1 54 ? -18.922 33.938 23.266 1 88.81 54 ASN B CA 1
ATOM 3195 C C . ASN B 1 54 ? -19.828 34.75 22.359 1 88.81 54 ASN B C 1
ATOM 3197 O O . ASN B 1 54 ? -20.906 35.188 22.766 1 88.81 54 ASN B O 1
ATOM 3201 N N . THR B 1 55 ? -19.391 34.906 21.172 1 88.44 55 THR B N 1
ATOM 3202 C CA . THR B 1 55 ? -20.156 35.656 20.188 1 88.44 55 THR B CA 1
ATOM 3203 C C . THR B 1 55 ? -20.719 34.719 19.125 1 88.44 55 THR B C 1
ATOM 3205 O O . THR B 1 55 ? -19.969 34.094 18.359 1 88.44 55 THR B O 1
ATOM 3208 N N . SER B 1 56 ? -22 34.719 19.031 1 85.88 56 SER B N 1
ATOM 3209 C CA . SER B 1 56 ? -22.703 33.75 18.156 1 85.88 56 SER B CA 1
ATOM 3210 C C . SER B 1 56 ? -22.328 33.969 16.703 1 85.88 56 SER B C 1
ATOM 3212 O O . SER B 1 56 ? -22.281 33 15.922 1 85.88 56 SER B O 1
ATOM 3214 N N . SER B 1 57 ? -22.062 35.188 16.375 1 83.5 57 SER B N 1
ATOM 3215 C CA . SER B 1 57 ? -21.781 35.5 14.984 1 83.5 57 SER B CA 1
ATOM 3216 C C . SER B 1 57 ? -20.484 34.875 14.516 1 83.5 57 SER B C 1
ATOM 3218 O O . SER B 1 57 ? -20.281 34.656 13.312 1 83.5 57 SER B O 1
ATOM 3220 N N . ASP B 1 58 ? -19.656 34.438 15.406 1 84.56 58 ASP B N 1
ATOM 3221 C CA . ASP B 1 58 ? -18.359 33.844 15.07 1 84.56 58 ASP B CA 1
ATOM 3222 C C . ASP B 1 58 ? -18.531 32.438 14.5 1 84.56 58 ASP B C 1
ATOM 3224 O O . ASP B 1 58 ? -17.641 31.922 13.852 1 84.56 58 ASP B O 1
ATOM 3228 N N . TYR B 1 59 ? -19.703 31.938 14.734 1 85.56 59 TYR B N 1
ATOM 3229 C CA . TYR B 1 59 ? -19.969 30.562 14.297 1 85.56 59 TYR B CA 1
ATOM 3230 C C . TYR B 1 59 ? -20.719 30.547 12.977 1 85.56 59 TYR B C 1
ATOM 3232 O O . TYR B 1 59 ? -20.875 29.5 12.359 1 85.56 59 TYR B O 1
ATOM 3240 N N . SER B 1 60 ? -21.172 31.734 12.594 1 82.06 60 SER B N 1
ATOM 3241 C CA . SER B 1 60 ? -22.094 31.797 11.461 1 82.06 60 SER B CA 1
ATOM 3242 C C . SER B 1 60 ? -21.344 31.703 10.133 1 82.06 60 SER B C 1
ATOM 3244 O O . SER B 1 60 ? -21.891 31.219 9.141 1 82.06 60 SER B O 1
ATOM 3246 N N . ASN B 1 61 ? -20.141 32.188 10.188 1 82.38 61 ASN B N 1
ATOM 3247 C CA . ASN B 1 61 ? -19.453 32.156 8.906 1 82.38 61 ASN B CA 1
ATOM 3248 C C . ASN B 1 61 ? -18.016 31.672 9.055 1 82.38 61 ASN B C 1
ATOM 3250 O O . ASN B 1 61 ? -17.062 32.375 8.672 1 82.38 61 ASN B O 1
ATOM 3254 N N . PRO B 1 62 ? -17.938 30.438 9.523 1 87.75 62 PRO B N 1
ATOM 3255 C CA . PRO B 1 62 ? -16.578 29.922 9.602 1 87.75 62 PRO B CA 1
ATOM 3256 C C . PRO B 1 62 ? -15.938 29.734 8.227 1 87.75 62 PRO B C 1
ATOM 3258 O O . PRO B 1 62 ? -16.641 29.438 7.254 1 87.75 62 PRO B O 1
ATOM 3261 N N . GLY B 1 63 ? -14.688 29.969 8.094 1 93.69 63 GLY B N 1
ATOM 3262 C CA . GLY B 1 63 ? -13.961 29.844 6.844 1 93.69 63 GLY B CA 1
ATOM 3263 C C . GLY B 1 63 ? -12.461 30.047 7.004 1 93.69 63 GLY B C 1
ATOM 3264 O O . GLY B 1 63 ? -11.977 30.297 8.109 1 93.69 63 GLY B O 1
ATOM 3265 N N . ASP B 1 64 ? -11.789 29.891 5.926 1 96.44 64 ASP B N 1
ATOM 3266 C CA . ASP B 1 64 ? -10.328 29.922 5.93 1 96.44 64 ASP B CA 1
ATOM 3267 C C . ASP B 1 64 ? -9.812 31.312 6.305 1 96.44 64 ASP B C 1
ATOM 3269 O O . ASP B 1 64 ? -8.859 31.438 7.074 1 96.44 64 ASP B O 1
ATOM 3273 N N . ASN B 1 65 ? -10.438 32.312 5.781 1 95 65 ASN B N 1
ATOM 3274 C CA . ASN B 1 65 ? -9.969 33.688 6.031 1 95 65 ASN B CA 1
ATOM 3275 C C . ASN B 1 65 ? -10.016 34.031 7.52 1 95 65 ASN B C 1
ATOM 3277 O O . ASN B 1 65 ? -9.039 34.531 8.078 1 95 65 ASN B O 1
ATOM 3281 N N . ASN B 1 66 ? -11.203 33.812 8.102 1 93.56 66 ASN B N 1
ATOM 3282 C CA . ASN B 1 66 ? -11.32 34.125 9.523 1 93.56 66 ASN B CA 1
ATOM 3283 C C . ASN B 1 66 ? -10.406 33.25 10.367 1 93.56 66 ASN B C 1
ATOM 3285 O O . ASN B 1 66 ? -9.898 33.656 11.398 1 93.56 66 ASN B O 1
ATOM 3289 N N . THR B 1 67 ? -10.266 32 9.945 1 95.75 67 THR B N 1
ATOM 3290 C CA . THR B 1 67 ? -9.375 31.094 10.664 1 95.75 67 THR B CA 1
ATOM 3291 C C . THR B 1 67 ? -7.945 31.625 10.672 1 95.75 67 THR B C 1
ATOM 3293 O O . THR B 1 67 ? -7.281 31.609 11.711 1 95.75 67 THR B O 1
ATOM 3296 N N . ALA B 1 68 ? -7.438 32.094 9.523 1 97.25 68 ALA B N 1
ATOM 3297 C CA . ALA B 1 68 ? -6.09 32.625 9.43 1 97.25 68 ALA B CA 1
ATOM 3298 C C . ALA B 1 68 ? -5.938 33.875 10.305 1 97.25 68 ALA B C 1
ATOM 3300 O O . ALA B 1 68 ? -4.953 34 11.039 1 97.25 68 ALA B O 1
ATOM 3301 N N . GLU B 1 69 ? -6.918 34.719 10.289 1 95.69 69 GLU B N 1
ATOM 3302 C CA . GLU B 1 69 ? -6.867 35.969 11.047 1 95.69 69 GLU B CA 1
ATOM 3303 C C . GLU B 1 69 ? -6.902 35.719 12.555 1 95.69 69 GLU B C 1
ATOM 3305 O O . GLU B 1 69 ? -6.152 36.312 13.312 1 95.69 69 GLU B O 1
ATOM 3310 N N . ASP B 1 70 ? -7.809 34.844 12.922 1 95.31 70 ASP B N 1
ATOM 3311 C CA . ASP B 1 70 ? -7.93 34.5 14.336 1 95.31 70 ASP B CA 1
ATOM 3312 C C . ASP B 1 70 ? -6.664 33.844 14.852 1 95.31 70 ASP B C 1
ATOM 3314 O O . ASP B 1 70 ? -6.211 34.094 15.969 1 95.31 70 ASP B O 1
ATOM 3318 N N . SER B 1 71 ? -6.148 32.938 14.047 1 97.19 71 SER B N 1
ATOM 3319 C CA . SER B 1 71 ? -4.926 32.25 14.438 1 97.19 71 SER B CA 1
ATOM 3320 C C . SER B 1 71 ? -3.754 33.219 14.562 1 97.19 71 SER B C 1
ATOM 3322 O O . SER B 1 71 ? -2.934 33.094 15.469 1 97.19 71 SER B O 1
ATOM 3324 N N . TYR B 1 72 ? -3.67 34.125 13.617 1 97.81 72 TYR B N 1
ATOM 3325 C CA . TYR B 1 72 ? -2.629 35.156 13.695 1 97.81 72 TYR B CA 1
ATOM 3326 C C . TYR B 1 72 ? -2.76 35.969 14.977 1 97.81 72 TYR B C 1
ATOM 3328 O O . TYR B 1 72 ? -1.771 36.188 15.672 1 97.81 72 TYR B O 1
ATOM 3336 N N . THR B 1 73 ? -3.975 36.406 15.273 1 96.81 73 THR B N 1
ATOM 3337 C CA . THR B 1 73 ? -4.227 37.188 16.469 1 96.81 73 THR B CA 1
ATOM 3338 C C . THR B 1 73 ? -3.828 36.406 17.719 1 96.81 73 THR B C 1
ATOM 3340 O O . THR B 1 73 ? -3.215 36.969 18.641 1 96.81 73 THR B O 1
ATOM 3343 N N . PHE B 1 74 ? -4.223 35.188 17.734 1 96.94 74 PHE B N 1
ATOM 3344 C CA . PHE B 1 74 ? -3.832 34.312 18.844 1 96.94 74 PHE B CA 1
ATOM 3345 C C . PHE B 1 74 ? -2.316 34.281 19 1 96.94 74 PHE B C 1
ATOM 3347 O O . PHE B 1 74 ? -1.801 34.438 20.109 1 96.94 74 PHE B O 1
ATOM 3354 N N . LEU B 1 75 ? -1.574 34.062 17.922 1 97.62 75 LEU B N 1
ATOM 3355 C CA . LEU B 1 75 ? -0.123 33.906 17.984 1 97.62 75 LEU B CA 1
ATOM 3356 C C . LEU B 1 75 ? 0.524 35.219 18.484 1 97.6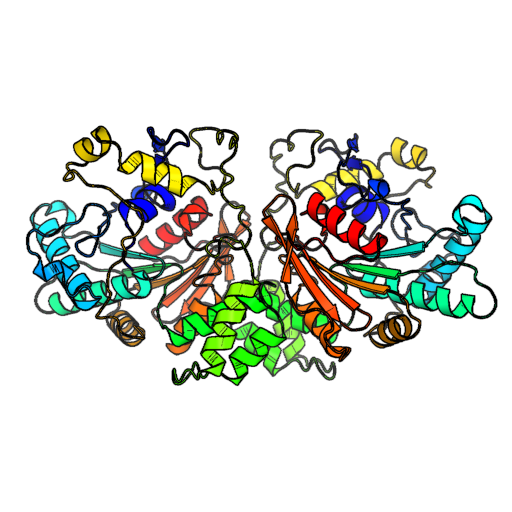2 75 LEU B C 1
ATOM 3358 O O . LEU B 1 75 ? 1.428 35.156 19.328 1 97.62 75 LEU B O 1
ATOM 3362 N N . VAL B 1 76 ? 0.076 36.344 18.016 1 96.81 76 VAL B N 1
ATOM 3363 C CA . VAL B 1 76 ? 0.628 37.625 18.453 1 96.81 76 VAL B CA 1
ATOM 3364 C C . VAL B 1 76 ? 0.447 37.781 19.953 1 96.81 76 VAL B C 1
ATOM 3366 O O . VAL B 1 76 ? 1.394 38.125 20.672 1 96.81 76 VAL B O 1
ATOM 3369 N N . ASN B 1 77 ? -0.762 37.5 20.391 1 97.19 77 ASN B N 1
ATOM 3370 C CA . ASN B 1 77 ? -1.045 37.625 21.812 1 97.19 77 ASN B CA 1
ATOM 3371 C C . ASN B 1 77 ? -0.279 36.594 22.641 1 97.19 77 ASN B C 1
ATOM 3373 O O . ASN B 1 77 ? 0.149 36.875 23.766 1 97.19 77 ASN B O 1
ATOM 3377 N N . TRP B 1 78 ? -0.174 35.406 22.094 1 96.81 78 TRP B N 1
ATOM 3378 C CA . TRP B 1 78 ? 0.57 34.344 22.781 1 96.81 78 TRP B CA 1
ATOM 3379 C C . TRP B 1 78 ? 2.031 34.75 22.969 1 96.81 78 TRP B C 1
ATOM 3381 O O . TRP B 1 78 ? 2.596 34.594 24.047 1 96.81 78 TRP B O 1
ATOM 3391 N N . PHE B 1 79 ? 2.693 35.312 21.953 1 96.31 79 PHE B N 1
ATOM 3392 C CA . PHE B 1 79 ? 4.094 35.719 22.031 1 96.31 79 PHE B CA 1
ATOM 3393 C C . PHE B 1 79 ? 4.266 36.906 22.938 1 96.31 79 PHE B C 1
ATOM 3395 O O . PHE B 1 79 ? 5.324 37.094 23.547 1 96.31 79 PHE B O 1
ATOM 3402 N N . GLU B 1 80 ? 3.223 37.719 22.969 1 96.06 80 GLU B N 1
ATOM 3403 C CA . GLU B 1 80 ? 3.264 38.812 23.922 1 96.06 80 GLU B CA 1
ATOM 3404 C C . GLU B 1 80 ? 3.223 38.312 25.359 1 96.06 80 GLU B C 1
ATOM 3406 O O . GLU B 1 80 ? 3.92 38.812 26.234 1 96.06 80 GLU B O 1
ATOM 3411 N N . ARG B 1 81 ? 2.428 37.375 25.531 1 96.94 81 ARG B N 1
ATOM 3412 C CA . ARG B 1 81 ? 2.279 36.781 26.875 1 96.94 81 ARG B CA 1
ATOM 3413 C C . ARG B 1 81 ? 3.52 35.969 27.25 1 96.94 81 ARG B C 1
ATOM 3415 O O . ARG B 1 81 ? 3.893 35.938 28.438 1 96.94 81 ARG B O 1
ATOM 3422 N N . PHE B 1 82 ? 4.152 35.344 26.281 1 96.81 82 PHE B N 1
ATOM 3423 C CA . PHE B 1 82 ? 5.336 34.531 26.516 1 96.81 82 PHE B CA 1
ATOM 3424 C C . PHE B 1 82 ? 6.516 35.031 25.688 1 96.81 82 PHE B C 1
ATOM 3426 O O . PHE B 1 82 ? 6.992 34.344 24.781 1 96.81 82 PHE B O 1
ATOM 3433 N N . PRO B 1 83 ? 7.098 36.125 26.078 1 95.31 83 PRO B N 1
ATOM 3434 C CA . PRO B 1 83 ? 8.102 36.812 25.266 1 95.31 83 PRO B CA 1
ATOM 3435 C C . PRO B 1 83 ? 9.398 36.031 25.125 1 95.31 83 PRO B C 1
ATOM 3437 O O . PRO B 1 83 ? 10.188 36.281 24.219 1 95.31 83 PRO B O 1
ATOM 3440 N N . GLN B 1 84 ? 9.641 35.031 26.016 1 95.38 84 GLN B N 1
ATOM 3441 C CA . GLN B 1 84 ? 10.844 34.219 25.938 1 95.38 84 GLN B CA 1
ATOM 3442 C C . GLN B 1 84 ? 10.859 33.406 24.641 1 95.38 84 GLN B C 1
ATOM 3444 O O . GLN B 1 84 ? 11.914 32.906 24.234 1 95.38 84 GLN B O 1
ATOM 3449 N N . TYR B 1 85 ? 9.727 33.312 23.984 1 95.56 85 TYR B N 1
ATOM 3450 C CA . TYR B 1 85 ? 9.648 32.5 22.766 1 95.56 85 TYR B CA 1
ATOM 3451 C C . TYR B 1 85 ? 9.617 33.375 21.531 1 95.56 85 TYR B C 1
ATOM 3453 O O . TYR B 1 85 ? 9.664 32.906 20.406 1 95.56 85 TYR B O 1
ATOM 3461 N N . LYS B 1 86 ? 9.57 34.688 21.625 1 92.19 86 LYS B N 1
ATOM 3462 C CA . LYS B 1 86 ? 9.305 35.625 20.531 1 92.19 86 LYS B CA 1
ATOM 3463 C C . LYS B 1 86 ? 10.422 35.594 19.5 1 92.19 86 LYS B C 1
ATOM 3465 O O . LYS B 1 86 ? 10.164 35.781 18.297 1 92.19 86 LYS B O 1
ATOM 3470 N N . ASN B 1 87 ? 11.648 35.375 19.859 1 91.38 87 ASN B N 1
ATOM 3471 C CA . ASN B 1 87 ? 12.766 35.5 18.922 1 91.38 87 ASN B CA 1
ATOM 3472 C C . ASN B 1 87 ? 13.234 34.125 18.453 1 91.38 87 ASN B C 1
ATOM 3474 O O . ASN B 1 87 ? 14.234 34.031 17.734 1 91.38 87 ASN B O 1
ATOM 3478 N N . ARG B 1 88 ? 12.484 33.156 18.797 1 95.75 88 ARG B N 1
ATOM 3479 C CA . ARG B 1 88 ? 12.836 31.828 18.344 1 95.75 88 ARG B CA 1
ATOM 3480 C C . ARG B 1 88 ? 12.328 31.578 16.938 1 95.75 88 ARG B C 1
ATOM 3482 O O . ARG B 1 88 ? 11.391 32.219 16.484 1 95.75 88 ARG B O 1
ATOM 3489 N N . ASP B 1 89 ? 13.094 30.656 16.219 1 97.56 89 ASP B N 1
ATOM 3490 C CA . ASP B 1 89 ? 12.57 30.203 14.938 1 97.56 89 ASP B CA 1
ATOM 3491 C C . ASP B 1 89 ? 11.172 29.609 15.086 1 97.56 89 ASP B C 1
ATOM 3493 O O . ASP B 1 89 ? 10.922 28.812 16 1 97.56 89 ASP B O 1
ATOM 3497 N N . PHE B 1 90 ? 10.258 30.047 14.242 1 98.44 90 PHE B N 1
ATOM 3498 C CA . PHE B 1 90 ? 8.875 29.594 14.305 1 98.44 90 PHE B CA 1
ATOM 3499 C C . PHE B 1 90 ? 8.5 28.828 13.039 1 98.44 90 PHE B C 1
ATOM 3501 O O . PHE B 1 90 ? 8.891 29.203 11.938 1 98.44 90 PHE B O 1
ATOM 3508 N N . PHE B 1 91 ? 7.875 27.734 13.188 1 98.75 91 PHE B N 1
ATOM 3509 C CA . PHE B 1 91 ? 7.41 26.859 12.109 1 98.75 91 PHE B CA 1
ATOM 3510 C C . PHE B 1 91 ? 5.926 26.547 12.273 1 98.75 91 PHE B C 1
ATOM 3512 O O . PHE B 1 91 ? 5.398 26.578 13.383 1 98.75 91 PHE B O 1
ATOM 3519 N N . ILE B 1 92 ? 5.285 26.312 11.211 1 98.81 92 ILE B N 1
ATOM 3520 C CA . ILE B 1 92 ? 3.893 25.875 11.242 1 98.81 92 ILE B CA 1
ATOM 3521 C C . ILE B 1 92 ? 3.754 24.531 10.516 1 98.81 92 ILE B C 1
ATOM 3523 O O . ILE B 1 92 ? 4.301 24.359 9.43 1 98.81 92 ILE B O 1
ATOM 3527 N N . THR B 1 93 ? 3.096 23.625 11.117 1 98.62 93 THR B N 1
ATOM 3528 C CA . THR B 1 93 ? 2.842 22.328 10.492 1 98.62 93 THR B CA 1
ATOM 3529 C C . THR B 1 93 ? 1.356 21.984 10.555 1 98.62 93 THR B C 1
ATOM 3531 O O . THR B 1 93 ? 0.609 22.562 11.344 1 98.62 93 THR B O 1
ATOM 3534 N N . GLY B 1 94 ? 0.912 21.156 9.766 1 97.94 94 GLY B N 1
ATOM 3535 C CA . GLY B 1 94 ? -0.447 20.641 9.711 1 97.94 94 GLY B CA 1
ATOM 3536 C C . GLY B 1 94 ? -0.625 19.531 8.695 1 97.94 94 GLY B C 1
ATOM 3537 O O . GLY B 1 94 ? 0.278 19.25 7.902 1 97.94 94 GLY B O 1
ATOM 3538 N N . GLU B 1 95 ? -1.716 18.875 8.773 1 97.25 95 GLU B N 1
ATOM 3539 C CA . GLU B 1 95 ? -2.008 17.734 7.898 1 97.25 95 GLU B CA 1
ATOM 3540 C C . GLU B 1 95 ? -3.412 17.844 7.309 1 97.25 95 GLU B C 1
ATOM 3542 O O . GLU B 1 95 ? -4.293 18.469 7.906 1 97.25 95 GLU B O 1
ATOM 3547 N N . SER B 1 96 ? -3.6 17.203 6.125 1 97.75 96 SER B N 1
ATOM 3548 C CA . SER B 1 96 ? -4.926 17.141 5.52 1 97.75 96 SER B CA 1
ATOM 3549 C C . SER B 1 96 ? -5.406 18.516 5.066 1 97.75 96 SER B C 1
ATOM 3551 O O . SER B 1 96 ? -4.703 19.203 4.328 1 97.75 96 SER B O 1
ATOM 3553 N N . TYR B 1 97 ? -6.512 19 5.602 1 97.19 97 TYR B N 1
ATOM 3554 C CA . TYR B 1 97 ? -7.031 20.297 5.199 1 97.19 97 TYR B CA 1
ATOM 3555 C C . TYR B 1 97 ? -6.109 21.422 5.66 1 97.19 97 TYR B C 1
ATOM 3557 O O . TYR B 1 97 ? -6.215 22.547 5.184 1 97.19 97 TYR B O 1
ATOM 3565 N N . ALA B 1 98 ? -5.184 21.062 6.516 1 97.19 98 ALA B N 1
ATOM 3566 C CA . ALA B 1 98 ? -4.176 22.047 6.898 1 97.19 98 ALA B CA 1
ATOM 3567 C C . ALA B 1 98 ? -3.34 22.469 5.691 1 97.19 98 ALA B C 1
ATOM 3569 O O . ALA B 1 98 ? -2.617 23.469 5.75 1 97.19 98 ALA B O 1
ATOM 3570 N N . GLY B 1 99 ? -3.5 21.75 4.621 1 98.25 99 GLY B N 1
ATOM 3571 C CA . GLY B 1 99 ? -3 22.266 3.355 1 98.25 99 GLY B CA 1
ATOM 3572 C C . GLY B 1 99 ? -3.57 23.625 2.994 1 98.25 99 GLY B C 1
ATOM 3573 O O . GLY B 1 99 ? -2.977 24.359 2.205 1 98.25 99 GLY B O 1
ATOM 3574 N N . HIS B 1 100 ? -4.695 23.969 3.518 1 98.25 100 HIS B N 1
ATOM 3575 C CA . HIS B 1 100 ? -5.277 25.297 3.4 1 98.25 100 HIS B CA 1
ATOM 3576 C C . HIS B 1 100 ? -4.871 26.188 4.574 1 98.25 100 HIS B C 1
ATOM 3578 O O . HIS B 1 100 ? -4.355 27.281 4.375 1 98.25 100 HIS B O 1
ATOM 3584 N N . TYR B 1 101 ? -5.004 25.688 5.777 1 97.94 101 TYR B N 1
ATOM 3585 C CA . TYR B 1 101 ? -4.828 26.484 6.988 1 97.94 101 TYR B CA 1
ATOM 3586 C C . TYR B 1 101 ? -3.4 27.016 7.094 1 97.94 101 TYR B C 1
ATOM 3588 O O . TYR B 1 101 ? -3.188 28.203 7.363 1 97.94 101 TYR B O 1
ATOM 3596 N N . VAL B 1 102 ? -2.471 26.125 6.859 1 98.75 102 VAL B N 1
ATOM 3597 C CA . VAL B 1 102 ? -1.081 26.422 7.195 1 98.75 102 VAL B CA 1
ATOM 3598 C C . VAL B 1 102 ? -0.518 27.453 6.227 1 98.75 102 VAL B C 1
ATOM 3600 O O . VAL B 1 102 ? -0.001 28.484 6.648 1 98.75 102 VAL B O 1
ATOM 3603 N N . PRO B 1 103 ? -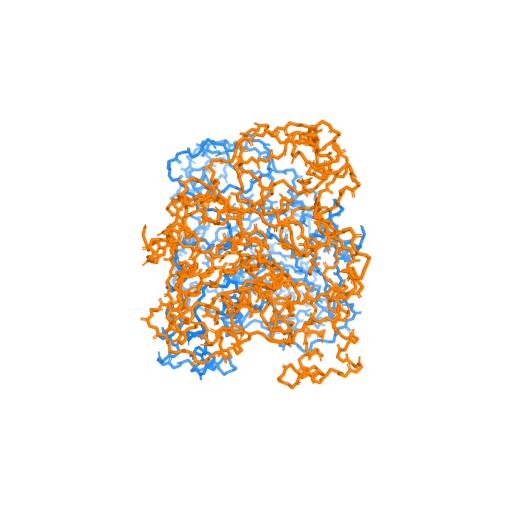0.653 27.266 4.938 1 98.88 103 PRO B N 1
ATOM 3604 C CA . PRO B 1 103 ? -0.136 28.297 4.031 1 98.88 103 PRO B CA 1
ATOM 3605 C C . PRO B 1 103 ? -0.832 29.641 4.215 1 98.88 103 PRO B C 1
ATOM 3607 O O . PRO B 1 103 ? -0.186 30.688 4.129 1 98.88 103 PRO B O 1
ATOM 3610 N N . GLN B 1 104 ? -2.072 29.625 4.473 1 98.69 104 GLN B N 1
ATOM 3611 C CA . GLN B 1 104 ? -2.811 30.875 4.602 1 98.69 104 GLN B CA 1
ATOM 3612 C C . GLN B 1 104 ? -2.406 31.625 5.871 1 98.69 104 GLN B C 1
ATOM 3614 O O . GLN B 1 104 ? -2.277 32.844 5.859 1 98.69 104 GLN B O 1
ATOM 3619 N N . LEU B 1 105 ? -2.238 30.891 6.941 1 98.75 105 LEU B N 1
ATOM 3620 C CA . LEU B 1 105 ? -1.727 31.531 8.156 1 98.75 105 LEU B CA 1
ATOM 3621 C C . LEU B 1 105 ? -0.318 32.062 7.934 1 98.75 105 LEU B C 1
ATOM 3623 O O . LEU B 1 105 ? 0.001 33.188 8.367 1 98.75 105 LEU B O 1
ATOM 3627 N N . ALA B 1 106 ? 0.529 31.281 7.297 1 98.81 106 ALA B N 1
ATOM 3628 C CA . ALA B 1 106 ? 1.896 31.703 7.008 1 98.81 106 ALA B CA 1
ATOM 3629 C C . ALA B 1 106 ? 1.909 33 6.188 1 98.81 106 ALA B C 1
ATOM 3631 O O . ALA B 1 106 ? 2.676 33.906 6.477 1 98.81 106 ALA B O 1
ATOM 3632 N N . TYR B 1 107 ? 1.089 33.031 5.195 1 98.38 107 TYR B N 1
ATOM 3633 C CA . TYR B 1 107 ? 0.993 34.219 4.355 1 98.38 107 TYR B CA 1
ATOM 3634 C C . TYR B 1 107 ? 0.54 35.406 5.168 1 98.38 107 TYR B C 1
ATOM 3636 O O . TYR B 1 107 ? 1.058 36.531 4.988 1 98.38 107 TYR B O 1
ATOM 3644 N N . THR B 1 108 ? -0.451 35.219 6.016 1 98 108 THR B N 1
ATOM 3645 C CA . THR B 1 108 ? -0.941 36.281 6.883 1 98 108 THR B CA 1
ATOM 3646 C C . THR B 1 108 ? 0.181 36.844 7.77 1 98 108 THR B C 1
ATOM 3648 O O . THR B 1 108 ? 0.335 38.031 7.918 1 98 108 THR B O 1
ATOM 3651 N N . ILE B 1 109 ? 0.953 35.938 8.344 1 98.06 109 ILE B N 1
ATOM 3652 C CA . ILE B 1 109 ? 2.078 36.312 9.188 1 98.06 109 ILE B CA 1
ATOM 3653 C C . ILE B 1 109 ? 3.068 37.156 8.383 1 98.06 109 ILE B C 1
ATOM 3655 O O . ILE B 1 109 ? 3.492 38.219 8.828 1 98.06 109 ILE B O 1
ATOM 3659 N N . LEU B 1 110 ? 3.453 36.75 7.203 1 97 110 LEU B N 1
ATOM 3660 C CA . LEU B 1 110 ? 4.418 37.438 6.359 1 97 110 LEU B CA 1
ATOM 3661 C C . LEU B 1 110 ? 3.908 38.844 5.984 1 97 110 LEU B C 1
ATOM 3663 O O . LEU B 1 110 ? 4.672 39.812 5.98 1 97 110 LEU B O 1
ATOM 3667 N N . SER B 1 111 ? 2.643 38.906 5.672 1 95.62 111 SER B N 1
ATOM 3668 C CA . SER B 1 111 ? 2.041 40.156 5.254 1 95.62 111 SER B CA 1
ATOM 3669 C C . SER B 1 111 ? 2.051 41.188 6.391 1 95.62 111 SER B C 1
ATOM 3671 O O . SER B 1 111 ? 2.172 42.375 6.148 1 95.62 111 SER B O 1
ATOM 3673 N N . LYS B 1 112 ? 1.967 40.75 7.531 1 94.5 112 LYS B N 1
ATOM 3674 C CA . LYS B 1 112 ? 1.899 41.625 8.688 1 94.5 112 LYS B CA 1
ATOM 3675 C C . LYS B 1 112 ? 3.291 41.906 9.242 1 94.5 112 LYS B C 1
ATOM 3677 O O . LYS B 1 112 ? 3.48 42.875 9.992 1 94.5 112 LYS B O 1
ATOM 3682 N N . ASN B 1 113 ? 4.25 41.062 8.938 1 93 113 ASN B N 1
ATOM 3683 C CA . ASN B 1 113 ? 5.641 41.281 9.336 1 93 113 ASN B CA 1
ATOM 3684 C C . ASN B 1 113 ? 6.32 42.344 8.5 1 93 113 ASN B C 1
ATOM 3686 O O . ASN B 1 113 ? 7.449 42.75 8.797 1 93 113 ASN B O 1
ATOM 3690 N N . THR B 1 114 ? 5.887 42.906 7.484 1 83.5 114 THR B N 1
ATOM 3691 C CA . THR B 1 114 ? 6.523 43.812 6.531 1 83.5 114 THR B CA 1
ATOM 3692 C C . THR B 1 114 ? 7.07 45.062 7.242 1 83.5 114 THR B C 1
ATOM 3694 O O . THR B 1 114 ? 8.156 45.531 6.906 1 83.5 114 THR B O 1
ATOM 3697 N N . SER B 1 115 ? 6.492 45.531 8.25 1 79.38 115 SER B N 1
ATOM 3698 C CA . SER B 1 115 ? 6.961 46.719 8.945 1 79.38 115 SER B CA 1
ATOM 3699 C C . SER B 1 115 ? 7.895 46.375 10.094 1 79.38 115 SER B C 1
ATOM 3701 O O . SER B 1 115 ? 8.891 47.062 10.328 1 79.38 115 SER B O 1
ATOM 3703 N N . LYS B 1 116 ? 7.656 45.438 10.797 1 85.44 116 LYS B N 1
ATOM 3704 C CA . LYS B 1 116 ? 8.422 44.875 11.906 1 85.44 116 LYS B CA 1
ATOM 3705 C C . LYS B 1 116 ? 8.195 43.375 12.023 1 85.44 116 LYS B C 1
ATOM 3707 O O . LYS B 1 116 ? 7.094 42.875 11.75 1 85.44 116 LYS B O 1
ATOM 3712 N N . THR B 1 117 ? 9.305 42.719 12.289 1 85.5 117 THR B N 1
ATOM 3713 C CA . THR B 1 117 ? 9.125 41.281 12.508 1 85.5 117 THR B CA 1
ATOM 3714 C C . THR B 1 117 ? 8.414 41 13.828 1 85.5 117 THR B C 1
ATOM 3716 O O . THR B 1 117 ? 8.961 41.281 14.898 1 85.5 117 THR B O 1
ATOM 3719 N N . ILE B 1 118 ? 7.254 40.531 13.711 1 89.69 118 ILE B N 1
ATOM 3720 C CA . ILE B 1 118 ? 6.461 40.219 14.891 1 89.69 118 ILE B CA 1
ATOM 3721 C C . ILE B 1 118 ? 6.613 38.719 15.211 1 89.69 118 ILE B C 1
ATOM 3723 O O . ILE B 1 118 ? 6.801 38.344 16.375 1 89.69 118 ILE B O 1
ATOM 3727 N N . ILE B 1 119 ? 6.578 37.875 14.195 1 96.62 119 ILE B N 1
ATOM 3728 C CA . ILE B 1 119 ? 6.754 36.438 14.297 1 96.62 119 ILE B CA 1
ATOM 3729 C C . ILE B 1 119 ? 7.875 36 13.359 1 96.62 119 ILE B C 1
ATOM 3731 O O . ILE B 1 119 ? 7.848 36.281 12.164 1 96.62 119 ILE B O 1
ATOM 3735 N N . ASN B 1 120 ? 8.883 35.312 13.836 1 96.81 120 ASN B N 1
ATOM 3736 C CA . ASN B 1 120 ? 10.062 34.875 13.086 1 96.81 120 ASN B CA 1
ATOM 3737 C C . ASN B 1 120 ? 9.812 33.562 12.336 1 96.81 120 ASN B C 1
ATOM 3739 O O . ASN B 1 120 ? 10.484 32.562 12.594 1 96.81 120 ASN B O 1
ATOM 3743 N N . LEU B 1 121 ? 8.906 33.594 11.383 1 97.94 121 LEU B N 1
ATOM 3744 C CA . LEU B 1 121 ? 8.492 32.438 10.602 1 97.94 121 LEU B CA 1
ATOM 3745 C C . LEU B 1 121 ? 9.609 31.984 9.672 1 97.94 121 LEU B C 1
ATOM 3747 O O . LEU B 1 121 ? 10.102 32.781 8.852 1 97.94 121 LEU B O 1
ATOM 3751 N N . LYS B 1 122 ? 9.969 30.641 9.758 1 98.06 122 LYS B N 1
ATOM 3752 C CA . LYS B 1 122 ? 11.078 30.125 8.969 1 98.06 122 LYS B CA 1
ATOM 3753 C C . LYS B 1 122 ? 10.586 29.125 7.922 1 98.06 122 LYS B C 1
ATOM 3755 O O . LYS B 1 122 ? 11.234 28.938 6.891 1 98.06 122 LYS B O 1
ATOM 3760 N N . GLY B 1 123 ? 9.508 28.469 8.211 1 98.62 123 GLY B N 1
ATOM 3761 C CA . GLY B 1 123 ? 9.062 27.438 7.277 1 98.62 123 GLY B CA 1
ATOM 3762 C C . GLY B 1 123 ? 7.738 26.812 7.66 1 98.62 123 GLY B C 1
ATOM 3763 O O . GLY B 1 123 ? 7.246 27.016 8.773 1 98.62 123 GLY B O 1
ATOM 3764 N N . ILE B 1 124 ? 7.168 26.078 6.719 1 98.94 124 ILE B N 1
ATOM 3765 C CA . ILE B 1 124 ? 5.949 25.312 6.945 1 98.94 124 ILE B CA 1
ATOM 3766 C C . ILE B 1 124 ? 6.148 23.875 6.449 1 98.94 124 ILE B C 1
ATOM 3768 O O . ILE B 1 124 ? 6.891 23.641 5.496 1 98.94 124 ILE B O 1
ATOM 3772 N N . ALA B 1 125 ? 5.512 22.891 7.062 1 98.94 125 ALA B N 1
ATOM 3773 C CA . ALA B 1 125 ? 5.449 21.484 6.641 1 98.94 125 ALA B CA 1
ATOM 3774 C C . ALA B 1 125 ? 4.016 20.969 6.684 1 98.94 125 ALA B C 1
ATOM 3776 O O . ALA B 1 125 ? 3.389 20.938 7.742 1 98.94 125 ALA B O 1
ATOM 3777 N N . ILE B 1 126 ? 3.541 20.562 5.543 1 98.88 126 ILE B N 1
ATOM 3778 C CA . ILE B 1 126 ? 2.148 20.125 5.473 1 98.88 126 ILE B CA 1
ATOM 3779 C C . ILE B 1 126 ? 2.07 18.688 4.973 1 98.88 126 ILE B C 1
ATOM 3781 O O . ILE B 1 126 ? 2.699 18.344 3.969 1 98.88 126 ILE B O 1
ATOM 3785 N N . GLY B 1 127 ? 1.385 17.844 5.676 1 98.75 127 GLY B N 1
ATOM 3786 C CA . GLY B 1 127 ? 1.306 16.406 5.402 1 98.75 127 GLY B CA 1
ATOM 3787 C C . GLY B 1 127 ? 0.009 16 4.73 1 98.75 127 GLY B C 1
ATOM 3788 O O . GLY B 1 127 ? -1.067 16.469 5.109 1 98.75 127 GLY B O 1
ATOM 3789 N N . ASN B 1 128 ? 0.236 15.055 3.791 1 98.75 128 ASN B N 1
ATOM 3790 C CA . ASN B 1 128 ? -0.951 14.672 3.031 1 98.75 128 ASN B CA 1
ATOM 3791 C C . ASN B 1 128 ? -1.901 15.859 2.852 1 98.75 128 ASN B C 1
ATOM 3793 O O . ASN B 1 128 ? -3.088 15.758 3.166 1 98.75 128 ASN B O 1
ATOM 3797 N N . ALA B 1 129 ? -1.388 16.859 2.256 1 98.75 129 ALA B N 1
ATOM 3798 C CA . ALA B 1 129 ? -1.937 18.203 2.293 1 98.75 129 ALA B CA 1
ATOM 3799 C C . ALA B 1 129 ? -3.002 18.406 1.219 1 98.75 129 ALA B C 1
ATOM 3801 O O . ALA B 1 129 ? -2.738 18.203 0.03 1 98.75 129 ALA B O 1
ATOM 3802 N N . TRP B 1 130 ? -4.137 18.781 1.634 1 98.69 130 TRP B N 1
ATOM 3803 C CA . TRP B 1 130 ? -5.176 19.188 0.695 1 98.69 130 TRP B CA 1
ATOM 3804 C C . TRP B 1 130 ? -4.918 20.594 0.167 1 98.69 130 TRP B C 1
ATOM 3806 O O . TRP B 1 130 ? -5.336 21.578 0.778 1 98.69 130 TRP B O 1
ATOM 3816 N N . ILE B 1 131 ? -4.348 20.656 -1.017 1 98.56 131 ILE B N 1
ATOM 3817 C CA . ILE B 1 131 ? -3.816 21.906 -1.524 1 98.56 131 ILE B CA 1
ATOM 3818 C C . ILE B 1 131 ? -4.738 22.453 -2.613 1 98.56 131 ILE B C 1
ATOM 3820 O O . ILE B 1 131 ? -5.012 23.656 -2.658 1 98.56 131 ILE B O 1
ATOM 3824 N N . ASP B 1 132 ? -5.203 21.594 -3.461 1 98.38 132 ASP B N 1
ATOM 3825 C CA . ASP B 1 132 ? -6.02 21.922 -4.621 1 98.38 132 ASP B CA 1
ATOM 3826 C C . ASP B 1 132 ? -7.168 20.938 -4.793 1 98.38 132 ASP B C 1
ATOM 3828 O O . ASP B 1 132 ? -6.938 19.734 -4.945 1 98.38 132 ASP B O 1
ATOM 3832 N N . ASP B 1 133 ? -8.344 21.453 -4.848 1 97 133 ASP B N 1
ATOM 3833 C CA . ASP B 1 133 ? -9.523 20.594 -4.848 1 97 133 ASP B CA 1
ATOM 3834 C C . ASP B 1 133 ? -9.516 19.641 -6.043 1 97 133 ASP B C 1
ATOM 3836 O O . ASP B 1 133 ? -9.711 18.438 -5.887 1 97 133 ASP B O 1
ATOM 3840 N N . ASN B 1 134 ? -9.328 20.156 -7.227 1 97.5 134 ASN B N 1
ATOM 3841 C CA . ASN B 1 134 ? -9.422 19.359 -8.445 1 97.5 134 ASN B CA 1
ATOM 3842 C C . ASN B 1 134 ? -8.258 18.375 -8.578 1 97.5 134 ASN B C 1
ATOM 3844 O O . ASN B 1 134 ? -8.469 17.203 -8.852 1 97.5 134 ASN B O 1
ATOM 3848 N N . LEU B 1 135 ? -7.066 18.859 -8.359 1 98 135 LEU B N 1
ATOM 3849 C CA . LEU B 1 135 ? -5.879 18.031 -8.523 1 98 135 LEU B CA 1
ATOM 3850 C C . LEU B 1 135 ? -5.84 16.922 -7.461 1 98 135 LEU B C 1
ATOM 3852 O O . LEU B 1 135 ? -5.461 15.789 -7.75 1 98 135 LEU B O 1
ATOM 3856 N N . CYS B 1 136 ? -6.195 17.281 -6.223 1 98.44 136 CYS B N 1
ATOM 3857 C CA . CYS B 1 136 ? -6.215 16.281 -5.156 1 98.44 136 CYS B CA 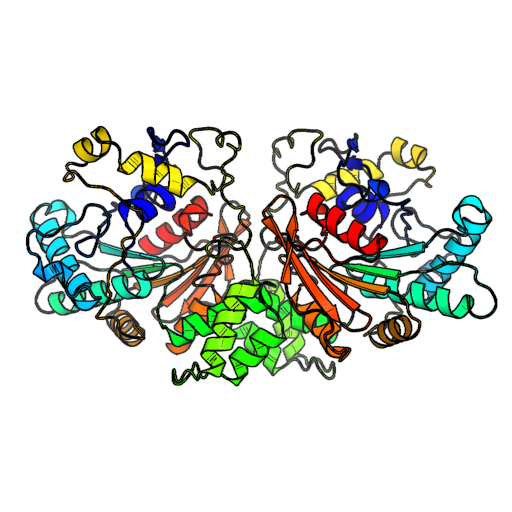1
ATOM 3858 C C . CYS B 1 136 ? -7.273 15.219 -5.422 1 98.44 136 CYS B C 1
ATOM 3860 O O . CYS B 1 136 ? -7.043 14.031 -5.176 1 98.44 136 CYS B O 1
ATOM 3862 N N . THR B 1 137 ? -8.43 15.625 -5.93 1 98.06 137 THR B N 1
ATOM 3863 C CA . THR B 1 137 ? -9.477 14.672 -6.258 1 98.06 137 THR B CA 1
ATOM 3864 C C . THR B 1 137 ? -9.031 13.734 -7.375 1 98.06 137 THR B C 1
ATOM 3866 O O . THR B 1 137 ? -9.234 12.523 -7.297 1 98.06 137 THR B O 1
ATOM 3869 N N . LYS B 1 138 ? -8.461 14.312 -8.422 1 98.12 138 LYS B N 1
ATOM 3870 C CA . LYS B 1 138 ? -7.91 13.477 -9.484 1 98.12 138 LYS B CA 1
ATOM 3871 C C . LYS B 1 138 ? -6.918 12.461 -8.93 1 98.12 138 LYS B C 1
ATOM 3873 O O . LYS B 1 138 ? -6.961 11.281 -9.289 1 98.12 138 LYS B O 1
ATOM 3878 N N . GLY B 1 139 ? -5.988 12.969 -8.102 1 98.56 139 GLY B N 1
ATOM 3879 C CA . GLY B 1 139 ? -4.992 12.094 -7.5 1 98.56 139 GLY B CA 1
ATOM 3880 C C . GLY B 1 139 ? -5.598 10.992 -6.66 1 98.56 139 GLY B C 1
ATOM 3881 O O . GLY B 1 139 ? -5.098 9.867 -6.652 1 98.56 139 GLY B O 1
ATOM 3882 N N . MET B 1 140 ? -6.645 11.297 -5.941 1 98.69 140 MET B N 1
ATOM 3883 C CA . MET B 1 140 ? -7.328 10.32 -5.105 1 98.69 140 MET B CA 1
ATOM 3884 C C . MET B 1 140 ? -7.836 9.148 -5.941 1 98.69 140 MET B C 1
ATOM 3886 O O . MET B 1 140 ? -7.613 7.988 -5.594 1 98.69 140 MET B O 1
ATOM 3890 N N . PHE B 1 141 ? -8.469 9.414 -7.031 1 98.56 141 PHE B N 1
ATOM 3891 C CA . PHE B 1 141 ? -9.062 8.344 -7.824 1 98.56 141 PHE B CA 1
ATOM 3892 C C . PHE B 1 141 ? -7.984 7.586 -8.594 1 98.56 141 PHE B C 1
ATOM 3894 O O . PHE B 1 141 ? -8.109 6.383 -8.828 1 98.56 141 PHE B O 1
ATOM 3901 N N . ASP B 1 142 ? -6.895 8.266 -9.047 1 98.25 142 ASP B N 1
ATOM 3902 C CA . ASP B 1 142 ? -5.766 7.535 -9.625 1 98.25 142 ASP B CA 1
ATOM 3903 C C . ASP B 1 142 ? -5.148 6.578 -8.602 1 98.25 142 ASP B C 1
ATOM 3905 O O . ASP B 1 142 ? -4.758 5.465 -8.953 1 98.25 142 ASP B O 1
ATOM 3909 N N . PHE B 1 143 ? -5.047 7.066 -7.414 1 98.75 143 PHE B N 1
ATOM 3910 C CA . PHE B 1 143 ? -4.594 6.207 -6.328 1 98.75 143 PHE B CA 1
ATOM 3911 C C . PHE B 1 143 ? -5.523 5.016 -6.148 1 98.75 143 PHE B C 1
ATOM 3913 O O . PHE B 1 143 ? -5.07 3.879 -6.02 1 98.75 143 PHE B O 1
ATOM 3920 N N . PHE B 1 144 ? -6.855 5.25 -6.105 1 98.81 144 PHE B N 1
ATOM 3921 C CA . PHE B 1 144 ? -7.82 4.168 -5.941 1 98.81 144 PHE B CA 1
ATOM 3922 C C . PHE B 1 144 ? -7.594 3.076 -6.98 1 98.81 144 PHE B C 1
ATOM 3924 O O . PHE B 1 144 ? -7.523 1.894 -6.637 1 98.81 144 PHE B O 1
ATOM 3931 N N . TRP B 1 145 ? -7.441 3.457 -8.172 1 98.75 145 TRP B N 1
ATOM 3932 C CA . TRP B 1 145 ? -7.355 2.488 -9.266 1 98.75 145 TRP B CA 1
ATOM 3933 C C . TRP B 1 145 ? -6.098 1.636 -9.133 1 98.75 145 TRP B C 1
ATOM 3935 O O . TRP B 1 145 ? -6.164 0.406 -9.203 1 98.75 145 TRP B O 1
ATOM 3945 N N . THR B 1 146 ? -4.969 2.25 -8.852 1 98.44 146 THR B N 1
ATOM 3946 C CA . THR B 1 146 ? -3.689 1.546 -8.844 1 98.44 146 THR B CA 1
ATOM 3947 C C . THR B 1 146 ? -3.531 0.721 -7.566 1 98.44 146 THR B C 1
ATOM 3949 O O . THR B 1 146 ? -2.684 -0.172 -7.5 1 98.44 146 THR B O 1
ATOM 3952 N N . HIS B 1 147 ? -4.316 0.986 -6.531 1 98.56 147 HIS B N 1
ATOM 3953 C CA . HIS B 1 147 ? -4.293 0.232 -5.281 1 98.56 147 HIS B CA 1
ATOM 3954 C C . HIS B 1 147 ? -5.449 -0.759 -5.215 1 98.56 147 HIS B C 1
ATOM 3956 O O . HIS B 1 147 ? -5.762 -1.281 -4.141 1 98.56 147 HIS B O 1
ATOM 3962 N N . ALA B 1 148 ? -6.145 -0.943 -6.359 1 98.56 148 ALA B N 1
ATOM 3963 C CA . ALA B 1 148 ? -7.199 -1.943 -6.52 1 98.56 148 ALA B CA 1
ATOM 3964 C C . ALA B 1 148 ? -8.445 -1.562 -5.723 1 98.56 148 ALA B C 1
ATOM 3966 O O . ALA B 1 148 ? -9.172 -2.432 -5.246 1 98.56 148 ALA B O 1
ATOM 3967 N N . LEU B 1 149 ? -8.734 -0.266 -5.562 1 98.81 149 LEU B N 1
ATOM 3968 C CA . LEU B 1 149 ? -9.852 0.142 -4.727 1 98.81 149 LEU B CA 1
ATOM 3969 C C . LEU B 1 149 ? -11.086 0.456 -5.574 1 98.81 149 LEU B C 1
ATOM 3971 O O . LEU B 1 149 ? -12.172 0.667 -5.039 1 98.81 149 LEU B O 1
ATOM 3975 N N . ASN B 1 150 ? -10.914 0.538 -6.859 1 98.31 150 ASN B N 1
ATOM 3976 C CA . ASN B 1 150 ? -12.062 0.719 -7.742 1 98.31 150 ASN B CA 1
ATOM 3977 C C . ASN B 1 150 ? -11.844 0.047 -9.094 1 98.31 150 ASN B C 1
ATOM 3979 O O . ASN B 1 150 ? -10.773 -0.512 -9.344 1 98.31 150 ASN B O 1
ATOM 3983 N N . SER B 1 151 ? -12.859 -0.006 -9.938 1 98.44 151 SER B N 1
ATOM 3984 C CA . SER B 1 151 ? -12.836 -0.78 -11.172 1 98.44 151 SER B CA 1
ATOM 3985 C C . SER B 1 151 ? -12.172 0.001 -12.305 1 98.44 151 SER B C 1
ATOM 3987 O O . SER B 1 151 ? -12.047 1.225 -12.227 1 98.44 151 SER B O 1
ATOM 3989 N N . ASP B 1 152 ? -11.727 -0.737 -13.344 1 98.19 152 ASP B N 1
ATOM 3990 C CA . ASP B 1 152 ? -11.258 -0.123 -14.586 1 98.19 152 ASP B CA 1
ATOM 3991 C C . ASP B 1 152 ? -12.336 0.778 -15.188 1 98.19 152 ASP B C 1
ATOM 3993 O O . ASP B 1 152 ? -12.039 1.877 -15.664 1 98.19 152 ASP B O 1
ATOM 3997 N N . GLU B 1 153 ? -13.555 0.312 -15.156 1 97.5 153 GLU B N 1
ATOM 3998 C CA . GLU B 1 153 ? -14.68 1.036 -15.75 1 97.5 153 GLU B CA 1
ATOM 3999 C C . GLU B 1 153 ? -14.891 2.379 -15.055 1 97.5 153 GLU B C 1
ATOM 4001 O O . GLU B 1 153 ? -15.055 3.406 -15.719 1 97.5 153 GLU B O 1
ATOM 4006 N N . THR B 1 154 ? -14.938 2.34 -13.758 1 98.19 154 THR B N 1
ATOM 4007 C CA . THR B 1 154 ? -15.156 3.555 -12.977 1 98.19 154 THR B CA 1
ATOM 4008 C C . THR B 1 154 ? -14.023 4.551 -13.195 1 98.19 154 THR B C 1
ATOM 4010 O O . THR B 1 154 ? -14.266 5.738 -13.414 1 98.19 154 THR B O 1
ATOM 4013 N N . ASN B 1 155 ? -12.805 4.07 -13.117 1 98.06 155 ASN B N 1
ATOM 4014 C CA . ASN B 1 155 ? -11.648 4.934 -13.336 1 98.06 155 ASN B CA 1
ATOM 4015 C C . ASN B 1 155 ? -11.68 5.562 -14.727 1 98.06 155 ASN B C 1
ATOM 4017 O O . ASN B 1 155 ? -11.398 6.75 -14.883 1 98.06 155 ASN B O 1
ATOM 4021 N N . ALA B 1 156 ? -11.969 4.773 -15.742 1 97.75 156 ALA B N 1
ATOM 4022 C CA . ALA B 1 156 ? -12.047 5.27 -17.109 1 97.75 156 ALA B CA 1
ATOM 4023 C C . ALA B 1 156 ? -13.117 6.344 -17.25 1 97.75 156 ALA B C 1
ATOM 4025 O O . ALA B 1 156 ? -12.914 7.355 -17.922 1 97.75 156 ALA B O 1
ATOM 4026 N N . ALA B 1 157 ? -14.258 6.117 -16.672 1 97.88 157 ALA B N 1
ATOM 4027 C CA . ALA B 1 157 ? -15.367 7.066 -16.734 1 97.88 157 ALA B CA 1
ATOM 4028 C C . ALA B 1 157 ? -15 8.375 -16.047 1 97.88 157 ALA B C 1
ATOM 4030 O O . ALA B 1 157 ? -15.32 9.461 -16.547 1 97.88 157 ALA B O 1
ATOM 4031 N N . ILE B 1 158 ? -14.383 8.312 -14.891 1 97.88 158 ILE B N 1
ATOM 4032 C CA . ILE B 1 158 ? -13.953 9.516 -14.18 1 97.88 158 ILE B CA 1
ATOM 4033 C C . ILE B 1 158 ? -12.992 10.312 -15.047 1 97.88 158 ILE B C 1
ATOM 4035 O O . ILE B 1 158 ? -13.133 11.531 -15.18 1 97.88 158 ILE B O 1
ATOM 4039 N N . ASN B 1 159 ? -12.031 9.633 -15.672 1 96 159 ASN B N 1
ATOM 4040 C CA . ASN B 1 159 ? -11.07 10.312 -16.531 1 96 159 ASN B CA 1
ATOM 4041 C C . ASN B 1 159 ? -11.742 10.898 -17.766 1 96 159 ASN B C 1
ATOM 4043 O O . ASN B 1 159 ? -11.297 11.922 -18.297 1 96 159 ASN B O 1
ATOM 4047 N N . LYS B 1 160 ? -12.766 10.289 -18.234 1 96.31 160 LYS B N 1
ATOM 4048 C CA . LYS B 1 160 ? -13.477 10.727 -19.422 1 96.31 160 LYS B CA 1
ATOM 4049 C C . LYS B 1 160 ? -14.391 11.914 -19.109 1 96.31 160 LYS B C 1
ATOM 4051 O O . LYS B 1 160 ? -14.469 12.867 -19.891 1 96.31 160 LYS B O 1
ATOM 4056 N N . TYR B 1 161 ? -15.109 11.836 -18.016 1 96.94 161 TYR B N 1
ATOM 4057 C CA . TYR B 1 161 ? -16.219 12.75 -17.812 1 96.94 161 TYR B CA 1
ATOM 4058 C C . TYR B 1 161 ? -15.844 13.859 -16.828 1 96.94 161 TYR B C 1
ATOM 4060 O O . TYR B 1 161 ? -16.562 14.859 -16.703 1 96.94 161 TYR B O 1
ATOM 4068 N N . CYS B 1 162 ? -14.781 13.711 -16.047 1 96.69 162 CYS B N 1
ATOM 4069 C CA . CYS B 1 162 ? -14.359 14.727 -15.102 1 96.69 162 CYS B CA 1
ATOM 4070 C C . CYS B 1 162 ? -13.211 15.562 -15.664 1 96.69 162 CYS B C 1
ATOM 4072 O O . CYS B 1 162 ? -12.125 15.039 -15.898 1 96.69 162 CYS B O 1
ATOM 4074 N N . ASP B 1 163 ? -13.438 16.812 -15.828 1 95.62 163 ASP B N 1
ATOM 4075 C CA . ASP B 1 163 ? -12.391 17.734 -16.25 1 95.62 163 ASP B CA 1
ATOM 4076 C C . ASP B 1 163 ? -11.711 18.391 -15.047 1 95.62 163 ASP B C 1
ATOM 4078 O O . ASP B 1 163 ? -12.055 19.516 -14.672 1 95.62 163 ASP B O 1
ATOM 4082 N N . PHE B 1 164 ? -10.719 17.797 -14.555 1 93.94 164 PHE B N 1
ATOM 4083 C CA . PHE B 1 164 ? -10.039 18.266 -13.352 1 93.94 164 PHE B CA 1
ATOM 4084 C C . PHE B 1 164 ? -9.156 19.469 -13.664 1 93.94 164 PHE B C 1
ATOM 4086 O O . PHE B 1 164 ? -8.695 20.172 -12.75 1 93.94 164 PHE B O 1
ATOM 4093 N N . ALA B 1 165 ? -8.883 19.734 -14.914 1 88.38 165 ALA B N 1
ATOM 4094 C CA . ALA B 1 165 ? -8.078 20.891 -15.289 1 88.38 165 ALA B CA 1
ATOM 4095 C C . ALA B 1 165 ? -8.867 22.188 -15.117 1 88.38 165 ALA B C 1
ATOM 4097 O O . ALA B 1 165 ? -8.344 23.172 -14.602 1 88.38 165 ALA B O 1
ATOM 4098 N N . THR B 1 166 ? -10.164 22.141 -15.508 1 87.69 166 THR B N 1
ATOM 4099 C CA . THR B 1 166 ? -10.984 23.344 -15.43 1 87.69 166 THR B CA 1
ATOM 4100 C C . THR B 1 166 ? -11.852 23.328 -14.172 1 87.69 166 THR B C 1
ATOM 4102 O O . THR B 1 166 ? -12.344 24.375 -13.742 1 87.69 166 THR B O 1
ATOM 4105 N N . GLY B 1 167 ? -12.031 22.156 -13.648 1 86.38 167 GLY B N 1
ATOM 4106 C CA . GLY B 1 167 ? -12.898 22.031 -12.492 1 86.38 167 GLY B CA 1
ATOM 4107 C C . GLY B 1 167 ? -14.367 21.906 -12.859 1 86.38 167 GLY B C 1
ATOM 4108 O O . GLY B 1 167 ? -15.234 22.031 -11.992 1 86.38 167 GLY B O 1
ATOM 4109 N N . GLN B 1 168 ? -14.641 21.781 -14.148 1 84.19 168 GLN B N 1
ATOM 4110 C CA . GLN B 1 168 ? -16.016 21.578 -14.586 1 84.19 168 GLN B CA 1
ATOM 4111 C C . GLN B 1 168 ? -16.453 20.125 -14.398 1 84.19 168 GLN B C 1
ATOM 4113 O O . GLN B 1 168 ? -15.977 19.234 -15.109 1 84.19 168 GLN B O 1
ATOM 4118 N N . LEU B 1 169 ? -17.234 19.953 -13.414 1 87 169 LEU B N 1
ATOM 4119 C CA . LEU B 1 169 ? -17.703 18.609 -13.078 1 87 169 LEU B CA 1
ATOM 4120 C C . LEU B 1 169 ? -19.141 18.406 -13.57 1 87 169 LEU B C 1
ATOM 4122 O O . LEU B 1 169 ? -20.047 19.156 -13.203 1 87 169 LEU B O 1
ATOM 4126 N N . SER B 1 170 ? -19.312 17.453 -14.5 1 92.56 170 SER B N 1
ATOM 4127 C CA . SER B 1 170 ? -20.609 17.094 -15.031 1 92.5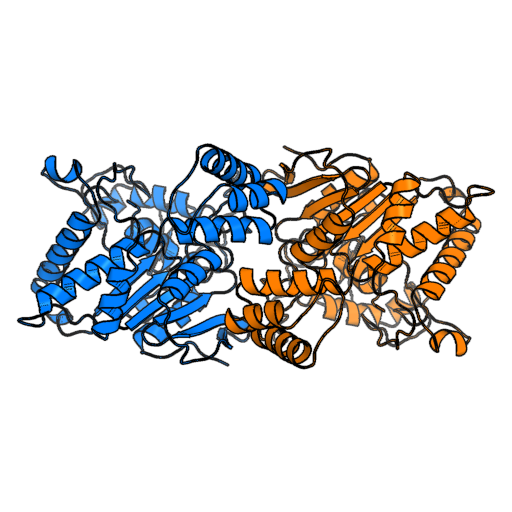6 170 SER B CA 1
ATOM 4128 C C . SER B 1 170 ? -21.375 16.188 -14.078 1 92.56 170 SER B C 1
ATOM 4130 O O . SER B 1 170 ? -20.812 15.703 -13.094 1 92.56 170 SER B O 1
ATOM 4132 N N . THR B 1 171 ? -22.609 16.062 -14.406 1 95.69 171 THR B N 1
ATOM 4133 C CA . THR B 1 171 ? -23.438 15.125 -13.648 1 95.69 171 THR B CA 1
ATOM 4134 C C . THR B 1 171 ? -22.859 13.711 -13.734 1 95.69 171 THR B C 1
ATOM 4136 O O . THR B 1 171 ? -22.828 12.984 -12.734 1 95.69 171 THR B O 1
ATOM 4139 N N . SER B 1 172 ? -22.375 13.359 -14.891 1 96.81 172 SER B N 1
ATOM 4140 C CA . SER B 1 172 ? -21.734 12.055 -15.062 1 96.81 172 SER B CA 1
ATOM 4141 C C . SER B 1 172 ? -20.484 11.922 -14.211 1 96.81 172 SER B C 1
ATOM 4143 O O . SER B 1 172 ? -20.234 10.875 -13.617 1 96.81 172 SER B O 1
ATOM 4145 N N . CYS B 1 173 ? -19.75 12.969 -14.195 1 97.06 173 CYS B N 1
ATOM 4146 C CA . CYS B 1 173 ? -18.562 12.977 -13.352 1 97.06 173 CYS B CA 1
ATOM 4147 C C . CYS B 1 173 ? -18.922 12.711 -11.891 1 97.06 173 CYS B C 1
ATOM 4149 O O . CYS B 1 173 ? -18.328 11.852 -11.25 1 97.06 173 CYS B O 1
ATOM 4151 N N . ASP B 1 174 ? -19.875 13.414 -11.367 1 96.69 174 ASP B N 1
ATOM 4152 C CA . ASP B 1 174 ? -20.312 13.258 -9.984 1 96.69 174 ASP B CA 1
ATOM 4153 C C . ASP B 1 174 ? -20.781 11.828 -9.719 1 96.69 174 ASP B C 1
ATOM 4155 O O . ASP B 1 174 ? -20.5 11.266 -8.648 1 96.69 174 ASP B O 1
ATOM 4159 N N . GLN B 1 175 ? -21.5 11.297 -10.656 1 97.56 175 GLN B N 1
ATOM 4160 C CA . GLN B 1 175 ? -22.016 9.938 -10.516 1 97.56 175 GLN B CA 1
ATOM 4161 C C . GLN B 1 175 ? -20.891 8.922 -10.414 1 97.56 175 GLN B C 1
ATOM 4163 O O . GLN B 1 175 ? -20.906 8.039 -9.555 1 97.56 175 GLN B O 1
ATOM 4168 N N . TYR B 1 176 ? -19.891 9.023 -11.266 1 97.69 176 TYR B N 1
ATOM 4169 C CA . TYR B 1 176 ? -18.812 8.039 -11.273 1 97.69 176 TYR B CA 1
ATOM 4170 C C . TYR B 1 176 ? -17.875 8.25 -10.086 1 97.69 176 TYR B C 1
ATOM 4172 O O . TYR B 1 176 ? -17.297 7.293 -9.57 1 97.69 176 TYR B O 1
ATOM 4180 N N . GLN B 1 177 ? -17.703 9.531 -9.648 1 97.62 177 GLN B N 1
ATOM 4181 C CA . GLN B 1 177 ? -16.969 9.742 -8.398 1 97.62 177 GLN B CA 1
ATOM 4182 C C . GLN B 1 177 ? -17.656 9.039 -7.234 1 97.62 177 GLN B C 1
ATOM 4184 O O . GLN B 1 177 ? -17 8.391 -6.418 1 97.62 177 GLN B O 1
ATOM 4189 N N . THR B 1 178 ? -18.953 9.172 -7.168 1 97.81 178 THR B N 1
ATOM 4190 C CA . THR B 1 178 ? -19.734 8.516 -6.125 1 97.81 178 THR B CA 1
ATOM 4191 C C . THR B 1 178 ? -19.594 7 -6.219 1 97.81 178 THR B C 1
ATOM 4193 O O . THR B 1 178 ? -19.422 6.324 -5.199 1 97.81 178 THR B O 1
ATOM 4196 N N . GLN B 1 179 ? -19.625 6.488 -7.41 1 97.69 179 GLN B N 1
ATOM 4197 C CA . GLN B 1 179 ? -19.438 5.059 -7.629 1 97.69 179 GLN B CA 1
ATOM 4198 C C . GLN B 1 179 ? -18.062 4.605 -7.164 1 97.69 179 GLN B C 1
ATOM 4200 O O . GLN B 1 179 ? -17.922 3.547 -6.543 1 97.69 179 GLN B O 1
ATOM 4205 N N . GLY B 1 180 ? -17.047 5.398 -7.539 1 97.31 180 GLY B N 1
ATOM 4206 C CA . GLY B 1 180 ? -15.688 5.082 -7.109 1 97.31 180 GLY B CA 1
ATOM 4207 C C . GLY B 1 180 ? -15.547 4.973 -5.605 1 97.31 180 GLY B C 1
ATOM 4208 O O . GLY B 1 180 ? -14.867 4.078 -5.102 1 97.31 180 GLY B O 1
ATOM 4209 N N . VAL B 1 181 ? -16.219 5.797 -4.859 1 96.81 181 VAL B N 1
ATOM 4210 C CA . VAL B 1 181 ? -16.188 5.805 -3.4 1 96.81 181 VAL B CA 1
ATOM 4211 C C . VAL B 1 181 ? -16.938 4.598 -2.854 1 96.81 181 VAL B C 1
ATOM 4213 O O . VAL B 1 181 ? -16.531 4.012 -1.846 1 96.81 181 VAL B O 1
ATOM 4216 N N . ARG B 1 182 ? -17.906 4.145 -3.494 1 96.81 182 ARG B N 1
ATOM 4217 C CA . ARG B 1 182 ? -18.672 2.984 -3.062 1 96.81 182 ARG B CA 1
ATOM 4218 C C . ARG B 1 182 ? -17.906 1.69 -3.307 1 96.81 182 ARG B C 1
ATOM 4220 O O . ARG B 1 182 ? -18.031 0.737 -2.533 1 96.81 182 ARG B O 1
ATOM 4227 N N . GLU B 1 183 ? -17.094 1.668 -4.25 1 97.81 183 GLU B N 1
ATOM 4228 C CA . GLU B 1 183 ? -16.484 0.443 -4.754 1 97.81 183 GLU B CA 1
ATOM 4229 C C . GLU B 1 183 ? -15.406 -0.077 -3.797 1 97.81 183 GLU B C 1
ATOM 4231 O O . GLU B 1 183 ? -15.109 -1.272 -3.783 1 97.81 183 GLU B O 1
ATOM 4236 N N . TYR B 1 184 ? -14.758 0.793 -3.043 1 97.75 184 TYR B N 1
ATOM 4237 C CA . TYR B 1 184 ? -13.695 0.267 -2.199 1 97.75 184 TYR B CA 1
ATOM 4238 C C . TYR B 1 184 ? -14.258 -0.37 -0.937 1 97.75 184 TYR B C 1
ATOM 4240 O O . TYR B 1 184 ? -13.547 -1.068 -0.211 1 97.75 184 TYR B O 1
ATOM 4248 N N . GLY B 1 185 ? -15.57 -0.211 -0.637 1 97.19 185 GLY B N 1
ATOM 4249 C CA . GLY B 1 185 ? -16.219 -0.922 0.455 1 97.19 185 GLY B CA 1
ATOM 4250 C C . GLY B 1 185 ? -15.828 -0.396 1.823 1 97.19 185 GLY B C 1
ATOM 4251 O O . GLY B 1 185 ? -15.625 0.808 1.997 1 97.19 185 GLY B O 1
ATOM 4252 N N . GLN B 1 186 ? -15.828 -1.253 2.826 1 95.38 186 GLN B N 1
ATOM 4253 C CA . GLN B 1 186 ? -15.609 -0.852 4.211 1 95.38 186 GLN B CA 1
ATOM 4254 C C . GLN B 1 186 ? -14.133 -0.939 4.59 1 95.38 186 GLN B C 1
ATOM 4256 O O . GLN B 1 186 ? -13.711 -1.903 5.227 1 95.38 186 GLN B O 1
ATOM 4261 N N . ILE B 1 187 ? -13.477 0.074 4.242 1 97.31 187 ILE B N 1
ATOM 4262 C CA . ILE B 1 187 ? -12.086 0.194 4.664 1 97.31 187 ILE B CA 1
ATOM 4263 C C . ILE B 1 187 ? -11.852 1.575 5.273 1 97.31 187 ILE B C 1
ATOM 4265 O O . ILE B 1 187 ? -12.688 2.471 5.141 1 97.31 187 ILE B O 1
ATOM 4269 N N . ASP B 1 188 ? -10.812 1.715 6.043 1 95.94 188 ASP B N 1
ATOM 4270 C CA . ASP B 1 188 ? -10.352 3.023 6.5 1 95.94 188 ASP B CA 1
ATOM 4271 C C . ASP B 1 188 ? -9.555 3.734 5.41 1 95.94 188 ASP B C 1
ATOM 4273 O O . ASP B 1 188 ? -8.422 3.348 5.113 1 95.94 188 ASP B O 1
ATOM 4277 N N . LEU B 1 189 ? -10.078 4.734 4.883 1 97.44 189 LEU B N 1
ATOM 4278 C CA . LEU B 1 189 ? -9.438 5.434 3.771 1 97.44 189 LEU B CA 1
ATOM 4279 C C . LEU B 1 189 ? -8.164 6.129 4.23 1 97.44 189 LEU B C 1
ATOM 4281 O O . LEU B 1 189 ? -7.309 6.469 3.412 1 97.44 189 LEU B O 1
ATOM 4285 N N . TYR B 1 190 ? -8.023 6.375 5.531 1 97.38 190 TYR B N 1
ATOM 4286 C CA . TYR B 1 190 ? -6.852 7.066 6.066 1 97.38 190 TYR B CA 1
ATOM 4287 C C . TYR B 1 190 ? -5.637 6.148 6.082 1 97.38 190 TYR B C 1
ATOM 4289 O O . TYR B 1 190 ? -4.504 6.609 6.242 1 97.38 190 TYR B O 1
ATOM 4297 N N . ASN B 1 191 ? -5.793 4.934 5.945 1 97.94 191 ASN B N 1
ATOM 4298 C CA . ASN B 1 191 ? -4.801 3.9 5.656 1 97.94 191 ASN B CA 1
ATOM 4299 C C . ASN B 1 191 ? -5.445 2.67 5.023 1 97.94 191 ASN B C 1
ATOM 4301 O O . ASN B 1 191 ? -6.016 1.833 5.723 1 97.94 191 ASN B O 1
ATOM 4305 N N . VAL B 1 192 ? -5.289 2.488 3.812 1 98.31 192 VAL B N 1
ATOM 4306 C CA . VAL B 1 192 ? -6.141 1.593 3.037 1 98.31 192 VAL B CA 1
ATOM 4307 C C . VAL B 1 192 ? -5.793 0.141 3.361 1 98.31 192 VAL B C 1
ATOM 4309 O O . VAL B 1 192 ? -6.543 -0.774 3.02 1 98.31 192 VAL B O 1
ATOM 4312 N N . TYR B 1 193 ? -4.727 -0.107 4.074 1 96.81 193 TYR B N 1
ATOM 4313 C CA . TYR B 1 193 ? -4.332 -1.478 4.379 1 96.81 193 TYR B CA 1
ATOM 4314 C C . TYR B 1 193 ? -4.461 -1.761 5.871 1 96.81 193 TYR B C 1
ATOM 4316 O O . TYR B 1 193 ? -4.211 -2.881 6.32 1 96.81 193 TYR B O 1
ATOM 4324 N N . ALA B 1 194 ? -4.812 -0.752 6.703 1 94.88 194 ALA B N 1
ATOM 4325 C CA . ALA B 1 194 ? -4.953 -0.923 8.148 1 94.88 194 ALA B CA 1
ATOM 4326 C C . ALA B 1 194 ? -6.242 -1.664 8.492 1 94.88 194 ALA B C 1
ATOM 4328 O O . ALA B 1 194 ? -7.223 -1.598 7.746 1 94.88 194 ALA B O 1
ATOM 4329 N N . PRO B 1 195 ? -6.227 -2.404 9.586 1 92.56 195 PRO B N 1
ATOM 4330 C CA . PRO B 1 195 ? -7.477 -3.014 10.047 1 92.56 195 PRO B CA 1
ATOM 4331 C C . PRO B 1 195 ? -8.469 -1.988 10.602 1 92.56 195 PRO B C 1
ATOM 4333 O O . PRO B 1 195 ? -8.07 -0.881 10.969 1 92.56 195 PRO B O 1
ATOM 4336 N N . LEU B 1 196 ? -9.719 -2.369 10.625 1 94.12 196 LEU B N 1
ATOM 4337 C CA . LEU B 1 196 ? -10.75 -1.556 11.266 1 94.12 196 LEU B CA 1
ATOM 4338 C C . LEU B 1 196 ? -10.797 -1.827 12.766 1 94.12 196 LEU B C 1
ATOM 4340 O O . LEU B 1 196 ? -10.391 -2.898 13.219 1 94.12 196 LEU B O 1
ATOM 4344 N N . CYS B 1 197 ? -11.195 -0.84 13.523 1 91.25 197 CYS B N 1
ATOM 4345 C CA . CYS B 1 197 ? -11.461 -1.066 14.938 1 91.25 197 CYS B CA 1
ATOM 4346 C C . CYS B 1 197 ? -12.625 -2.035 15.125 1 91.25 197 CYS B C 1
ATOM 4348 O O . CYS B 1 197 ? -13.711 -1.817 14.594 1 91.25 197 CYS B O 1
ATOM 4350 N N . LYS B 1 198 ? -12.414 -3.182 15.711 1 83.38 198 LYS B N 1
ATOM 4351 C CA . LYS B 1 198 ? -13.477 -4.148 16 1 83.38 198 LYS B CA 1
ATOM 4352 C C . LYS B 1 198 ? -14.008 -3.961 17.422 1 83.38 198 LYS B C 1
ATOM 4354 O O . LYS B 1 198 ? -13.25 -3.629 18.344 1 83.38 198 LYS B O 1
ATOM 4359 N N . SER B 1 199 ? -15.328 -3.605 17.516 1 68.62 199 SER B N 1
ATOM 4360 C CA . SER B 1 199 ? -15.969 -3.359 18.797 1 68.62 199 SER B CA 1
ATOM 4361 C C . SER B 1 199 ? -15.688 -4.488 19.781 1 68.62 199 SER B C 1
ATOM 4363 O O . SER B 1 199 ? -15.703 -4.281 21 1 68.62 199 SER B O 1
ATOM 4365 N N . SER B 1 200 ? -15.844 -5.836 19.266 1 59 200 SER B N 1
ATOM 4366 C CA . SER B 1 200 ? -15.633 -6.859 20.281 1 59 200 SER B CA 1
ATOM 4367 C C . SER B 1 200 ? -14.281 -6.676 20.969 1 59 200 SER B C 1
ATOM 4369 O O . SER B 1 200 ? -13.461 -5.867 20.531 1 59 200 SER B O 1
ATOM 4371 N N . ALA B 1 201 ? -13.688 -7.859 21.984 1 47.03 201 ALA B N 1
ATOM 4372 C CA . ALA B 1 201 ? -12.664 -7.605 23 1 47.03 201 ALA B CA 1
ATOM 4373 C C . ALA B 1 201 ? -11.344 -7.203 22.344 1 47.03 201 ALA B C 1
ATOM 4375 O O . ALA B 1 201 ? -10.773 -7.965 21.547 1 47.03 201 ALA B O 1
ATOM 4376 N N . PRO B 1 202 ? -11.062 -6.051 21.953 1 46.81 202 PRO B N 1
ATOM 4377 C CA . PRO B 1 202 ? -9.719 -5.758 21.453 1 46.81 202 PRO B CA 1
ATOM 4378 C C . PRO B 1 202 ? -8.617 -6.348 22.328 1 46.81 202 PRO B C 1
ATOM 4380 O O . PRO B 1 202 ? -8.711 -6.297 23.562 1 46.81 202 PRO B O 1
ATOM 4383 N N . PRO B 1 203 ? -7.957 -7.387 22 1 48.97 203 PRO B N 1
ATOM 4384 C CA . PRO B 1 203 ? -6.918 -7.621 23 1 48.97 203 PRO B CA 1
ATOM 4385 C C . PRO B 1 203 ? -6.16 -6.352 23.375 1 48.97 203 PRO B C 1
ATOM 4387 O O . PRO B 1 203 ? -6.039 -5.434 22.562 1 48.97 203 PRO B O 1
ATOM 4390 N N . PRO B 1 204 ? -6.133 -6.016 24.75 1 46 204 PRO B N 1
ATOM 4391 C CA . PRO B 1 204 ? -5.43 -4.812 25.203 1 46 204 PRO B CA 1
ATOM 4392 C C . PRO B 1 204 ? -4.094 -4.602 24.5 1 46 204 PRO B C 1
ATOM 4394 O O . PRO B 1 204 ? -3.377 -5.566 24.219 1 46 204 PRO B O 1
ATOM 4397 N N . PRO B 1 205 ? -4.008 -3.646 23.562 1 46.5 205 PRO B N 1
ATOM 4398 C CA . PRO B 1 205 ? -2.621 -3.395 23.172 1 46.5 205 PRO B CA 1
ATOM 4399 C C . PRO B 1 205 ? -1.637 -3.596 24.328 1 46.5 205 PRO B C 1
ATOM 4401 O O . PRO B 1 205 ? -2.018 -3.49 25.5 1 46.5 205 PRO B O 1
ATOM 4404 N N . THR B 1 206 ? -0.647 -4.41 24.094 1 50.53 206 THR B N 1
ATOM 4405 C CA . THR B 1 206 ? 0.365 -4.281 25.141 1 50.53 206 THR B CA 1
ATOM 4406 C C . THR B 1 206 ? 0.513 -2.826 25.578 1 50.53 206 THR B C 1
ATOM 4408 O O . THR B 1 206 ? 0.78 -1.95 24.75 1 50.53 206 THR B O 1
ATOM 4411 N N . ALA B 1 207 ? 0.018 -2.377 26.625 1 50.56 207 ALA B N 1
ATOM 4412 C CA . ALA B 1 207 ? 0.07 -1.101 27.328 1 50.56 207 ALA B CA 1
ATOM 4413 C C . ALA B 1 207 ? 1.47 -0.497 27.281 1 50.56 207 ALA B C 1
ATOM 4415 O O . ALA B 1 207 ? 2.467 -1.212 27.391 1 50.56 207 ALA B O 1
ATOM 4416 N N . GLY B 1 208 ? 1.553 0.907 26.797 1 50.28 208 GLY B N 1
ATOM 4417 C CA . GLY B 1 208 ? 2.602 1.835 27.188 1 50.28 208 GLY B CA 1
ATOM 4418 C C . GLY B 1 208 ? 3.705 1.96 26.156 1 50.28 208 GLY B C 1
ATOM 4419 O O . GLY B 1 208 ? 4.703 2.645 26.375 1 50.28 208 GLY B O 1
ATOM 4420 N N . VAL B 1 209 ? 3.738 1.122 25.047 1 52.81 209 VAL B N 1
ATOM 4421 C CA . VAL B 1 209 ? 4.801 1.308 24.062 1 52.81 209 VAL B CA 1
ATOM 4422 C C . VAL B 1 209 ? 4.195 1.371 22.672 1 52.81 209 VAL B C 1
ATOM 4424 O O . VAL B 1 209 ? 3.334 0.562 22.312 1 52.81 209 VAL B O 1
ATOM 4427 N N . ILE B 1 210 ? 4.445 2.502 22 1 61.41 210 ILE B N 1
ATOM 4428 C CA . ILE B 1 210 ? 3.971 2.656 20.625 1 61.41 210 ILE B CA 1
ATOM 4429 C C . ILE B 1 210 ? 4.656 1.633 19.719 1 61.41 210 ILE B C 1
ATOM 4431 O O . ILE B 1 210 ? 5.801 1.834 19.312 1 61.41 210 ILE B O 1
ATOM 4435 N N . ARG B 1 211 ? 4.266 0.483 19.5 1 60.72 211 ARG B N 1
ATOM 4436 C CA . ARG B 1 211 ? 4.863 -0.516 18.625 1 60.72 211 ARG B CA 1
ATOM 4437 C C . ARG B 1 211 ? 4.035 -0.693 17.359 1 60.72 211 ARG B C 1
ATOM 4439 O O . ARG B 1 211 ? 4.586 -0.874 16.266 1 60.72 211 ARG B O 1
ATOM 4446 N N . GLU B 1 212 ? 2.723 -0.545 17.578 1 73.81 212 GLU B N 1
ATOM 4447 C CA . GLU B 1 212 ? 1.833 -0.84 16.469 1 73.81 212 GLU B CA 1
ATOM 4448 C C . GLU B 1 212 ? 0.641 0.113 16.438 1 73.81 212 GLU B C 1
ATOM 4450 O O . GLU B 1 212 ? 0.247 0.648 17.484 1 73.81 212 GLU B O 1
ATOM 4455 N N . TYR B 1 213 ? 0.199 0.39 15.242 1 86.31 213 TYR B N 1
ATOM 4456 C CA . TYR B 1 213 ? -1 1.199 15.047 1 86.31 213 TYR B CA 1
ATOM 4457 C C . TYR B 1 213 ? -2.205 0.56 15.727 1 86.31 213 TYR B C 1
ATOM 4459 O O . TYR B 1 213 ? -2.438 -0.643 15.594 1 86.31 213 TYR B O 1
ATOM 4467 N N . ASP B 1 214 ? -2.846 1.36 16.547 1 90.19 214 ASP B N 1
ATOM 4468 C CA . ASP B 1 214 ? -4.105 0.94 17.156 1 90.19 214 ASP B CA 1
ATOM 4469 C C . ASP B 1 214 ? -5.297 1.559 16.422 1 90.19 214 ASP B C 1
ATOM 4471 O O . ASP B 1 214 ? -5.551 2.758 16.547 1 90.19 214 ASP B O 1
ATOM 4475 N N . PRO B 1 215 ? -6.078 0.766 15.711 1 92.31 215 PRO B N 1
ATOM 4476 C CA . PRO B 1 215 ? -7.172 1.322 14.914 1 92.31 215 PRO B CA 1
ATOM 4477 C C . PRO B 1 215 ? -8.297 1.891 15.773 1 92.31 215 PRO B C 1
ATOM 4479 O O . PRO B 1 215 ? -9.188 2.574 15.258 1 92.31 215 PRO B O 1
ATOM 4482 N N . CYS B 1 216 ? -8.281 1.665 17.094 1 92.81 216 CYS B N 1
ATOM 4483 C CA . CYS B 1 216 ? -9.359 2.131 17.969 1 92.81 216 CYS B CA 1
ATOM 4484 C C . CYS B 1 216 ? -8.945 3.395 18.719 1 92.81 216 CYS B C 1
ATOM 4486 O O . CYS B 1 216 ? -9.695 3.889 19.562 1 92.81 216 CYS B O 1
ATOM 4488 N N . SER B 1 217 ? -7.828 3.914 18.438 1 92.94 217 SER B N 1
ATOM 4489 C CA . SER B 1 217 ? -7.262 5.043 19.156 1 92.94 217 SER B CA 1
ATOM 4490 C C . SER B 1 217 ? -8.234 6.215 19.219 1 92.94 217 SER B C 1
ATOM 4492 O O . SER B 1 217 ? -8.32 6.906 20.234 1 92.94 217 SER B O 1
ATOM 4494 N N . ASP B 1 218 ? -8.93 6.438 18.141 1 93.25 218 ASP B N 1
ATOM 4495 C CA . ASP B 1 218 ? -9.875 7.547 18.094 1 93.25 218 ASP B CA 1
ATOM 4496 C C . ASP B 1 218 ? -10.938 7.418 19.172 1 93.25 218 ASP B C 1
ATOM 4498 O O . ASP B 1 218 ? -11.359 8.422 19.766 1 93.25 218 ASP B O 1
ATOM 4502 N N . LYS B 1 219 ? -11.375 6.219 19.422 1 93.62 219 LYS B N 1
ATOM 4503 C CA . LYS B 1 219 ? -12.375 5.969 20.469 1 93.62 219 LYS B CA 1
ATOM 4504 C C . LYS B 1 219 ? -11.828 6.285 21.844 1 93.62 219 LYS B C 1
ATOM 4506 O O . LYS B 1 219 ? -12.531 6.855 22.688 1 93.62 219 LYS B O 1
ATOM 4511 N N . TYR B 1 220 ? -10.586 5.906 22.062 1 94.38 220 TYR B N 1
ATOM 4512 C CA . TYR B 1 220 ? -9.953 6.156 23.359 1 94.38 220 TYR B CA 1
ATOM 4513 C C . TYR B 1 220 ? -9.789 7.648 23.594 1 94.38 220 TYR B C 1
ATOM 4515 O O . TYR B 1 220 ? -10.055 8.133 24.703 1 94.38 220 TYR B O 1
ATOM 4523 N N . VAL B 1 221 ? -9.375 8.312 22.562 1 96.62 221 VAL B N 1
ATOM 4524 C CA . VAL B 1 221 ? -9.156 9.75 22.672 1 96.62 221 VAL B CA 1
ATOM 4525 C C . VAL B 1 221 ? -10.484 10.461 22.953 1 96.62 221 VAL B C 1
ATOM 4527 O O . VAL B 1 221 ? -10.555 11.359 23.797 1 96.62 221 VAL B O 1
ATOM 4530 N N . ASN B 1 222 ? -11.5 10.062 22.25 1 97.12 222 ASN B N 1
ATOM 4531 C CA . ASN B 1 222 ? -12.82 10.641 22.484 1 97.12 222 ASN B CA 1
ATOM 4532 C C . ASN B 1 222 ? -13.273 10.445 23.922 1 97.12 222 ASN B C 1
ATOM 4534 O O . ASN B 1 222 ? -13.797 11.375 24.547 1 97.12 222 ASN B O 1
ATOM 4538 N N . SER B 1 223 ? -13.094 9.234 24.422 1 97.06 223 SER B N 1
ATOM 4539 C CA . SER B 1 223 ? -13.445 8.953 25.812 1 97.06 223 SER B CA 1
ATOM 4540 C C . SER B 1 223 ? -12.641 9.812 26.766 1 97.06 223 SER B C 1
ATOM 4542 O O . SER B 1 223 ? -13.195 10.43 27.688 1 97.06 223 SER B O 1
ATOM 4544 N N . TYR B 1 224 ? -11.383 9.859 26.562 1 97.44 224 TYR B N 1
ATOM 4545 C CA . TYR B 1 224 ? -10.453 10.555 27.438 1 97.44 224 TYR B CA 1
ATOM 4546 C C . TYR B 1 224 ? -10.773 12.039 27.516 1 97.44 224 TYR B C 1
ATOM 4548 O O . TYR B 1 224 ? -10.844 12.617 28.594 1 97.44 224 TYR B O 1
ATOM 4556 N N . LEU B 1 225 ? -10.977 12.68 26.391 1 98.25 225 LEU B N 1
ATOM 4557 C CA . LEU B 1 225 ? -11.141 14.125 26.328 1 98.25 225 LEU B CA 1
ATOM 4558 C C . LEU B 1 225 ? -12.539 14.531 26.781 1 98.25 225 LEU B C 1
ATOM 4560 O O . LEU B 1 225 ? -12.82 15.719 26.953 1 98.25 225 LEU B O 1
ATOM 4564 N N . ASN B 1 226 ? -13.398 13.562 27.031 1 98.31 226 ASN B N 1
ATOM 4565 C CA . ASN B 1 226 ? -14.734 13.875 27.531 1 98.31 226 ASN B CA 1
ATOM 4566 C C . ASN B 1 226 ? -14.828 13.625 29.031 1 98.31 226 ASN B C 1
ATOM 4568 O O . ASN B 1 226 ? -15.891 13.812 29.641 1 98.31 226 ASN B O 1
ATOM 4572 N N . LEU B 1 227 ? -13.766 13.164 29.656 1 98.06 227 LEU B N 1
ATOM 4573 C CA . LEU B 1 227 ? -13.734 13.039 31.109 1 98.06 227 LEU B CA 1
ATOM 4574 C C . LEU B 1 227 ? -13.734 14.414 31.766 1 98.06 227 LEU B C 1
ATOM 4576 O O . LEU B 1 227 ? -12.961 15.289 31.391 1 98.06 227 LEU B O 1
ATOM 4580 N N . ALA B 1 228 ? -14.5 14.523 32.812 1 97.69 228 ALA B N 1
ATOM 4581 C CA . ALA B 1 228 ? -14.633 15.805 33.5 1 97.69 228 ALA B CA 1
ATOM 4582 C C . ALA B 1 228 ? -13.297 16.219 34.125 1 97.69 228 ALA B C 1
ATOM 4584 O O . ALA B 1 228 ? -12.938 17.406 34.094 1 97.69 228 ALA B O 1
ATOM 4585 N N . GLU B 1 229 ? -12.625 15.297 34.688 1 97.75 229 GLU B N 1
ATOM 4586 C CA . GLU B 1 229 ? -11.359 15.602 35.344 1 97.75 229 GLU B CA 1
ATOM 4587 C C . GLU B 1 229 ? -10.305 16.047 34.344 1 97.75 229 GLU B C 1
ATOM 4589 O O . GLU B 1 229 ? -9.445 16.875 34.656 1 97.75 229 GLU B O 1
ATOM 4594 N N . VAL B 1 230 ? -10.352 15.469 33.125 1 98.06 230 VAL B N 1
ATOM 4595 C CA . VAL B 1 230 ? -9.406 15.844 32.094 1 98.06 230 VAL B CA 1
ATOM 4596 C C . VAL B 1 230 ? -9.711 17.25 31.594 1 98.06 230 VAL B C 1
ATOM 4598 O O . VAL B 1 230 ? -8.812 18.078 31.453 1 98.06 230 VAL B O 1
ATOM 4601 N N . GLN B 1 231 ? -10.945 17.562 31.328 1 98.19 231 GLN B N 1
ATOM 4602 C CA . GLN B 1 231 ? -11.328 18.906 30.906 1 98.19 231 GLN B CA 1
ATOM 4603 C C . GLN B 1 231 ? -10.961 19.938 31.953 1 98.19 231 GLN B C 1
ATOM 4605 O O . GLN B 1 231 ? -10.5 21.031 31.625 1 98.19 231 GLN B O 1
ATOM 4610 N N . ALA B 1 232 ? -11.141 19.578 33.219 1 97.81 232 ALA B N 1
ATOM 4611 C CA . ALA B 1 232 ? -10.742 20.469 34.281 1 97.81 232 ALA B CA 1
ATOM 4612 C C . ALA B 1 232 ? -9.234 20.703 34.281 1 97.81 232 ALA B C 1
ATOM 4614 O O . ALA B 1 232 ? -8.773 21.828 34.469 1 97.81 232 ALA B O 1
ATOM 4615 N N . ALA B 1 233 ? -8.516 19.609 34.125 1 97.06 233 ALA B N 1
ATOM 4616 C CA . ALA B 1 233 ? -7.055 19.688 34.125 1 97.06 233 ALA B CA 1
ATOM 4617 C C . ALA B 1 233 ? -6.559 20.547 32.969 1 97.06 233 ALA B C 1
ATOM 4619 O O . ALA B 1 233 ? -5.539 21.234 33.062 1 97.06 233 ALA B O 1
ATOM 4620 N N . LEU B 1 234 ? -7.301 20.578 31.859 1 96.62 234 LEU B N 1
ATOM 4621 C CA . LEU B 1 234 ? -6.934 21.344 30.672 1 96.62 234 LEU B CA 1
ATOM 4622 C C . LEU B 1 234 ? -7.449 22.781 30.766 1 96.62 234 LEU B C 1
ATOM 4624 O O . LEU B 1 234 ? -7.211 23.594 29.875 1 96.62 234 LEU B O 1
ATOM 4628 N N . HIS B 1 235 ? -8.156 23.047 31.844 1 96.25 235 HIS B N 1
ATOM 4629 C CA . HIS B 1 235 ? -8.789 24.328 32.062 1 96.25 235 HIS B CA 1
ATOM 4630 C C . HIS B 1 235 ? -9.758 24.672 30.938 1 96.25 235 HIS B C 1
ATOM 4632 O O . HIS B 1 235 ? -9.852 25.828 30.516 1 96.25 235 HIS B O 1
ATOM 4638 N N . ALA B 1 236 ? -10.359 23.688 30.406 1 95.62 236 ALA B N 1
ATOM 4639 C CA . ALA B 1 236 ? -11.336 23.859 29.328 1 95.62 236 ALA B CA 1
ATOM 4640 C C . ALA B 1 236 ? -12.734 24.062 29.891 1 95.62 236 ALA B C 1
ATOM 4642 O O . ALA B 1 236 ? -13.07 23.531 30.953 1 95.62 236 ALA B O 1
ATOM 4643 N N . LYS B 1 237 ? -13.492 24.844 29.203 1 93.75 237 LYS B N 1
ATOM 4644 C CA . LYS B 1 237 ? -14.922 24.875 29.516 1 93.75 237 LYS B CA 1
ATOM 4645 C C . LYS B 1 237 ? -15.57 23.516 29.266 1 93.75 237 LYS B C 1
ATOM 4647 O O . LYS B 1 237 ? -15.266 22.844 28.281 1 93.75 237 LYS B O 1
ATOM 4652 N N . HIS B 1 238 ? -16.422 23.234 30.234 1 93 238 HIS B N 1
ATOM 4653 C CA . HIS B 1 238 ? -17.109 21.953 30.094 1 93 238 HIS B CA 1
ATOM 4654 C C . HIS B 1 238 ? -17.828 21.859 28.75 1 93 238 HIS B C 1
ATOM 4656 O O . HIS B 1 238 ? -18.562 22.781 28.359 1 93 238 HIS B O 1
ATOM 4662 N N . THR B 1 239 ? -17.594 20.781 28.031 1 93.06 239 THR B N 1
ATOM 4663 C CA . THR B 1 239 ? -18.172 20.609 26.703 1 93.06 239 THR B CA 1
ATOM 4664 C C . THR B 1 239 ? -18.234 19.125 26.328 1 93.06 239 THR B C 1
ATOM 4666 O O . THR B 1 239 ? -17.578 18.297 26.969 1 93.06 239 THR B O 1
ATOM 4669 N N . ASN B 1 240 ? -19.172 18.828 25.406 1 94.75 240 ASN B N 1
ATOM 4670 C CA . ASN B 1 240 ? -19.125 17.531 24.734 1 94.75 240 ASN B CA 1
ATOM 4671 C C . ASN B 1 240 ? -18.125 17.531 23.578 1 94.75 240 ASN B C 1
ATOM 4673 O O . ASN B 1 240 ? -18.453 17.984 22.484 1 94.75 240 ASN B O 1
ATOM 4677 N N . TRP B 1 241 ? -17.016 17 23.859 1 96.62 241 TRP B N 1
ATOM 4678 C CA . TRP B 1 241 ? -15.914 17.062 22.906 1 96.62 241 TRP B CA 1
ATOM 4679 C C . TRP B 1 241 ? -16.094 16.047 21.797 1 96.62 241 TRP B C 1
ATOM 4681 O O . TRP B 1 241 ? -16.562 14.93 22.031 1 96.62 241 TRP B O 1
ATOM 4691 N N . SER B 1 242 ? -15.68 16.359 20.562 1 95.69 242 SER B N 1
ATOM 4692 C CA . SER B 1 242 ? -15.617 15.461 19.422 1 95.69 242 SER B CA 1
ATOM 4693 C C . SER B 1 242 ? -14.367 15.711 18.594 1 95.69 242 SER B C 1
ATOM 4695 O O . SER B 1 242 ? -13.797 16.812 18.625 1 95.69 242 SER B O 1
ATOM 4697 N N . THR B 1 243 ? -13.977 14.656 17.922 1 94.94 243 THR B N 1
ATOM 4698 C CA . THR B 1 243 ? -12.758 14.719 17.109 1 94.94 243 THR B CA 1
ATOM 4699 C C . THR B 1 243 ? -12.875 15.789 16.031 1 94.94 243 THR B C 1
ATOM 4701 O O . THR B 1 243 ? -11.93 16.531 15.789 1 94.94 243 THR B O 1
ATOM 4704 N N . CYS B 1 244 ? -13.992 15.758 15.344 1 94.69 244 CYS B N 1
ATOM 4705 C CA . CYS B 1 244 ? -14.273 16.766 14.328 1 94.69 244 CYS B CA 1
ATOM 4706 C C . CYS B 1 244 ? -15.648 17.391 14.547 1 94.69 244 CYS B C 1
ATOM 4708 O O . CYS B 1 244 ? -16.578 16.719 14.984 1 94.69 244 CYS B O 1
ATOM 4710 N N . SER B 1 245 ? -15.703 18.688 14.258 1 91.5 245 SER B N 1
ATOM 4711 C CA . SER B 1 245 ? -16.969 19.406 14.312 1 91.5 245 SER B CA 1
ATOM 4712 C C . SER B 1 245 ? -17.562 19.594 12.922 1 91.5 245 SER B C 1
ATOM 4714 O O . SER B 1 245 ? -16.828 19.766 11.945 1 91.5 245 SER B O 1
ATOM 4716 N N . ASP B 1 246 ? -18.844 19.469 12.883 1 86.06 246 ASP B N 1
ATOM 4717 C CA . ASP B 1 246 ? -19.531 19.719 11.625 1 86.06 246 ASP B CA 1
ATOM 4718 C C . ASP B 1 246 ? -19.797 21.203 11.438 1 86.06 246 ASP B C 1
ATOM 4720 O O . ASP B 1 246 ? -20.875 21.688 11.773 1 86.06 246 ASP B O 1
ATOM 4724 N N . LEU B 1 247 ? -18.891 21.859 10.844 1 86.38 247 LEU B N 1
ATOM 4725 C CA . LEU B 1 247 ? -19.016 23.297 10.625 1 86.38 247 LEU B CA 1
ATOM 4726 C C . LEU B 1 247 ? -19.5 23.594 9.211 1 86.38 247 LEU B C 1
ATOM 4728 O O . LEU B 1 247 ? -19.125 22.906 8.258 1 86.38 247 LEU B O 1
ATOM 4732 N N . THR B 1 248 ? -20.406 24.516 9.078 1 85.44 248 THR B N 1
ATOM 4733 C CA . THR B 1 248 ? -20.812 24.969 7.758 1 85.44 248 THR B CA 1
ATOM 4734 C C . THR B 1 248 ? -19.75 25.891 7.156 1 85.44 248 THR B C 1
ATOM 4736 O O . THR B 1 248 ? -19.781 27.094 7.375 1 85.44 248 THR B O 1
ATOM 4739 N N . TRP B 1 249 ? -18.922 25.312 6.43 1 89.06 249 TRP B N 1
ATOM 4740 C CA . TRP B 1 249 ? -17.75 26 5.895 1 89.06 249 TRP B CA 1
ATOM 4741 C C . TRP B 1 249 ? -18.141 26.875 4.703 1 89.06 249 TRP B C 1
ATOM 4743 O O . TRP B 1 249 ? -18.594 26.375 3.678 1 89.06 249 TRP B O 1
ATOM 4753 N N . THR B 1 250 ? -18.016 28.188 4.836 1 88.12 250 THR B N 1
ATOM 4754 C CA . THR B 1 250 ? -18.578 29.141 3.885 1 88.12 250 THR B CA 1
ATOM 4755 C C . THR B 1 250 ? -17.484 29.75 3.018 1 88.12 250 THR B C 1
ATOM 4757 O O . THR B 1 250 ? -17.781 30.328 1.97 1 88.12 250 THR B O 1
ATOM 4760 N N . ASP B 1 251 ? -16.312 29.703 3.469 1 92.88 251 ASP B N 1
ATOM 4761 C CA . ASP B 1 251 ? -15.188 30.328 2.773 1 92.88 251 ASP B CA 1
ATOM 4762 C C . ASP B 1 251 ? -14.008 29.359 2.664 1 92.88 251 ASP B C 1
ATOM 4764 O O . ASP B 1 251 ? -13.391 29 3.672 1 92.88 251 ASP B O 1
ATOM 4768 N N . SER B 1 252 ? -13.711 28.938 1.514 1 94.94 252 SER B N 1
ATOM 4769 C CA . SER B 1 252 ? -12.57 28.094 1.189 1 94.94 252 SER B CA 1
ATOM 4770 C C . SER B 1 252 ? -12.195 28.203 -0.285 1 94.94 252 SER B C 1
ATOM 4772 O O . SER B 1 252 ? -13 27.875 -1.162 1 94.94 252 SER B O 1
ATOM 4774 N N . PRO B 1 253 ? -11.039 28.766 -0.523 1 96.38 253 PRO B N 1
ATOM 4775 C CA . PRO B 1 253 ? -10.633 28.75 -1.932 1 96.38 253 PRO B CA 1
ATOM 4776 C C . PRO B 1 253 ? -10.438 27.344 -2.482 1 96.38 253 PRO B C 1
ATOM 4778 O O . PRO B 1 253 ? -10.055 26.438 -1.743 1 96.38 253 PRO B O 1
ATOM 4781 N N . SER B 1 254 ? -10.656 27.172 -3.793 1 96 254 SER B N 1
ATOM 4782 C CA . SER B 1 254 ? -10.508 25.875 -4.43 1 96 254 SER B CA 1
ATOM 4783 C C . SER B 1 254 ? -9.039 25.469 -4.512 1 96 254 SER B C 1
ATOM 4785 O O . SER B 1 254 ? -8.727 24.281 -4.707 1 96 254 SER B O 1
ATOM 4787 N N . THR B 1 255 ? -8.141 26.453 -4.426 1 97.81 255 THR B N 1
ATOM 4788 C CA . THR B 1 255 ? -6.715 26.172 -4.496 1 97.81 255 THR B CA 1
ATOM 4789 C C . THR B 1 255 ? -5.93 27.156 -3.629 1 97.81 255 THR B C 1
ATOM 4791 O O . THR B 1 255 ? -6.324 28.312 -3.473 1 97.81 255 THR B O 1
ATOM 4794 N N . VAL B 1 256 ? -4.875 26.656 -3.033 1 98.5 256 VAL B N 1
ATOM 4795 C CA . VAL B 1 256 ? -3.977 27.531 -2.273 1 98.5 256 VAL B CA 1
ATOM 4796 C C . VAL B 1 256 ? -2.602 27.547 -2.938 1 98.5 256 VAL B C 1
ATOM 4798 O O . VAL B 1 256 ? -1.625 28 -2.336 1 98.5 256 VAL B O 1
ATOM 4801 N N . LEU B 1 257 ? -2.496 27.094 -4.168 1 98.69 257 LEU B N 1
ATOM 4802 C CA . LEU B 1 257 ? -1.243 27.062 -4.914 1 98.69 257 LEU B CA 1
ATOM 4803 C C . LEU B 1 257 ? -0.644 28.453 -5.027 1 98.69 257 LEU B C 1
ATOM 4805 O O . LEU B 1 257 ? 0.553 28.641 -4.801 1 98.69 257 LEU B O 1
ATOM 4809 N N . PRO B 1 258 ? -1.478 29.516 -5.332 1 98.62 258 PRO B N 1
ATOM 4810 C CA . PRO B 1 258 ? -0.888 30.859 -5.398 1 98.62 258 PRO B CA 1
ATOM 4811 C C . PRO B 1 258 ? -0.28 31.297 -4.066 1 98.62 258 PRO B C 1
ATOM 4813 O O . PRO B 1 258 ? 0.769 31.953 -4.051 1 98.62 258 PRO B O 1
ATOM 4816 N N . THR B 1 259 ? -0.939 30.953 -2.986 1 98.75 259 THR B N 1
ATOM 4817 C CA . THR B 1 259 ? -0.418 31.281 -1.664 1 98.75 259 THR B CA 1
ATOM 4818 C C . THR B 1 259 ? 0.925 30.594 -1.428 1 98.75 259 THR B C 1
ATOM 4820 O O . THR B 1 259 ? 1.861 31.203 -0.917 1 98.75 259 THR B O 1
ATOM 4823 N N . ILE B 1 260 ? 1.048 29.328 -1.795 1 98.88 260 ILE B N 1
ATOM 4824 C CA . ILE B 1 260 ? 2.289 28.578 -1.642 1 98.88 260 ILE B CA 1
ATOM 4825 C C . ILE B 1 260 ? 3.383 29.203 -2.502 1 98.88 260 ILE B C 1
ATOM 4827 O O . ILE B 1 260 ? 4.531 29.328 -2.066 1 98.88 260 ILE B O 1
ATOM 4831 N N . GLN B 1 261 ? 3.061 29.641 -3.697 1 98.62 261 GLN B N 1
ATOM 4832 C CA . GLN B 1 261 ? 4.02 30.328 -4.559 1 98.62 261 GLN B CA 1
ATOM 4833 C C . GLN B 1 261 ? 4.559 31.594 -3.896 1 98.62 261 GLN B C 1
ATOM 4835 O O . GLN B 1 261 ? 5.75 31.891 -3.992 1 98.62 261 GLN B O 1
ATOM 4840 N N . GLN B 1 262 ? 3.678 32.344 -3.238 1 98.12 262 GLN B N 1
ATOM 4841 C CA . GLN B 1 262 ? 4.082 33.562 -2.541 1 98.12 262 GLN B CA 1
ATOM 4842 C C . GLN B 1 262 ? 5.023 33.25 -1.381 1 98.12 262 GLN B C 1
ATOM 4844 O O . GLN B 1 262 ? 5.98 33.969 -1.133 1 98.12 262 GLN B O 1
ATOM 4849 N N . LEU B 1 263 ? 4.711 32.156 -0.678 1 98.75 263 LEU B N 1
ATOM 4850 C CA . LEU B 1 263 ? 5.578 31.766 0.421 1 98.75 263 LEU B CA 1
ATOM 4851 C C . LEU B 1 263 ? 6.973 31.406 -0.089 1 98.75 263 LEU B C 1
ATOM 4853 O O . LEU B 1 263 ? 7.977 31.844 0.488 1 98.75 263 LEU B O 1
ATOM 4857 N N . ILE B 1 264 ? 7 30.641 -1.164 1 98.5 264 ILE B N 1
ATOM 4858 C CA . ILE B 1 264 ? 8.266 30.266 -1.778 1 98.5 264 ILE B CA 1
ATOM 4859 C C . ILE B 1 264 ? 9.039 31.516 -2.178 1 98.5 264 ILE B C 1
ATOM 4861 O O . ILE B 1 264 ? 10.234 31.641 -1.892 1 98.5 264 ILE B O 1
ATOM 4865 N N . ALA B 1 265 ? 8.398 32.438 -2.785 1 97.69 265 ALA B N 1
ATOM 4866 C CA . ALA B 1 265 ? 9.023 33.688 -3.264 1 97.69 265 ALA B CA 1
ATOM 4867 C C . ALA B 1 265 ? 9.562 34.5 -2.1 1 97.69 265 ALA B C 1
ATOM 4869 O O . ALA B 1 265 ? 10.516 35.281 -2.264 1 97.69 265 ALA B O 1
ATOM 4870 N N . SER B 1 266 ? 9 34.375 -0.942 1 96.88 266 SER B N 1
ATOM 4871 C CA . SER B 1 266 ? 9.391 35.156 0.231 1 96.88 266 SER B CA 1
ATOM 4872 C C . SER B 1 266 ? 10.531 34.469 0.99 1 96.88 266 SER B C 1
ATOM 4874 O O . SER B 1 266 ? 10.961 34.969 2.037 1 96.88 266 SER B O 1
ATOM 4876 N N . GLY B 1 267 ? 10.906 33.312 0.524 1 96.44 267 GLY B N 1
ATOM 4877 C CA . GLY B 1 267 ? 12.047 32.625 1.127 1 96.44 267 GLY B CA 1
ATOM 4878 C C . GLY B 1 267 ? 11.648 31.672 2.244 1 96.44 267 GLY B C 1
ATOM 4879 O O . GLY B 1 267 ? 12.516 31.141 2.943 1 96.44 267 GLY B O 1
ATOM 4880 N N . ILE B 1 268 ? 10.359 31.5 2.438 1 97.56 268 ILE B N 1
ATOM 4881 C CA . ILE B 1 268 ? 9.867 30.547 3.426 1 97.56 268 ILE B CA 1
ATOM 4882 C C . ILE B 1 268 ? 10.133 29.125 2.943 1 97.56 268 ILE B C 1
ATOM 4884 O O . ILE B 1 268 ? 9.859 28.797 1.786 1 97.56 268 ILE B O 1
ATOM 4888 N N . ARG B 1 269 ? 10.672 28.281 3.791 1 97.69 269 ARG B N 1
ATOM 4889 C CA . ARG B 1 269 ? 10.875 26.859 3.475 1 97.69 269 ARG B CA 1
ATOM 4890 C C . ARG B 1 269 ? 9.547 26.109 3.477 1 97.69 269 ARG B C 1
ATOM 4892 O O . ARG B 1 269 ? 8.805 26.141 4.461 1 97.69 269 ARG B O 1
ATOM 4899 N N . VAL B 1 270 ? 9.25 25.375 2.398 1 98.88 270 VAL B N 1
ATOM 4900 C CA . VAL B 1 270 ? 7.984 24.656 2.297 1 98.88 270 VAL B CA 1
ATOM 4901 C C . VAL B 1 270 ? 8.25 23.172 2.139 1 98.88 270 VAL B C 1
ATOM 4903 O O . VAL B 1 270 ? 8.914 22.75 1.188 1 98.88 270 VAL B O 1
ATOM 4906 N N . TRP B 1 271 ? 7.801 22.359 3.062 1 98.94 271 TRP B N 1
ATOM 4907 C CA . TRP B 1 271 ? 7.816 20.906 2.945 1 98.94 271 TRP B CA 1
ATOM 4908 C C . TRP B 1 271 ? 6.406 20.359 2.746 1 98.94 271 TRP B C 1
ATOM 4910 O O . TRP B 1 271 ? 5.473 20.766 3.439 1 98.94 271 TRP B O 1
ATOM 4920 N N . ILE B 1 272 ? 6.277 19.547 1.79 1 98.94 272 ILE B N 1
ATOM 4921 C CA . ILE B 1 272 ? 5.074 18.75 1.589 1 98.94 272 ILE B CA 1
ATOM 4922 C C . ILE B 1 272 ? 5.402 17.266 1.778 1 98.94 272 ILE B C 1
ATOM 4924 O O . ILE B 1 272 ? 6.246 16.719 1.067 1 98.94 272 ILE B O 1
ATOM 4928 N N . TYR B 1 273 ? 4.816 16.656 2.754 1 98.94 273 TYR B N 1
ATOM 4929 C CA . TYR B 1 273 ? 5.109 15.242 2.994 1 98.94 273 TYR B CA 1
ATOM 4930 C C . TYR B 1 273 ? 3.846 14.398 2.893 1 98.94 273 TYR B C 1
ATOM 4932 O O . TYR B 1 273 ? 2.732 14.914 3.039 1 98.94 273 TYR B O 1
ATOM 4940 N N . SER B 1 274 ? 3.998 13.172 2.555 1 98.88 274 SER B N 1
ATOM 4941 C CA . SER B 1 274 ? 2.85 12.305 2.301 1 98.88 274 SER B CA 1
ATOM 4942 C C . SER B 1 274 ? 3.133 10.867 2.738 1 98.88 274 SER B C 1
ATOM 4944 O O . SER B 1 274 ? 4.152 10.289 2.359 1 98.88 274 SER B O 1
ATOM 4946 N N . GLY B 1 275 ? 2.211 10.359 3.615 1 98.81 275 GLY B N 1
ATOM 4947 C CA . GLY B 1 275 ? 2.182 8.906 3.742 1 98.81 275 GLY B CA 1
ATOM 4948 C C . GLY B 1 275 ? 1.725 8.203 2.477 1 98.81 275 GLY B C 1
ATOM 4949 O O . GLY B 1 275 ? 0.818 8.68 1.79 1 98.81 275 GLY B O 1
ATOM 4950 N N . ASP B 1 276 ? 2.281 7.051 2.232 1 98.75 276 ASP B N 1
ATOM 4951 C CA . ASP B 1 276 ? 2.086 6.496 0.896 1 98.75 276 ASP B CA 1
ATOM 4952 C C . ASP B 1 276 ? 1.014 5.41 0.903 1 98.75 276 ASP B C 1
ATOM 4954 O O . ASP B 1 276 ? 0.766 4.77 -0.121 1 98.75 276 ASP B O 1
ATOM 4958 N N . THR B 1 277 ? 0.309 5.18 2.025 1 98.62 277 THR B N 1
ATOM 4959 C CA . THR B 1 277 ? -0.834 4.273 2.059 1 98.62 277 THR B CA 1
ATOM 4960 C C . THR B 1 277 ? -2.117 5.035 2.375 1 98.62 277 THR B C 1
ATOM 4962 O O . THR B 1 277 ? -3.135 4.43 2.721 1 98.62 277 THR B O 1
ATOM 4965 N N . ASP B 1 278 ? -2.057 6.352 2.305 1 98.81 278 ASP B N 1
ATOM 4966 C CA . ASP B 1 278 ? -3.207 7.234 2.494 1 98.81 278 ASP B CA 1
ATOM 4967 C C . ASP B 1 278 ? -4.078 7.273 1.242 1 98.81 278 ASP B C 1
ATOM 4969 O O . ASP B 1 278 ? -3.619 7.668 0.169 1 98.81 278 ASP B O 1
ATOM 4973 N N . GLY B 1 279 ? -5.34 6.961 1.405 1 98.75 279 GLY B N 1
ATOM 4974 C CA . GLY B 1 279 ? -6.246 7.02 0.27 1 98.75 279 GLY B CA 1
ATOM 4975 C C . GLY B 1 279 ? -7.066 8.289 0.227 1 98.75 279 GLY B C 1
ATOM 4976 O O . GLY B 1 279 ? -7.785 8.539 -0.744 1 98.75 279 GLY B O 1
ATOM 4977 N N . ARG B 1 280 ? -6.965 9.117 1.208 1 98.5 280 ARG B N 1
ATOM 4978 C CA . ARG B 1 280 ? -7.77 10.328 1.298 1 98.5 280 ARG B CA 1
ATOM 4979 C C . ARG B 1 280 ? -7.105 11.484 0.554 1 98.5 280 ARG B C 1
ATOM 4981 O O . ARG B 1 280 ? -7.746 12.164 -0.253 1 98.5 280 ARG B O 1
ATOM 4988 N N . VAL B 1 281 ? -5.91 11.789 0.871 1 98.81 281 VAL B N 1
ATOM 4989 C CA . VAL B 1 281 ? -5.023 12.695 0.146 1 98.81 281 VAL B CA 1
ATOM 4990 C C . VAL B 1 281 ? -3.709 11.984 -0.168 1 98.81 281 VAL B C 1
ATOM 4992 O O . VAL B 1 281 ? -2.686 12.25 0.468 1 98.81 281 VAL B O 1
ATOM 4995 N N . PRO B 1 282 ? -3.73 11.148 -1.164 1 98.88 282 PRO B N 1
ATOM 4996 C CA . PRO B 1 282 ? -2.611 10.234 -1.419 1 98.88 282 PRO B CA 1
ATOM 4997 C C . PRO B 1 282 ? -1.397 10.945 -2.014 1 98.88 282 PRO B C 1
ATOM 4999 O O . PRO B 1 282 ? -1.453 12.148 -2.291 1 98.88 282 PRO B O 1
ATOM 5002 N N . VAL B 1 283 ? -0.321 10.211 -2.125 1 98.81 283 VAL B N 1
ATOM 5003 C CA . VAL B 1 283 ? 0.923 10.719 -2.697 1 98.81 283 VAL B CA 1
ATOM 5004 C C . VAL B 1 283 ? 0.663 11.266 -4.098 1 98.81 283 VAL B C 1
ATOM 5006 O O . VAL B 1 283 ? 1.274 12.258 -4.508 1 98.81 283 VAL B O 1
ATOM 5009 N N . THR B 1 284 ? -0.249 10.664 -4.867 1 98.88 284 THR B N 1
ATOM 5010 C CA . THR B 1 284 ? -0.582 11.133 -6.207 1 98.88 284 THR B CA 1
ATOM 5011 C C . THR B 1 284 ? -1.177 12.539 -6.152 1 98.88 284 THR B C 1
ATOM 5013 O O . THR B 1 284 ? -0.883 13.375 -7.012 1 98.88 284 THR B O 1
ATOM 5016 N N . SER B 1 285 ? -1.998 12.828 -5.152 1 98.81 285 SER B N 1
ATOM 5017 C CA . SER B 1 285 ? -2.541 14.172 -4.957 1 98.81 285 SER B CA 1
ATOM 5018 C C . SER B 1 285 ? -1.432 15.18 -4.688 1 98.81 285 SER B C 1
ATOM 5020 O O . SER B 1 285 ? -1.426 16.266 -5.262 1 98.81 285 SER B O 1
ATOM 5022 N N . SER B 1 286 ? -0.537 14.82 -3.807 1 98.88 286 SER B N 1
ATOM 5023 C CA . SER B 1 286 ? 0.597 15.688 -3.508 1 98.88 286 SER B CA 1
ATOM 5024 C C . SER B 1 286 ? 1.43 15.961 -4.758 1 98.88 286 SER B C 1
ATOM 5026 O O . SER B 1 286 ? 1.805 17.109 -5.023 1 98.88 286 SER B O 1
ATOM 5028 N N . ARG B 1 287 ? 1.666 14.914 -5.512 1 98.75 287 ARG B N 1
ATOM 5029 C CA . ARG B 1 287 ? 2.473 15.047 -6.719 1 98.75 287 ARG B CA 1
ATOM 5030 C C . ARG B 1 287 ? 1.812 15.984 -7.723 1 98.75 287 ARG B C 1
ATOM 5032 O O . ARG B 1 287 ? 2.471 16.859 -8.289 1 98.75 287 ARG B O 1
ATOM 5039 N N . TYR B 1 288 ? 0.532 15.789 -7.953 1 98.62 288 TYR B N 1
ATOM 5040 C CA . TYR B 1 288 ? -0.164 16.625 -8.914 1 98.62 288 TYR B CA 1
ATOM 5041 C C . TYR B 1 288 ? -0.148 18.094 -8.469 1 98.62 288 TYR B C 1
ATOM 5043 O O . TYR B 1 288 ? 0.07 18.984 -9.281 1 98.62 288 TYR B O 1
ATOM 5051 N N . SER B 1 289 ? -0.345 18.344 -7.195 1 98.69 289 SER B N 1
ATOM 5052 C CA . SER B 1 289 ? -0.332 19.719 -6.676 1 98.69 289 SER B CA 1
ATOM 5053 C C . SER B 1 289 ? 1.049 20.344 -6.816 1 98.69 289 SER B C 1
ATOM 5055 O O . SER B 1 289 ? 1.169 21.5 -7.238 1 98.69 289 SER B O 1
ATOM 5057 N N . ILE B 1 290 ? 2.068 19.625 -6.469 1 98.75 290 ILE B N 1
ATOM 5058 C CA . ILE B 1 290 ? 3.43 20.141 -6.543 1 98.75 290 ILE B CA 1
ATOM 5059 C C . ILE B 1 290 ? 3.803 20.391 -8 1 98.75 290 ILE B C 1
ATOM 5061 O O . ILE B 1 290 ? 4.406 21.422 -8.328 1 98.75 290 ILE B O 1
ATOM 5065 N N . ASN B 1 291 ? 3.451 19.453 -8.867 1 98.31 291 ASN B N 1
ATOM 5066 C CA . ASN B 1 291 ? 3.762 19.594 -10.281 1 98.31 291 ASN B CA 1
ATOM 5067 C C . ASN B 1 291 ? 3.125 20.859 -10.867 1 98.31 291 ASN B C 1
ATOM 5069 O O . ASN B 1 291 ? 3.686 21.469 -11.773 1 98.31 291 ASN B O 1
ATOM 5073 N N . ALA B 1 292 ? 1.997 21.234 -10.352 1 98.06 292 ALA B N 1
ATOM 5074 C CA . ALA B 1 292 ? 1.294 22.422 -10.836 1 98.06 292 ALA B CA 1
ATOM 5075 C C . ALA B 1 292 ? 2.072 23.703 -10.508 1 98.06 292 ALA B C 1
ATOM 5077 O O . ALA B 1 292 ? 1.813 24.766 -11.086 1 98.06 292 ALA B O 1
ATOM 5078 N N . LEU B 1 293 ? 2.996 23.641 -9.578 1 98.38 293 LEU B N 1
ATOM 5079 C CA . LEU B 1 293 ? 3.826 24.797 -9.227 1 98.38 293 LEU B CA 1
ATOM 5080 C C . LEU B 1 293 ? 4.918 25.016 -10.266 1 98.38 293 LEU B C 1
ATOM 5082 O O . LEU B 1 293 ? 5.531 26.078 -10.312 1 98.38 293 LEU B O 1
ATOM 5086 N N . ASN B 1 294 ? 5.203 24 -11.109 1 97.94 294 ASN B N 1
ATOM 5087 C CA . ASN B 1 294 ? 6.191 24.078 -12.18 1 97.94 294 ASN B CA 1
ATOM 5088 C C . ASN B 1 294 ? 7.547 24.547 -11.664 1 97.94 294 ASN B C 1
ATOM 5090 O O . ASN B 1 294 ? 8.141 25.469 -12.219 1 97.94 294 ASN B O 1
ATOM 5094 N N . LEU B 1 295 ? 7.98 23.938 -10.586 1 98.31 295 LEU B N 1
ATOM 5095 C CA . LEU B 1 295 ? 9.258 24.297 -9.969 1 98.31 295 LEU B CA 1
ATOM 5096 C C . LEU B 1 295 ? 10.383 23.422 -10.508 1 98.31 295 LEU B C 1
ATOM 5098 O O . LEU B 1 295 ? 10.188 22.219 -10.75 1 98.31 295 LEU B O 1
ATOM 5102 N N . PRO B 1 296 ? 11.531 23.984 -10.719 1 97.75 296 PRO B N 1
ATOM 5103 C CA . PRO B 1 296 ? 12.664 23.156 -11.156 1 97.75 296 PRO B CA 1
ATOM 5104 C C . PRO B 1 296 ? 13.141 22.203 -10.062 1 97.75 296 PRO B C 1
ATOM 5106 O O . PRO B 1 296 ? 13.156 22.562 -8.883 1 97.75 296 PRO B O 1
ATOM 5109 N N . VAL B 1 297 ? 13.562 21.047 -10.461 1 97.94 297 VAL B N 1
ATOM 5110 C CA . VAL B 1 297 ? 14.133 20.062 -9.547 1 97.94 297 VAL B CA 1
ATOM 5111 C C . VAL B 1 297 ? 15.578 20.438 -9.227 1 97.94 297 VAL B C 1
ATOM 5113 O O . VAL B 1 297 ? 16.375 20.703 -10.125 1 97.94 297 VAL B O 1
ATOM 5116 N N . GLU B 1 298 ? 15.914 20.484 -7.934 1 97.88 298 GLU B N 1
ATOM 5117 C CA . GLU B 1 298 ? 17.266 20.812 -7.492 1 97.88 298 GLU B CA 1
ATOM 5118 C C . GLU B 1 298 ? 17.953 19.609 -6.859 1 97.88 298 GLU B C 1
ATOM 5120 O O . GLU B 1 298 ? 19.188 19.516 -6.875 1 97.88 298 GLU B O 1
ATOM 5125 N N . THR B 1 299 ? 17.25 18.75 -6.238 1 97.88 299 THR B N 1
ATOM 5126 C CA . THR B 1 299 ? 17.719 17.5 -5.684 1 97.88 299 THR B CA 1
ATOM 5127 C C . THR B 1 299 ? 16.922 16.328 -6.242 1 97.88 299 THR B C 1
ATOM 5129 O O . THR B 1 299 ? 15.695 16.25 -6.07 1 97.88 299 THR B O 1
ATOM 5132 N N . ALA B 1 300 ? 17.625 15.414 -6.879 1 97.25 300 ALA B N 1
ATOM 5133 C CA . ALA B 1 300 ? 16.984 14.273 -7.516 1 97.25 300 ALA B CA 1
ATOM 5134 C C . ALA B 1 300 ? 16.359 13.336 -6.477 1 97.25 300 ALA B C 1
ATOM 5136 O O . ALA B 1 300 ? 16.844 13.273 -5.34 1 97.25 300 ALA B O 1
ATOM 5137 N N . TRP B 1 301 ? 15.398 12.633 -6.906 1 98.19 301 TRP B N 1
ATOM 5138 C CA . TRP B 1 301 ? 14.664 11.648 -6.113 1 98.19 301 TRP B CA 1
ATOM 5139 C C . TRP B 1 301 ? 15.617 10.617 -5.52 1 98.19 301 TRP B C 1
ATOM 5141 O O . TRP B 1 301 ? 16.469 10.062 -6.223 1 98.19 301 TRP B O 1
ATOM 5151 N N . TYR B 1 302 ? 15.531 10.359 -4.238 1 97.81 302 TYR B N 1
ATOM 5152 C CA . TYR B 1 302 ? 16.297 9.273 -3.627 1 97.81 302 TYR B CA 1
ATOM 5153 C C . TYR B 1 302 ? 15.602 8.773 -2.361 1 97.81 302 TYR B C 1
ATOM 5155 O O . TYR B 1 302 ? 14.789 9.477 -1.77 1 97.81 302 TYR B O 1
ATOM 5163 N N . PRO B 1 303 ? 15.891 7.535 -1.945 1 98.5 303 PRO B N 1
ATOM 5164 C CA . PRO B 1 303 ? 15.367 7.02 -0.68 1 98.5 303 PRO B CA 1
ATOM 5165 C C . PRO B 1 303 ? 16.109 7.559 0.536 1 98.5 303 PRO B C 1
ATOM 5167 O O . PRO B 1 303 ? 17.328 7.723 0.49 1 98.5 303 PRO B O 1
ATOM 5170 N N . TRP B 1 304 ? 15.391 7.953 1.541 1 98.62 304 TRP B N 1
ATOM 5171 C CA . TRP B 1 304 ? 16 8.203 2.838 1 98.62 304 TRP B CA 1
ATOM 5172 C C . TRP B 1 304 ? 15.75 7.047 3.797 1 98.62 304 TRP B C 1
ATOM 5174 O O . TRP B 1 304 ? 14.875 6.215 3.555 1 98.62 304 TRP B O 1
ATOM 5184 N N . TYR B 1 305 ? 16.578 6.906 4.852 1 97.81 305 TYR B N 1
ATOM 5185 C CA . TYR B 1 305 ? 16.594 5.664 5.617 1 97.81 305 TYR B CA 1
ATOM 5186 C C . TYR B 1 305 ? 16.406 5.938 7.102 1 97.81 305 TYR B C 1
ATOM 5188 O O . TYR B 1 305 ? 16.828 6.977 7.613 1 97.81 305 TYR B O 1
ATOM 5196 N N . ALA B 1 306 ? 15.703 5.145 7.727 1 95.44 306 ALA B N 1
ATOM 5197 C CA . ALA B 1 306 ? 15.5 5.055 9.172 1 95.44 306 ALA B CA 1
ATOM 5198 C C . ALA B 1 306 ? 15.742 3.633 9.672 1 95.44 306 ALA B C 1
ATOM 5200 O O . ALA B 1 306 ? 15.031 2.701 9.289 1 95.44 306 ALA B O 1
ATOM 5201 N N . ASP B 1 307 ? 16.703 3.43 10.516 1 91.5 307 ASP B N 1
ATOM 5202 C CA . ASP B 1 307 ? 17.016 2.137 11.125 1 91.5 307 ASP B CA 1
ATOM 5203 C C . ASP B 1 307 ? 17.234 1.068 10.062 1 91.5 307 ASP B C 1
ATOM 5205 O O . ASP B 1 307 ? 16.656 -0.014 10.125 1 91.5 307 ASP B O 1
ATOM 5209 N N . GLY B 1 308 ? 17.969 1.422 9.047 1 92.31 308 GLY B N 1
ATOM 5210 C CA . GLY B 1 308 ? 18.406 0.46 8.047 1 92.31 308 GLY B CA 1
ATOM 5211 C C . GLY B 1 308 ? 17.344 0.157 7.004 1 92.31 308 GLY B C 1
ATOM 5212 O O . GLY B 1 308 ? 17.562 -0.651 6.102 1 92.31 308 GLY B O 1
ATOM 5213 N N . GLU B 1 309 ? 16.25 0.72 7.066 1 95.44 309 GLU B N 1
ATOM 5214 C CA . GLU B 1 309 ? 15.172 0.525 6.098 1 95.44 309 GLU B CA 1
ATOM 5215 C C . GLU B 1 309 ? 14.805 1.837 5.41 1 95.44 309 GLU B C 1
ATOM 5217 O O . GLU B 1 309 ? 15.031 2.916 5.961 1 95.44 309 GLU B O 1
ATOM 5222 N N . VAL B 1 310 ? 14.289 1.722 4.262 1 98.12 310 VAL B N 1
ATOM 5223 C CA . VAL B 1 310 ? 13.797 2.922 3.59 1 98.12 310 VAL B CA 1
ATOM 5224 C C . VAL B 1 310 ? 12.688 3.561 4.418 1 98.12 310 VAL B C 1
ATOM 5226 O O . VAL B 1 310 ? 11.656 2.932 4.676 1 98.12 310 VAL B O 1
ATOM 5229 N N . GLY B 1 311 ? 12.914 4.762 4.879 1 98.31 311 GLY B N 1
ATOM 5230 C CA . GLY B 1 311 ? 11.898 5.52 5.586 1 98.31 311 GLY B CA 1
ATOM 5231 C C . GLY B 1 311 ? 10.891 6.172 4.66 1 98.31 311 GLY B C 1
ATOM 5232 O O . GLY B 1 311 ? 9.742 6.406 5.047 1 98.31 311 GLY B O 1
ATOM 5233 N N . GLY B 1 312 ? 11.336 6.48 3.504 1 98.69 312 GLY B N 1
ATOM 5234 C CA . GLY B 1 312 ? 10.594 7.133 2.438 1 98.69 312 GLY B CA 1
ATOM 5235 C C . GLY B 1 312 ? 11.484 7.688 1.342 1 98.69 312 GLY B C 1
ATOM 5236 O O . GLY B 1 312 ? 12.539 7.129 1.047 1 98.69 312 GLY B O 1
ATOM 5237 N N . TYR B 1 313 ? 10.969 8.695 0.732 1 98.88 313 TYR B N 1
ATOM 5238 C CA . TYR B 1 313 ? 11.695 9.273 -0.393 1 98.88 313 TYR B CA 1
ATOM 5239 C C . TYR B 1 313 ? 11.656 10.797 -0.337 1 98.88 313 TYR B C 1
ATOM 5241 O O . TYR B 1 313 ? 10.812 11.383 0.348 1 98.88 313 TYR B O 1
ATOM 5249 N N . VAL B 1 314 ? 12.594 11.367 -1.027 1 98.56 314 VAL B N 1
ATOM 5250 C CA . VAL B 1 314 ? 12.672 12.828 -1.02 1 98.56 314 VAL B CA 1
ATOM 5251 C C . VAL B 1 314 ? 12.984 13.336 -2.424 1 98.56 314 VAL B C 1
ATOM 5253 O O . VAL B 1 314 ? 13.695 12.68 -3.186 1 98.56 314 VAL B O 1
ATOM 5256 N N . LEU B 1 315 ? 12.43 14.367 -2.842 1 98.56 315 LEU B N 1
ATOM 5257 C CA . LEU B 1 315 ? 12.656 15.148 -4.051 1 98.56 315 LEU B CA 1
ATOM 5258 C C . LEU B 1 315 ? 12.695 16.641 -3.73 1 98.56 315 LEU B C 1
ATOM 5260 O O . LEU B 1 315 ? 11.766 17.172 -3.123 1 98.56 315 LEU B O 1
ATOM 5264 N N . GLY B 1 316 ? 13.797 17.281 -4.078 1 98.38 316 GLY B N 1
ATOM 5265 C CA . GLY B 1 316 ? 13.945 18.703 -3.791 1 98.38 316 GLY B CA 1
ATOM 5266 C C . GLY B 1 316 ? 13.68 19.578 -4.996 1 98.38 316 GLY B C 1
ATOM 5267 O O . GLY B 1 316 ? 14.352 19.469 -6.02 1 98.38 316 GLY B O 1
ATOM 5268 N N . TYR B 1 317 ? 12.672 20.422 -4.875 1 98.31 317 TYR B N 1
ATOM 5269 C CA . TYR B 1 317 ? 12.422 21.5 -5.828 1 98.31 317 TYR B CA 1
ATOM 5270 C C . TYR B 1 317 ? 12.961 22.828 -5.309 1 98.31 317 TYR B C 1
ATOM 5272 O O . TYR B 1 317 ? 13.289 22.953 -4.125 1 98.31 317 TYR B O 1
ATOM 5280 N N . LYS B 1 318 ? 13.102 23.766 -6.238 1 97.94 318 LYS B N 1
ATOM 5281 C CA . LYS B 1 318 ? 13.383 25.125 -5.766 1 97.94 318 LYS B CA 1
ATOM 5282 C C . LYS B 1 318 ? 12.266 25.625 -4.855 1 97.94 318 LYS B C 1
ATOM 5284 O O . LYS B 1 318 ? 11.141 25.844 -5.305 1 97.94 318 LYS B O 1
ATOM 5289 N N . GLY B 1 319 ? 12.555 25.734 -3.586 1 97.69 319 GLY B N 1
ATOM 5290 C CA . GLY B 1 319 ? 11.625 26.312 -2.633 1 97.69 319 GLY B CA 1
ATOM 5291 C C . GLY B 1 319 ? 10.734 25.281 -1.959 1 97.69 319 GLY B C 1
ATOM 5292 O O . GLY B 1 319 ? 10.078 25.594 -0.963 1 97.69 319 GLY B O 1
ATOM 5293 N N . VAL B 1 320 ? 10.633 24.031 -2.492 1 98.75 320 VAL B N 1
ATOM 5294 C CA . VAL B 1 320 ? 9.758 23.016 -1.931 1 98.75 320 VAL B CA 1
ATOM 5295 C C . VAL B 1 320 ? 10.516 21.688 -1.805 1 98.75 320 VAL B C 1
ATOM 5297 O O . VAL B 1 320 ? 11.227 21.281 -2.73 1 98.75 320 VAL B O 1
ATOM 5300 N N . ILE B 1 321 ? 10.438 21.078 -0.696 1 98.88 321 ILE B N 1
ATOM 5301 C CA . ILE B 1 321 ? 10.883 19.688 -0.535 1 98.88 321 ILE B CA 1
ATOM 5302 C C . ILE B 1 321 ? 9.664 18.766 -0.46 1 98.88 321 ILE B C 1
ATOM 5304 O O . ILE B 1 321 ? 8.75 19 0.335 1 98.88 321 ILE B O 1
ATOM 5308 N N . PHE B 1 322 ? 9.625 17.844 -1.337 1 98.88 322 PHE B N 1
ATOM 5309 C CA . PHE B 1 322 ? 8.633 16.781 -1.275 1 98.88 322 PHE B CA 1
ATOM 5310 C C . PHE B 1 322 ? 9.219 15.531 -0.618 1 98.88 322 PHE B C 1
ATOM 5312 O O . PHE B 1 322 ? 10.281 15.055 -1.022 1 98.88 322 PHE B O 1
ATOM 5319 N N . THR B 1 323 ? 8.602 15.039 0.412 1 98.88 323 THR B N 1
ATOM 5320 C CA . THR B 1 323 ? 9.07 13.836 1.086 1 98.88 323 THR B CA 1
ATOM 5321 C C . THR B 1 323 ? 7.918 12.875 1.35 1 98.88 323 THR B C 1
ATOM 5323 O O . THR B 1 323 ? 6.805 13.305 1.668 1 98.88 323 THR B O 1
ATOM 5326 N N . THR B 1 324 ? 8.164 11.625 1.119 1 98.88 324 THR B N 1
ATOM 5327 C CA . THR B 1 324 ? 7.176 10.609 1.458 1 98.88 324 THR B CA 1
ATOM 5328 C C . THR B 1 324 ? 7.621 9.805 2.674 1 98.88 324 THR B C 1
ATOM 5330 O O . THR B 1 324 ? 8.797 9.828 3.047 1 98.88 324 THR B O 1
ATOM 5333 N N . VAL B 1 325 ? 6.719 9.258 3.342 1 98.81 325 VAL B N 1
ATOM 5334 C CA . VAL B 1 325 ? 6.98 8.344 4.449 1 98.81 325 VAL B CA 1
ATOM 5335 C C . VAL B 1 325 ? 6.375 6.977 4.145 1 98.81 325 VAL B C 1
ATOM 5337 O O . VAL B 1 325 ? 5.152 6.832 4.074 1 98.81 325 VAL B O 1
ATOM 5340 N N . ARG B 1 326 ? 7.195 5.977 3.984 1 98.56 326 ARG B N 1
ATOM 5341 C CA . ARG B 1 326 ? 6.797 4.641 3.553 1 98.56 326 ARG B CA 1
ATOM 5342 C C . ARG B 1 326 ? 5.988 3.934 4.637 1 98.56 326 ARG B C 1
ATOM 5344 O O . ARG B 1 326 ? 6.398 3.891 5.797 1 98.56 326 ARG B O 1
ATOM 5351 N N . GLY B 1 327 ? 4.836 3.369 4.211 1 97.25 327 GLY B N 1
ATOM 5352 C CA . GLY B 1 327 ? 3.998 2.598 5.113 1 97.25 327 GLY B CA 1
ATOM 5353 C C . GLY B 1 327 ? 3.131 3.463 6.008 1 97.25 327 GLY B C 1
ATOM 5354 O O . GLY B 1 327 ? 2.52 2.967 6.957 1 97.25 327 GLY B O 1
ATOM 5355 N N . ALA B 1 328 ? 3.102 4.734 5.762 1 98.12 328 ALA B N 1
ATOM 5356 C CA . ALA B 1 328 ? 2.291 5.625 6.59 1 98.12 328 ALA B CA 1
ATOM 5357 C C . ALA B 1 328 ? 0.976 5.969 5.898 1 98.12 328 ALA B C 1
ATOM 5359 O O . ALA B 1 328 ? 0.945 6.199 4.684 1 98.12 328 ALA B O 1
ATOM 5360 N N . GLY B 1 329 ? -0.126 5.992 6.676 1 98.12 329 GLY B N 1
ATOM 5361 C CA . GLY B 1 329 ? -1.399 6.512 6.203 1 98.12 329 GLY B CA 1
ATOM 5362 C C . GLY B 1 329 ? -1.496 8.023 6.293 1 98.12 329 GLY B C 1
ATOM 5363 O O . GLY B 1 329 ? -0.492 8.727 6.152 1 98.12 329 GLY B O 1
ATOM 5364 N N . HIS B 1 330 ? -2.713 8.477 6.43 1 98.12 330 HIS B N 1
ATOM 5365 C CA . HIS B 1 330 ? -3.053 9.898 6.418 1 98.12 330 HIS B CA 1
ATOM 5366 C C . HIS B 1 330 ? -2.381 10.633 7.57 1 98.12 330 HIS B C 1
ATOM 5368 O O . HIS B 1 330 ? -1.824 11.719 7.379 1 98.12 330 HIS B O 1
ATOM 5374 N N . LEU B 1 331 ? -2.479 10.062 8.781 1 97.56 331 LEU B N 1
ATOM 5375 C CA .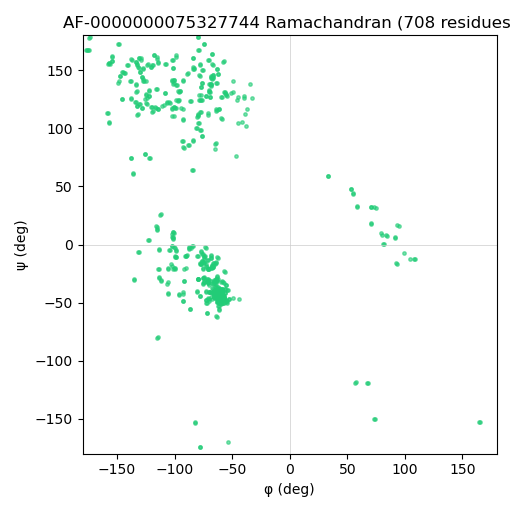 LEU B 1 331 ? -1.811 10.586 9.961 1 97.56 331 LEU B CA 1
ATOM 5376 C C . LEU B 1 331 ? -0.401 10.016 10.094 1 97.56 331 LEU B C 1
ATOM 5378 O O . LEU B 1 331 ? -0.164 9.102 10.883 1 97.56 331 LEU B O 1
ATOM 5382 N N . VAL B 1 332 ? 0.531 10.633 9.445 1 98.5 332 VAL B N 1
ATOM 5383 C CA . VAL B 1 332 ? 1.866 10.086 9.227 1 98.5 332 VAL B CA 1
ATOM 5384 C C . VAL B 1 332 ? 2.502 9.734 10.578 1 98.5 332 VAL B C 1
ATOM 5386 O O . VAL B 1 332 ? 2.957 8.609 10.781 1 98.5 332 VAL B O 1
ATOM 5389 N N . PRO B 1 333 ? 2.455 10.633 11.602 1 97.81 333 PRO B N 1
ATOM 5390 C CA . PRO B 1 333 ? 3.131 10.289 12.852 1 97.81 333 PRO B CA 1
ATOM 5391 C C . PRO B 1 333 ? 2.418 9.172 13.617 1 97.81 333 PRO B C 1
ATOM 5393 O O . PRO B 1 333 ? 3.008 8.555 14.508 1 97.81 333 PRO B O 1
ATOM 5396 N N . THR B 1 334 ? 1.108 8.984 13.305 1 96.5 334 THR B N 1
ATOM 5397 C CA . THR B 1 334 ? 0.378 7.891 13.938 1 96.5 334 THR B CA 1
ATOM 5398 C C . THR B 1 334 ? 0.88 6.543 13.422 1 96.5 334 THR B C 1
ATOM 5400 O O . THR B 1 334 ? 1.145 5.637 14.211 1 96.5 334 THR B O 1
ATOM 5403 N N . TYR B 1 335 ? 1.134 6.457 12.172 1 96.31 335 TYR B N 1
ATOM 5404 C CA . TYR B 1 335 ? 1.406 5.172 11.539 1 96.31 335 TYR B CA 1
ATOM 5405 C C . TYR B 1 335 ? 2.9 4.875 11.531 1 96.31 335 TYR B C 1
ATOM 5407 O O . TYR B 1 335 ? 3.307 3.709 11.539 1 96.31 335 TYR B O 1
ATOM 5415 N N . GLN B 1 336 ? 3.707 5.945 11.445 1 97.06 336 GLN B N 1
ATOM 5416 C CA . GLN B 1 336 ? 5.16 5.809 11.43 1 97.06 336 GLN B CA 1
ATOM 5417 C C . GLN B 1 336 ? 5.816 6.871 12.305 1 97.06 336 GLN B C 1
ATOM 5419 O O . GLN B 1 336 ? 6.477 7.781 11.797 1 97.06 336 GLN B O 1
ATOM 5424 N N . PRO B 1 337 ? 5.723 6.703 13.625 1 96.88 337 PRO B N 1
ATOM 5425 C CA . PRO B 1 337 ? 6.156 7.762 14.539 1 96.88 337 PRO B CA 1
ATOM 5426 C C . PRO B 1 337 ? 7.656 8.039 14.453 1 96.88 337 PRO B C 1
ATOM 5428 O O . PRO B 1 337 ? 8.078 9.195 14.438 1 96.88 337 PRO B O 1
ATOM 5431 N N . GLN B 1 338 ? 8.492 6.98 14.398 1 96.31 338 GLN B N 1
ATOM 5432 C CA . GLN B 1 338 ? 9.938 7.18 14.32 1 96.31 338 GLN B CA 1
ATOM 5433 C C . GLN B 1 338 ? 10.328 7.895 13.031 1 96.31 338 GLN B C 1
ATOM 5435 O O . GLN B 1 338 ? 11.125 8.836 13.055 1 96.31 338 GLN B O 1
ATOM 5440 N N . ARG B 1 339 ? 9.836 7.41 11.953 1 97.69 339 ARG B N 1
ATOM 5441 C CA . ARG B 1 339 ? 10.141 8.016 10.656 1 97.69 339 ARG B CA 1
ATOM 5442 C C . ARG B 1 339 ? 9.672 9.461 10.602 1 97.69 339 ARG B C 1
ATOM 5444 O O . ARG B 1 339 ? 10.367 10.328 10.062 1 97.69 339 ARG B O 1
ATOM 5451 N N . ALA B 1 340 ? 8.516 9.688 11.148 1 98.19 340 ALA B N 1
ATOM 5452 C CA . ALA B 1 340 ? 7.973 11.047 11.188 1 98.19 340 ALA B CA 1
ATOM 5453 C C . ALA B 1 340 ? 8.891 11.977 11.977 1 98.19 340 ALA B C 1
ATOM 5455 O O . ALA B 1 340 ? 9.109 13.125 11.578 1 98.19 340 ALA B O 1
ATOM 5456 N N . LEU B 1 341 ? 9.383 11.5 13.078 1 98.38 341 LEU B N 1
ATOM 5457 C CA . LEU B 1 341 ? 10.273 12.305 13.906 1 98.38 341 LEU B CA 1
ATOM 5458 C C . LEU B 1 341 ? 11.562 12.625 13.156 1 98.38 341 LEU B C 1
ATOM 5460 O O . LEU B 1 341 ? 12.055 13.758 13.211 1 98.38 341 LEU B O 1
ATOM 5464 N N . ILE B 1 342 ? 12.086 11.648 12.461 1 98.38 342 ILE B N 1
ATOM 5465 C CA . ILE B 1 342 ? 13.297 11.859 11.672 1 98.38 342 ILE B CA 1
ATOM 5466 C C . ILE B 1 342 ? 13.039 12.906 10.594 1 98.38 342 ILE B C 1
ATOM 5468 O O . ILE B 1 342 ? 13.836 13.82 10.398 1 98.38 342 ILE B O 1
ATOM 5472 N N . MET B 1 343 ? 11.953 12.781 9.93 1 98.62 343 MET B N 1
ATOM 5473 C CA . MET B 1 343 ? 11.586 13.711 8.859 1 98.62 343 MET B CA 1
ATOM 5474 C C . MET B 1 343 ? 11.453 15.133 9.391 1 98.62 343 MET B C 1
ATOM 5476 O O . MET B 1 343 ? 12.055 16.062 8.844 1 98.62 343 MET B O 1
ATOM 5480 N N . ILE B 1 344 ? 10.703 15.336 10.516 1 98.75 344 ILE B N 1
ATOM 5481 C CA . ILE B 1 344 ? 10.438 16.688 11 1 98.75 344 ILE B CA 1
ATOM 5482 C C . ILE B 1 344 ? 11.711 17.297 11.586 1 98.75 344 ILE B C 1
ATOM 5484 O O . ILE B 1 344 ? 11.93 18.5 11.484 1 98.75 344 ILE B O 1
ATOM 5488 N N . SER B 1 345 ? 12.539 16.422 12.172 1 98.69 345 SER B N 1
ATOM 5489 C CA . SER B 1 345 ? 13.836 16.906 12.648 1 98.69 345 SER B CA 1
ATOM 5490 C C . SER B 1 345 ? 14.664 17.484 11.508 1 98.69 345 SER B C 1
ATOM 5492 O O . SER B 1 345 ? 15.289 18.531 11.648 1 98.69 345 SER B O 1
ATOM 5494 N N . SER B 1 346 ? 14.68 16.75 10.445 1 98.62 346 SER B N 1
ATOM 5495 C CA . SER B 1 346 ? 15.391 17.234 9.266 1 98.62 346 SER B CA 1
ATOM 5496 C C . SER B 1 346 ? 14.844 18.578 8.789 1 98.62 346 SER B C 1
ATOM 5498 O O . SER B 1 346 ? 15.609 19.484 8.477 1 98.62 346 SER B O 1
ATOM 5500 N N . PHE B 1 347 ? 13.594 18.719 8.781 1 98.75 347 PHE B N 1
ATOM 5501 C CA . PHE B 1 347 ? 12.93 19.953 8.391 1 98.75 347 PHE B CA 1
ATOM 5502 C C . PHE B 1 347 ? 13.367 21.109 9.297 1 98.75 347 PHE B C 1
ATOM 5504 O O . PHE B 1 347 ? 13.75 22.172 8.812 1 98.75 347 PHE B O 1
ATOM 5511 N N . LEU B 1 348 ? 13.297 20.875 10.578 1 98.56 348 LEU B N 1
ATOM 5512 C CA . LEU B 1 348 ? 13.617 21.906 11.562 1 98.56 348 LEU B CA 1
ATOM 5513 C C . LEU B 1 348 ? 15.086 22.312 11.453 1 98.56 348 LEU B C 1
ATOM 5515 O O . LEU B 1 348 ? 15.414 23.484 11.672 1 98.56 348 LEU B O 1
ATOM 5519 N N . GLU B 1 349 ? 15.914 21.406 11.039 1 97.69 349 GLU B N 1
ATOM 5520 C CA . GLU B 1 349 ? 17.359 21.656 10.953 1 97.69 349 GLU B CA 1
ATOM 5521 C C . GLU B 1 349 ? 17.734 22.219 9.586 1 97.69 349 GLU B C 1
ATOM 5523 O O . GLU B 1 349 ? 18.875 22.641 9.375 1 97.69 349 GLU B O 1
ATOM 5528 N N . GLY B 1 350 ? 16.844 22.203 8.688 1 96.75 350 GLY B N 1
ATOM 5529 C CA . GLY B 1 350 ? 17.125 22.688 7.348 1 96.75 350 GLY B CA 1
ATOM 5530 C C . GLY B 1 350 ? 17.984 21.719 6.543 1 96.75 350 GLY B C 1
ATOM 5531 O O . GLY B 1 350 ? 18.828 22.156 5.758 1 96.75 350 GLY B O 1
ATOM 5532 N N . LYS B 1 351 ? 17.766 20.453 6.875 1 97.06 351 LYS B N 1
ATOM 5533 C CA . LYS B 1 351 ? 18.469 19.375 6.184 1 97.06 351 LYS B CA 1
ATOM 5534 C C . LYS B 1 351 ? 17.5 18.391 5.562 1 97.06 351 LYS B C 1
ATOM 5536 O O . LYS B 1 351 ? 16.344 18.297 5.988 1 97.06 351 LYS B O 1
ATOM 5541 N N . LEU B 1 352 ? 17.984 17.703 4.527 1 97.69 352 LEU B N 1
ATOM 5542 C CA . LEU B 1 352 ? 17.172 16.641 3.969 1 97.69 352 LEU B CA 1
ATOM 5543 C C . LEU B 1 352 ? 17.25 15.383 4.84 1 97.69 352 LEU B C 1
ATOM 5545 O O . LEU B 1 352 ? 18.203 15.211 5.598 1 97.69 352 LEU B O 1
ATOM 5549 N N . PRO B 1 353 ? 16.234 14.57 4.77 1 96.62 353 PRO B N 1
ATOM 5550 C CA . PRO B 1 353 ? 16.312 13.32 5.523 1 96.62 353 PRO B CA 1
ATOM 5551 C C . PRO B 1 353 ? 17.531 12.469 5.141 1 96.62 353 PRO B C 1
ATOM 5553 O O . PRO B 1 353 ? 18.047 12.602 4.031 1 96.62 353 PRO B O 1
ATOM 5556 N N . PRO B 1 354 ? 17.969 11.594 5.988 1 94.69 354 PRO B N 1
ATOM 5557 C CA . PRO B 1 354 ? 19.234 10.867 5.789 1 94.69 354 PRO B CA 1
ATOM 5558 C C . PRO B 1 354 ? 19.172 9.883 4.625 1 94.69 354 PRO B C 1
ATOM 5560 O O . PRO B 1 354 ? 18.219 9.102 4.523 1 94.69 354 PRO B O 1
ATOM 5563 N N . SER B 1 355 ? 20.188 9.828 3.805 1 92.19 355 SER B N 1
ATOM 5564 C CA . SER B 1 355 ? 20.25 8.961 2.629 1 92.19 355 SER B CA 1
ATOM 5565 C C . SER B 1 355 ? 20.859 7.609 2.965 1 92.19 355 SER B C 1
ATOM 5567 O O . SER B 1 355 ? 21.047 6.773 2.082 1 92.19 355 SER B O 1
ATOM 5569 N N . SER B 1 356 ? 21.422 7.406 4.113 1 87.38 356 SER B N 1
ATOM 5570 C CA . SER B 1 356 ? 21.969 6.141 4.586 1 87.38 356 SER B CA 1
ATOM 5571 C C . SER B 1 356 ? 21.688 5.934 6.07 1 87.38 356 SER B C 1
ATOM 5573 O O . SER B 1 356 ? 21.484 6.898 6.809 1 87.38 356 SER B O 1
#

pLDDT: mean 94.42, std 8.9, range [46.0, 98.94]

Secondary structure (DSSP, 8-state):
--B-IIIIIIIIISSSEEE-TTSS-EEE-TT-GGGTS-------STTSTT---S-GGGGTS-BHHHHHHHHHHHHHHHHHH-GGGTTS-EEEEEETTHHHHHHHHHHHHHHHHSSS-SS-EEEEEEES---BHHHHHHHHHHHHHHTTSS-HHHHHHHHHHEETTTTEE-HHHHHHHHHHHHHT-S--TTSTTSPP--SS------TT---S--TTHHHHHHHHHT-HHHHHHTTPPP----SB------B--SB-HHHHHHHHHTT-EEEEEEETT-SSS-HHHHHHHHHTT-PPEEEEEEEEEETTEEEEEEEEETTEEEEEETT--SSHHHH-HHHHHHHHHHHHHT-PPP--/--B-IIIIIIIIISSSEEE-TTSS-EEE-TT-GGGTS-------STTSTT---S-GGGGTS-BHHHHHHHHHHHHHHHHHH-GGGTTS-EEEEEETTHHHHHHHHHHHHHHHHSSS-SS-EEEEEEES---BHHHHHHHHHHHHHHTTSS-HHHHHHHHHHEETTTTEE-HHHHHHHHHHHHHT-S--TTSTTSPPPPSS------TT---S--TTHHHHHHHHHT-HHHHHHTTPPP----SB------B--SB-HHHHHHHHHTT-EEEEEEETT-SSS-HHHHHHHHHTT-PPEEEEEEEEEETTEEEEEEEEETTEEEEEETT--SSHHHH-HHHHHHHHHHHHHT-PPP--